Protein AF-A0A135VXT6-F1 (afdb_monomer_lite)

Secondary structure (DSSP, 8-state):
-HHIIIIIIIHHHHHHTT--HHHHHHHHHHHTT--HHHHHHHHHHTTGGGGGGHHHHHHHHHHHHHHHHHHS----HHHHHHHHHHHHHHHHHHHHHHHHHHHHHHHHHH-HHHHHHHHHHHHHHHHHHHHHTSTTT--GGGHHHHHHHHHHHHHHHHHHHTT--SS-GGG--HHHHHHHHHS-HHHHTHHHHHHHHHHHHHHH-HHHHHHHHTTT--EE--TT-SS-EE--TTTSHHHHHHHHHHHHHHHHT--HHHHHHHHHHHHHHTHHHHHHHHHHHHHHHHHHHTT-EE-TTS-EE--SSGGGSHHHHHHHHHHHHHGGGTHHHHHHHHHHHHHHHS-HHHHHHHHHHHHHHHHHHHT--HHHHHHHHHHHHHHTTTT-HHHHHHHHTTTT-TT-HHHHHHHHHHHHHHHHHHHHHHHHHHHTS--

Sequence (431 aa):
MQIMLISLGLGLFLVGIGATPVSMLPPVMLALGFSPLVAVALPAIGYDPLTTFALLGVPAQVFNTEYNAATGGAVALWESSLTFAWYMPVITTGIAISMLWIAGGRELLLQKEGLLLATVCGVTAGFVAILSNLSFVDQTILTNVFAGAAVVFVLLLYLKVRGKPLLDRGILDEEDLRTEEGMTLKRASLPWVILVILCFAVTLIIPLKQLLIGPLDLVIQIGNYPRPISTKWLWQAYTLMLIATLVSIPFFRRDRKTLSDTFSKFMKRAPRPVLAAAIFFAMAEVMNFSGYFPAVDGTWTFPVDGSNNMINLLATLTSSALGTAYPLTAAFLGLLAGFISGSETSAIAMFTRYHHETSVLIGANSMVVAASNGVGGGLASVLSPAKIQNAAAVIDKIGIEGEVIRYGVVVAVLMTLATAIMTMLWAFGGG

Foldseek 3Di:
DCLCLQQAQVLLQQQLLPHQQLQPQLVVCVVVVADSLLSNQSNLQNNLQVNCLGQLNLLLVLLQVVLCVLVVDDDDSLRLQLLSLVLQLVLLLLSLLLSLCSRPNPVSSPDPVSNVLSNVLSNQLSVLSNVCSPPVNVRSSCSSNRSSNRSNVVVLVVCVVVVHDPDDPVPDDPVNVVVCVLPPPVLVCQLVVQSVVLLCCCRVVVVNVCCLQPVVWDWDDDPQDPDIDTCSPCNTSVNSSVVSVVVSVVSNPDDPVVVVVVVVVCVVQVPVLVVLLVVLLVLLVCQALFQWDQDPVRHTDQHPDNCSHNLLVLLVVLCVVQQLLSLLCLLVLLLVQLQRNVDLSSQLSRCLSSLQSNLVSRVWDSSSSSSSSSSSSSLNSQQHLSSSQSSCVSVVNRPCSVVSNVSSVVSSVVSSSSSSVVSSVRGNPDD

Structure (mmCIF, N/CA/C/O backbone):
data_AF-A0A135VXT6-F1
#
_entry.id   AF-A0A135VXT6-F1
#
loop_
_atom_site.group_PDB
_atom_site.id
_atom_site.type_symbol
_atom_site.label_atom_id
_atom_site.label_alt_id
_atom_site.label_comp_id
_atom_site.label_asym_id
_atom_site.label_entity_id
_atom_site.label_seq_id
_atom_site.pdbx_PDB_ins_code
_atom_site.Cartn_x
_atom_site.Cartn_y
_atom_site.Cartn_z
_atom_site.occupancy
_atom_site.B_iso_or_equiv
_atom_site.auth_seq_id
_atom_site.auth_comp_id
_atom_site.auth_asym_id
_atom_site.auth_atom_id
_atom_site.pdbx_PDB_model_num
ATOM 1 N N . MET A 1 1 ? -16.144 -7.761 13.517 1.00 88.69 1 MET A N 1
ATOM 2 C CA . MET A 1 1 ? -16.729 -6.453 13.143 1.00 88.69 1 MET A CA 1
ATOM 3 C C . MET A 1 1 ? -15.775 -5.295 13.420 1.00 88.69 1 MET A C 1
ATOM 5 O O . MET A 1 1 ? -15.245 -4.761 12.460 1.00 88.69 1 MET A O 1
ATOM 9 N N . GLN A 1 2 ? -15.508 -4.935 14.685 1.00 90.25 2 GLN A N 1
ATOM 10 C CA . GLN A 1 2 ? -14.643 -3.792 15.044 1.00 90.25 2 GLN A CA 1
ATOM 11 C C . GLN A 1 2 ? -13.263 -3.847 14.372 1.00 90.25 2 GLN A C 1
ATOM 13 O O . GLN A 1 2 ? -12.835 -2.861 13.786 1.00 90.25 2 GLN A O 1
ATOM 18 N N . ILE A 1 3 ? -12.631 -5.028 14.360 1.00 93.12 3 ILE A N 1
ATOM 19 C CA . ILE A 1 3 ? -11.353 -5.274 13.670 1.00 93.12 3 ILE A CA 1
ATOM 20 C C . ILE A 1 3 ? -11.421 -4.859 12.190 1.00 93.12 3 ILE A C 1
ATOM 22 O O . ILE A 1 3 ? -10.579 -4.102 11.718 1.00 93.12 3 ILE A O 1
ATOM 26 N N . MET A 1 4 ? -12.449 -5.317 11.467 1.00 95.31 4 MET A N 1
ATOM 27 C CA . MET A 1 4 ? -12.634 -4.998 10.045 1.00 95.31 4 MET A CA 1
ATOM 28 C C . MET A 1 4 ? -12.959 -3.519 9.837 1.00 95.31 4 MET A C 1
ATOM 30 O O . MET A 1 4 ? -12.450 -2.902 8.911 1.00 95.31 4 MET A O 1
ATOM 34 N N . LEU A 1 5 ? -13.790 -2.935 10.700 1.00 94.38 5 LEU A N 1
ATOM 35 C CA . LEU A 1 5 ? -14.192 -1.538 10.580 1.00 94.38 5 LEU A CA 1
ATOM 36 C C . LEU A 1 5 ? -13.001 -0.590 10.760 1.00 94.38 5 LEU A C 1
ATOM 38 O O . LEU A 1 5 ? -12.846 0.351 9.988 1.00 94.38 5 LEU A O 1
ATOM 42 N N . ILE A 1 6 ? -12.171 -0.843 11.772 1.00 93.06 6 ILE A N 1
ATOM 43 C CA . ILE A 1 6 ? -11.101 0.065 12.191 1.00 93.06 6 ILE A CA 1
ATOM 44 C C . ILE A 1 6 ? -9.834 -0.188 11.386 1.00 93.06 6 ILE A C 1
ATOM 46 O O . ILE A 1 6 ? -9.298 0.725 10.768 1.00 93.06 6 ILE A O 1
ATOM 50 N N . SER A 1 7 ? -9.346 -1.423 11.376 1.00 93.06 7 SER A N 1
ATOM 51 C CA . SER A 1 7 ? -8.021 -1.706 10.834 1.00 93.06 7 SER A CA 1
ATOM 52 C C . SER A 1 7 ? -8.032 -1.908 9.316 1.00 93.06 7 SER A C 1
ATOM 54 O O . SER A 1 7 ? -7.057 -1.538 8.674 1.00 93.06 7 SER A O 1
ATOM 56 N N . LEU A 1 8 ? -9.126 -2.425 8.737 1.00 95.44 8 LEU A N 1
ATOM 57 C CA . LEU A 1 8 ? -9.273 -2.583 7.282 1.00 95.44 8 LEU A CA 1
ATOM 58 C C . LEU A 1 8 ? -10.024 -1.390 6.669 1.00 95.44 8 LEU A C 1
ATOM 60 O O . LEU A 1 8 ? -9.435 -0.622 5.927 1.00 95.44 8 LEU A O 1
ATOM 64 N N . GLY A 1 9 ? -11.297 -1.168 7.007 1.00 95.94 9 GLY A N 1
ATOM 65 C CA . GLY A 1 9 ? -12.112 -0.106 6.401 1.00 95.94 9 GLY A CA 1
ATOM 66 C C . GLY A 1 9 ? -11.547 1.299 6.629 1.00 95.94 9 GLY A C 1
ATOM 67 O O . GLY A 1 9 ? -11.154 1.983 5.683 1.00 95.94 9 GLY A O 1
ATOM 68 N N . LEU A 1 10 ? -11.463 1.724 7.891 1.00 93.88 10 LEU A N 1
ATOM 69 C CA . LEU A 1 10 ? -10.888 3.021 8.245 1.00 93.88 10 LEU A CA 1
ATOM 70 C C . LEU A 1 10 ? -9.381 3.075 7.947 1.00 93.88 10 LEU A C 1
ATOM 72 O O . LEU A 1 10 ? -8.901 4.113 7.503 1.00 93.88 10 LEU A O 1
ATOM 76 N N . GLY A 1 11 ? -8.644 1.974 8.124 1.00 94.50 11 GLY A N 1
ATOM 77 C CA . GLY A 1 11 ? -7.224 1.887 7.772 1.00 94.50 11 GLY A CA 1
ATOM 78 C C . GLY A 1 11 ? -6.951 2.210 6.298 1.00 94.50 11 GLY A C 1
ATOM 79 O O . GLY A 1 11 ? -6.157 3.102 6.002 1.00 94.50 11 GLY A O 1
ATOM 80 N N . LEU A 1 12 ? -7.664 1.556 5.378 1.00 95.94 12 LEU A N 1
ATOM 81 C CA . LEU A 1 12 ? -7.583 1.814 3.937 1.00 95.94 12 LEU A CA 1
ATOM 82 C C . LEU A 1 12 ? -7.988 3.251 3.586 1.00 95.94 12 LEU A C 1
ATOM 84 O O . LEU A 1 12 ? -7.310 3.927 2.813 1.00 95.94 12 LEU A O 1
ATOM 88 N N . PHE A 1 13 ? -9.057 3.752 4.206 1.00 95.25 13 PHE A N 1
ATOM 89 C CA . PHE A 1 13 ? -9.510 5.122 3.986 1.00 95.25 13 PHE A CA 1
ATOM 90 C C . PHE A 1 13 ? -8.447 6.153 4.405 1.00 95.25 13 PHE A C 1
ATOM 92 O O . PHE A 1 13 ? -8.107 7.052 3.635 1.00 95.25 13 PHE A O 1
ATOM 99 N N . LEU A 1 14 ? -7.905 6.011 5.618 1.00 92.44 14 LEU A N 1
ATOM 100 C CA . LEU A 1 14 ? -6.918 6.928 6.187 1.00 92.44 14 LEU A CA 1
ATOM 101 C C . LEU A 1 14 ? -5.606 6.902 5.401 1.00 92.44 14 LEU A C 1
ATOM 103 O O . LEU A 1 14 ? -5.083 7.964 5.053 1.00 92.44 14 LEU A O 1
ATOM 107 N N . VAL A 1 15 ? -5.100 5.715 5.051 1.00 92.56 15 VAL A N 1
ATOM 108 C CA . VAL A 1 15 ? -3.843 5.628 4.298 1.00 92.56 15 VAL A CA 1
ATOM 109 C C . VAL A 1 15 ? -3.979 6.251 2.904 1.00 92.56 15 VAL A C 1
ATOM 111 O O . VAL A 1 15 ? -3.036 6.871 2.407 1.00 92.56 15 VAL A O 1
ATOM 114 N N . GLY A 1 16 ? -5.170 6.165 2.298 1.00 92.69 16 GLY A N 1
ATOM 115 C CA . GLY A 1 16 ? -5.486 6.796 1.017 1.00 92.69 16 GLY A CA 1
ATOM 116 C C . GLY A 1 16 ? -5.300 8.313 1.019 1.00 92.69 16 GLY A C 1
ATOM 117 O O . GLY A 1 16 ? -4.795 8.858 0.044 1.00 92.69 16 GLY A O 1
ATOM 118 N N . ILE A 1 17 ? -5.628 8.991 2.121 1.00 90.88 17 ILE A N 1
ATOM 119 C CA . ILE A 1 17 ? -5.521 10.457 2.248 1.00 90.88 17 ILE A CA 1
ATOM 120 C C . ILE A 1 17 ? -4.201 10.940 2.865 1.00 90.88 17 ILE A C 1
ATOM 122 O O . ILE A 1 17 ? -4.052 12.128 3.137 1.00 90.88 17 ILE A O 1
ATOM 126 N N . GLY A 1 18 ? -3.234 10.050 3.101 1.00 85.56 18 GLY A N 1
ATOM 127 C CA . GLY A 1 18 ? -1.934 10.430 3.666 1.00 85.56 18 GLY A CA 1
ATOM 128 C C . GLY A 1 18 ? -1.703 10.028 5.123 1.00 85.56 18 GLY A C 1
ATOM 129 O O . GLY A 1 18 ? -0.605 10.216 5.641 1.00 85.56 18 GLY A O 1
ATOM 130 N N . ALA A 1 19 ? -2.723 9.493 5.791 1.00 85.88 19 ALA A N 1
ATOM 131 C CA . ALA A 1 19 ? -2.733 9.269 7.228 1.00 85.88 19 ALA A CA 1
ATOM 132 C C . ALA A 1 19 ? -2.384 7.812 7.561 1.00 85.88 19 ALA A C 1
ATOM 134 O O . ALA A 1 19 ? -3.192 6.910 7.359 1.00 85.88 19 ALA A O 1
ATOM 135 N N . THR A 1 20 ? -1.174 7.561 8.063 1.00 85.31 20 THR A N 1
ATOM 136 C CA . THR A 1 20 ? -0.670 6.191 8.243 1.00 85.31 20 THR A CA 1
ATOM 137 C C . THR A 1 20 ? -1.354 5.462 9.417 1.00 85.31 20 THR A C 1
ATOM 139 O O . THR A 1 20 ? -1.099 5.809 10.578 1.00 85.31 20 THR A O 1
ATOM 142 N N . PRO A 1 21 ? -2.146 4.395 9.172 1.00 88.25 21 PRO A N 1
ATOM 143 C CA . PRO A 1 21 ? -2.937 3.724 10.212 1.00 88.25 21 PRO A CA 1
ATOM 144 C C . PRO A 1 21 ? -2.093 3.140 11.345 1.00 88.25 21 PRO A C 1
ATOM 146 O O . PRO A 1 21 ? -2.486 3.217 12.509 1.00 88.25 21 PRO A O 1
ATOM 149 N N . VAL A 1 22 ? -0.898 2.638 11.014 1.00 87.44 22 VAL A N 1
ATOM 150 C CA . VAL A 1 22 ? 0.053 2.025 11.955 1.00 87.44 22 VAL A CA 1
ATOM 151 C C . VAL A 1 22 ? 0.436 2.948 13.113 1.00 87.44 22 VAL A C 1
ATOM 153 O O . VAL A 1 22 ? 0.717 2.475 14.202 1.00 87.44 22 VAL A O 1
ATOM 156 N N . SER A 1 23 ? 0.424 4.268 12.918 1.00 83.00 23 SER A N 1
ATOM 157 C CA . SER A 1 23 ? 0.760 5.232 13.976 1.00 83.00 23 SER A CA 1
ATOM 158 C C . SER A 1 23 ? -0.465 5.828 14.661 1.00 83.00 23 SER A C 1
ATOM 160 O O . SER A 1 23 ? -0.330 6.449 15.708 1.00 83.00 23 SER A O 1
ATOM 162 N N . MET A 1 24 ? -1.653 5.670 14.081 1.00 87.00 24 MET A N 1
ATOM 163 C CA . MET A 1 24 ? -2.853 6.376 14.530 1.00 87.00 24 MET A CA 1
ATOM 164 C C . MET A 1 24 ? -3.862 5.500 15.251 1.00 87.00 24 MET A C 1
ATOM 166 O O . MET A 1 24 ? -4.493 5.939 16.208 1.00 87.00 24 MET A O 1
ATOM 170 N N . LEU A 1 25 ? -4.053 4.280 14.761 1.00 92.12 25 LEU A N 1
ATOM 171 C CA . LEU A 1 25 ? -5.060 3.377 15.290 1.00 92.12 25 LEU A CA 1
ATOM 172 C C . LEU A 1 25 ? -4.625 2.611 16.551 1.00 92.12 25 LEU A C 1
ATOM 174 O O . LEU A 1 25 ? -5.535 2.235 17.286 1.00 92.12 25 LEU A O 1
ATOM 178 N N . PRO A 1 26 ? -3.329 2.402 16.885 1.00 93.69 26 PRO A N 1
ATOM 179 C CA . PRO A 1 26 ? -2.989 1.660 18.100 1.00 93.69 26 PRO A CA 1
ATOM 180 C C . PRO A 1 26 ? -3.596 2.220 19.400 1.00 93.69 26 PRO A C 1
ATOM 182 O O . PRO A 1 26 ? -4.158 1.425 20.153 1.00 93.69 26 PRO A O 1
ATOM 185 N N . PRO A 1 27 ? -3.609 3.545 19.668 1.00 91.12 27 PRO A N 1
ATOM 186 C CA . PRO A 1 27 ? -4.317 4.089 20.833 1.00 91.12 27 PRO A CA 1
ATOM 187 C C . PRO A 1 27 ? -5.819 3.812 20.816 1.00 91.12 27 PRO A C 1
ATOM 189 O O . PRO A 1 27 ? -6.391 3.470 21.845 1.00 91.12 27 PRO A O 1
ATOM 192 N N . VAL A 1 28 ? -6.452 3.924 19.643 1.00 91.06 28 VAL A N 1
ATOM 193 C CA . VAL A 1 28 ? -7.888 3.654 19.472 1.00 91.06 28 VAL A CA 1
ATOM 194 C C . VAL A 1 28 ? -8.184 2.188 19.776 1.00 91.06 28 VAL A C 1
ATOM 196 O O . VAL A 1 28 ? -9.155 1.872 20.450 1.00 91.06 28 VAL A O 1
ATOM 199 N N . MET A 1 29 ? -7.325 1.283 19.315 1.00 92.94 29 MET A N 1
ATOM 200 C CA . MET A 1 29 ? -7.473 -0.142 19.573 1.00 92.94 29 MET A CA 1
ATOM 201 C C . MET A 1 29 ? -7.252 -0.501 21.041 1.00 92.94 29 MET A C 1
ATOM 203 O O . MET A 1 29 ? -8.012 -1.300 21.579 1.00 92.94 29 MET A O 1
ATOM 207 N N . LEU A 1 30 ? -6.272 0.108 21.710 1.00 91.94 30 LEU A N 1
ATOM 208 C CA . LEU A 1 30 ? -6.110 -0.070 23.153 1.00 91.94 30 LEU A CA 1
ATOM 209 C C . LEU A 1 30 ? -7.329 0.422 23.935 1.00 91.94 30 LEU A C 1
ATOM 211 O O . LEU A 1 30 ? -7.786 -0.281 24.830 1.00 91.94 30 LEU A O 1
ATOM 215 N N . ALA A 1 31 ? -7.873 1.588 23.576 1.00 87.81 31 ALA A N 1
ATOM 216 C CA . ALA A 1 31 ? -9.066 2.136 24.220 1.00 87.81 31 ALA A CA 1
ATOM 217 C C . ALA A 1 31 ? -10.292 1.219 24.055 1.00 87.81 31 ALA A C 1
ATOM 219 O O . ALA A 1 31 ? -11.141 1.150 24.931 1.00 87.81 31 ALA A O 1
ATOM 220 N N . LEU A 1 32 ? -10.356 0.451 22.963 1.00 88.50 32 LEU A N 1
ATOM 221 C CA . LEU A 1 32 ? -11.395 -0.557 22.725 1.00 88.50 32 LEU A CA 1
ATOM 222 C C . LEU A 1 32 ? -11.143 -1.898 23.438 1.00 88.50 32 LEU A C 1
ATOM 224 O O . LEU A 1 32 ? -11.876 -2.858 23.205 1.00 88.50 32 LEU A O 1
ATOM 228 N N . GLY A 1 33 ? -10.102 -1.989 24.270 1.00 90.00 33 GLY A N 1
ATOM 229 C CA . GLY A 1 33 ? -9.788 -3.173 25.071 1.00 90.00 33 GLY A CA 1
ATOM 230 C C . GLY A 1 33 ? -8.944 -4.235 24.361 1.00 90.00 33 GLY A C 1
ATOM 231 O O . GLY A 1 33 ? -8.783 -5.336 24.890 1.00 90.00 33 GLY A O 1
ATOM 232 N N . PHE A 1 34 ? -8.384 -3.950 23.179 1.00 93.31 34 PHE A N 1
ATOM 233 C CA . PHE A 1 34 ? -7.460 -4.884 22.529 1.00 93.31 34 PHE A CA 1
ATOM 234 C C . PHE A 1 34 ? -6.114 -4.936 23.261 1.00 93.31 34 PHE A C 1
ATOM 236 O O . PHE A 1 34 ? -5.654 -3.951 23.837 1.00 93.31 34 PHE A O 1
ATOM 243 N N . SER A 1 35 ? -5.438 -6.088 23.202 1.00 94.56 35 SER A N 1
ATOM 244 C CA . SER A 1 35 ? -4.090 -6.217 23.760 1.00 94.56 35 SER A CA 1
ATOM 245 C C . SER A 1 35 ? -3.088 -5.328 23.002 1.00 94.56 35 SER A C 1
ATOM 247 O O . SER A 1 35 ? -3.284 -5.068 21.811 1.00 94.56 35 SER A O 1
ATOM 249 N N . PRO A 1 36 ? -1.973 -4.905 23.631 1.00 94.00 36 PRO A N 1
ATOM 250 C CA . PRO A 1 36 ? -0.928 -4.127 22.961 1.00 94.00 36 PRO A CA 1
ATOM 251 C C . PRO A 1 36 ? -0.426 -4.730 21.650 1.00 94.00 36 PRO A C 1
ATOM 253 O O . PRO A 1 36 ? -0.232 -4.007 20.675 1.00 94.00 36 PRO A O 1
ATOM 256 N N . LEU A 1 37 ? -0.262 -6.056 21.609 1.00 93.62 37 LEU A N 1
ATOM 257 C CA . LEU A 1 37 ? 0.147 -6.758 20.399 1.00 93.62 37 LEU A CA 1
ATOM 258 C C . LEU A 1 37 ? -0.873 -6.565 19.280 1.00 93.62 37 LEU A C 1
ATOM 260 O O . LEU A 1 37 ? -0.510 -6.184 18.172 1.00 93.62 37 LEU A O 1
ATOM 264 N N . VAL A 1 38 ? -2.151 -6.798 19.574 1.00 93.56 38 VAL A N 1
ATOM 265 C CA . VAL A 1 38 ? -3.233 -6.716 18.588 1.00 93.56 38 VAL A CA 1
ATOM 266 C C . VAL A 1 38 ? -3.448 -5.268 18.139 1.00 93.56 38 VAL A C 1
ATOM 268 O O . VAL A 1 38 ? -3.641 -5.014 16.950 1.00 93.56 38 VAL A O 1
ATOM 271 N N . ALA A 1 39 ? -3.329 -4.319 19.069 1.00 94.62 39 ALA A N 1
ATOM 272 C CA . ALA A 1 39 ? -3.421 -2.889 18.807 1.00 94.62 39 ALA A CA 1
ATOM 273 C C . ALA A 1 39 ? -2.316 -2.373 17.873 1.00 94.62 39 ALA A C 1
ATOM 275 O O . ALA A 1 39 ? -2.550 -1.425 17.132 1.00 94.62 39 ALA A O 1
ATOM 276 N N . VAL A 1 40 ? -1.132 -2.992 17.866 1.00 93.50 40 VAL A N 1
ATOM 277 C CA . VAL A 1 40 ? -0.059 -2.648 16.920 1.00 93.50 40 VAL A CA 1
ATOM 278 C C . VAL A 1 40 ? -0.155 -3.461 15.629 1.00 93.50 40 VAL A C 1
ATOM 280 O O . VAL A 1 40 ? -0.024 -2.902 14.542 1.00 93.50 40 VAL A O 1
ATOM 283 N N . ALA A 1 41 ? -0.414 -4.765 15.725 1.00 93.38 41 ALA A N 1
ATOM 284 C CA . ALA A 1 41 ? -0.383 -5.676 14.586 1.00 93.38 41 ALA A CA 1
ATOM 285 C C . ALA A 1 41 ? -1.525 -5.431 13.589 1.00 93.38 41 ALA A C 1
ATOM 287 O O . ALA A 1 41 ? -1.290 -5.406 12.382 1.00 93.38 41 ALA A O 1
ATOM 288 N N . LEU A 1 42 ? -2.761 -5.217 14.060 1.00 93.94 42 LEU A N 1
ATOM 289 C CA . LEU A 1 42 ? -3.897 -5.053 13.148 1.00 93.94 42 LEU A CA 1
ATOM 290 C C . LEU A 1 42 ? -3.825 -3.766 12.316 1.00 93.94 42 LEU A C 1
ATOM 292 O O . LEU A 1 42 ? -4.049 -3.849 11.109 1.00 93.94 42 LEU A O 1
ATOM 296 N N . PRO A 1 43 ? -3.488 -2.587 12.873 1.00 92.62 43 PRO A N 1
ATOM 297 C CA . PRO A 1 43 ? -3.282 -1.391 12.067 1.00 92.62 43 PRO A CA 1
ATOM 298 C C . PRO A 1 43 ? -2.053 -1.467 11.181 1.00 92.62 43 PRO A C 1
ATOM 300 O O . PRO A 1 43 ? -2.005 -0.756 10.187 1.00 92.62 43 PRO A O 1
ATOM 303 N N . ALA A 1 44 ? -1.055 -2.271 11.555 1.00 91.31 44 ALA A N 1
ATOM 304 C CA . ALA A 1 44 ? 0.128 -2.471 10.737 1.00 91.31 44 ALA A CA 1
ATOM 305 C C . ALA A 1 44 ? -0.165 -3.294 9.485 1.00 91.31 44 ALA A C 1
ATOM 307 O O . ALA A 1 44 ? 0.497 -3.039 8.498 1.00 91.31 44 ALA A O 1
ATOM 308 N N . ILE A 1 45 ? -1.124 -4.228 9.533 1.00 93.12 45 ILE A N 1
ATOM 309 C CA . ILE A 1 45 ? -1.424 -5.144 8.424 1.00 93.12 45 ILE A CA 1
ATOM 310 C C . ILE A 1 45 ? -2.687 -4.781 7.637 1.00 93.12 45 ILE A C 1
ATOM 312 O O . ILE A 1 45 ? -2.811 -5.102 6.461 1.00 93.12 45 ILE A O 1
ATOM 316 N N . GLY A 1 46 ? -3.663 -4.134 8.277 1.00 91.88 46 GLY A N 1
ATOM 317 C CA . GLY A 1 46 ? -4.997 -3.962 7.702 1.00 91.88 46 GLY A CA 1
ATOM 318 C C . GLY A 1 46 ? -5.040 -3.065 6.464 1.00 91.88 46 GLY A C 1
ATOM 319 O O . GLY A 1 46 ? -5.947 -3.214 5.652 1.00 91.88 46 GLY A O 1
ATOM 320 N N . TYR A 1 47 ? -4.057 -2.177 6.282 1.00 90.88 47 TYR A N 1
ATOM 321 C CA . TYR A 1 47 ? -3.957 -1.326 5.091 1.00 90.88 47 TYR A CA 1
ATOM 322 C C . TYR A 1 47 ? -2.952 -1.833 4.048 1.00 90.88 47 TYR A C 1
ATOM 324 O O . TYR A 1 47 ? -2.999 -1.375 2.905 1.00 90.88 47 TYR A O 1
ATOM 332 N N . ASP A 1 48 ? -2.109 -2.807 4.411 1.00 91.19 48 ASP A N 1
ATOM 333 C CA . ASP A 1 48 ? -1.085 -3.400 3.547 1.00 91.19 48 ASP A CA 1
ATOM 334 C C . ASP A 1 48 ? -1.578 -3.774 2.148 1.00 91.19 48 ASP A C 1
ATOM 336 O O . ASP A 1 48 ? -0.878 -3.423 1.193 1.00 91.19 48 ASP A O 1
ATOM 340 N N . PRO A 1 49 ? -2.755 -4.418 1.968 1.00 90.69 49 PRO A N 1
ATOM 341 C CA . PRO A 1 49 ? -3.120 -4.948 0.664 1.00 90.69 49 PRO A CA 1
ATOM 342 C C . PRO A 1 49 ? -3.273 -3.862 -0.404 1.00 90.69 49 PRO A C 1
ATOM 344 O O . PRO A 1 49 ? -2.966 -4.129 -1.552 1.00 90.69 49 PRO A O 1
ATOM 347 N N . LEU A 1 50 ? -3.688 -2.640 -0.059 1.00 95.00 50 LEU A N 1
ATOM 348 C CA . LEU A 1 50 ? -3.846 -1.545 -1.026 1.00 95.00 50 LEU A CA 1
ATOM 349 C C . LEU A 1 50 ? -2.815 -0.429 -0.819 1.00 95.00 50 LEU A C 1
ATOM 351 O O . LEU A 1 50 ? -3.066 0.730 -1.162 1.00 95.00 50 LEU A O 1
ATOM 355 N N . THR A 1 51 ? -1.642 -0.755 -0.275 1.00 94.56 51 THR A N 1
ATOM 356 C CA . THR A 1 51 ? -0.572 0.234 -0.076 1.00 94.56 51 THR A CA 1
ATOM 357 C C . THR A 1 51 ? -0.170 0.906 -1.391 1.00 94.56 51 THR A C 1
ATOM 359 O O . THR A 1 51 ? 0.090 2.107 -1.385 1.00 94.56 51 THR A O 1
ATOM 362 N N . THR A 1 52 ? -0.303 0.221 -2.532 1.00 96.06 52 THR A N 1
ATOM 363 C CA . THR A 1 52 ? -0.069 0.770 -3.877 1.00 96.06 52 THR A CA 1
ATOM 364 C C . THR A 1 52 ? -0.856 2.060 -4.146 1.00 96.06 52 THR A C 1
ATOM 366 O O . THR A 1 52 ? -0.388 2.970 -4.835 1.00 96.06 52 THR A O 1
ATOM 369 N N . PHE A 1 53 ? -2.049 2.170 -3.557 1.00 96.50 53 PHE A N 1
ATOM 370 C CA . PHE A 1 53 ? -2.960 3.302 -3.717 1.00 96.50 53 PHE A CA 1
ATOM 371 C C . PHE A 1 53 ? -2.917 4.287 -2.539 1.00 96.50 53 PHE A C 1
ATOM 373 O O . PHE A 1 53 ? -3.797 5.138 -2.392 1.00 96.50 53 PHE A O 1
ATOM 380 N N . ALA A 1 54 ? -1.946 4.155 -1.636 1.00 94.12 54 ALA A N 1
ATOM 381 C CA . ALA A 1 54 ? -1.780 5.045 -0.493 1.00 94.12 54 ALA A CA 1
ATOM 382 C C . ALA A 1 54 ? -1.320 6.443 -0.920 1.00 94.12 54 ALA A C 1
ATOM 384 O O . ALA A 1 54 ? -0.764 6.632 -2.004 1.00 94.12 54 ALA A O 1
ATOM 385 N N . LEU A 1 55 ? -1.509 7.420 -0.027 1.00 92.88 55 LEU A N 1
ATOM 386 C CA . LEU A 1 55 ? -1.024 8.791 -0.198 1.00 92.88 55 LEU A CA 1
ATOM 387 C C . LEU A 1 55 ? -1.506 9.431 -1.515 1.00 92.88 55 LEU A C 1
ATOM 389 O O . LEU A 1 55 ? -0.713 10.054 -2.209 1.00 92.88 55 LEU A O 1
ATOM 393 N N . LEU A 1 56 ? -2.780 9.263 -1.880 1.00 93.44 56 LEU A N 1
ATOM 394 C CA . LEU A 1 56 ? -3.327 9.678 -3.179 1.00 93.44 56 LEU A CA 1
ATOM 395 C C . LEU A 1 56 ? -2.669 8.948 -4.372 1.00 93.44 56 LEU A C 1
ATOM 397 O O . LEU A 1 56 ? -2.407 9.528 -5.424 1.00 93.44 56 LEU A O 1
ATOM 401 N N . GLY A 1 57 ? -2.375 7.655 -4.208 1.00 94.06 57 GLY A N 1
ATOM 402 C CA . GLY A 1 57 ? -1.803 6.804 -5.254 1.00 94.06 57 GLY A CA 1
ATOM 403 C C . GLY A 1 57 ? -0.353 7.125 -5.614 1.00 94.06 57 GLY A C 1
ATOM 404 O O . GLY A 1 57 ? 0.029 6.974 -6.772 1.00 94.06 57 GLY A O 1
ATOM 405 N N . VAL A 1 58 ? 0.463 7.605 -4.670 1.00 93.75 58 VAL A N 1
ATOM 406 C CA . VAL A 1 58 ? 1.888 7.898 -4.926 1.00 93.75 58 VAL A CA 1
ATOM 407 C C . VAL A 1 58 ? 2.664 6.659 -5.398 1.00 93.75 58 VAL A C 1
ATOM 409 O O . VAL A 1 58 ? 3.364 6.781 -6.403 1.00 93.75 58 VAL A O 1
ATOM 412 N N . PRO A 1 59 ? 2.550 5.470 -4.770 1.00 95.38 59 PRO A N 1
ATOM 413 C CA . PRO A 1 59 ? 3.283 4.294 -5.244 1.00 95.38 59 PRO A CA 1
ATOM 414 C C . PRO A 1 59 ? 2.878 3.881 -6.666 1.00 95.38 59 PRO A C 1
ATOM 416 O O . PRO A 1 59 ? 3.753 3.641 -7.494 1.00 95.38 59 PRO A O 1
ATOM 419 N N . ALA A 1 60 ? 1.578 3.902 -6.986 1.00 97.38 60 ALA A N 1
ATOM 420 C CA . ALA A 1 60 ? 1.070 3.684 -8.344 1.00 97.38 60 ALA A CA 1
ATOM 421 C C . ALA A 1 60 ? 1.648 4.684 -9.368 1.00 97.38 60 ALA A C 1
ATOM 423 O O . ALA A 1 60 ? 2.051 4.296 -10.463 1.00 97.38 60 ALA A O 1
ATOM 424 N N . GLN A 1 61 ? 1.737 5.971 -9.014 1.00 95.00 61 GLN A N 1
ATOM 425 C CA . GLN A 1 61 ? 2.325 7.001 -9.881 1.00 95.00 61 GLN A CA 1
ATOM 426 C C . GLN A 1 61 ? 3.828 6.800 -10.102 1.00 95.00 61 GLN A C 1
ATOM 428 O O . GLN A 1 61 ? 4.311 6.978 -11.222 1.00 95.00 61 GLN A O 1
ATOM 433 N N . VAL A 1 62 ? 4.568 6.421 -9.055 1.00 94.25 62 VAL A N 1
ATOM 434 C CA . VAL A 1 62 ? 5.997 6.097 -9.173 1.00 94.25 62 VAL A CA 1
ATOM 435 C C . VAL A 1 62 ? 6.185 4.863 -10.047 1.00 94.25 62 VAL A C 1
ATOM 437 O O . VAL A 1 62 ? 7.000 4.906 -10.961 1.00 94.25 62 VAL A O 1
ATOM 440 N N . PHE A 1 63 ? 5.380 3.814 -9.861 1.00 97.25 63 PHE A N 1
ATOM 441 C CA . PHE A 1 63 ? 5.411 2.643 -10.738 1.00 97.25 63 PHE A CA 1
ATOM 442 C C . PHE A 1 63 ? 5.170 3.025 -12.196 1.00 97.25 63 PHE A C 1
ATOM 444 O O . PHE A 1 63 ? 5.960 2.658 -13.057 1.00 97.25 63 PHE A O 1
ATOM 451 N N . ASN A 1 64 ? 4.113 3.792 -12.475 1.00 96.56 64 ASN A N 1
ATOM 452 C CA . ASN A 1 64 ? 3.791 4.227 -13.832 1.00 96.56 64 ASN A CA 1
ATOM 453 C C . ASN A 1 64 ? 4.943 5.029 -14.461 1.00 96.56 64 ASN A C 1
ATOM 455 O O . ASN A 1 64 ? 5.294 4.803 -15.616 1.00 96.56 64 ASN A O 1
ATOM 459 N N . THR A 1 65 ? 5.567 5.916 -13.683 1.00 93.12 65 THR A N 1
ATOM 460 C CA . THR A 1 65 ? 6.709 6.726 -14.126 1.00 93.12 65 THR A CA 1
ATOM 461 C C . THR A 1 65 ? 7.922 5.859 -14.464 1.00 93.12 65 THR A C 1
ATOM 463 O O . THR A 1 65 ? 8.507 6.017 -15.533 1.00 93.12 65 THR A O 1
ATOM 466 N N . GLU A 1 66 ? 8.290 4.930 -13.581 1.00 93.31 66 GLU A N 1
ATOM 467 C CA . GLU A 1 66 ? 9.458 4.063 -13.768 1.00 93.31 66 GLU A CA 1
ATOM 468 C C . GLU A 1 66 ? 9.229 3.001 -14.851 1.00 93.31 66 GLU A C 1
ATOM 470 O O . GLU A 1 66 ? 10.131 2.697 -15.628 1.00 93.31 66 GLU A O 1
ATOM 475 N N . TYR A 1 67 ? 8.007 2.480 -14.971 1.00 96.06 67 TYR A N 1
ATOM 476 C CA . TYR A 1 67 ? 7.641 1.521 -16.009 1.00 96.06 67 TYR A CA 1
ATOM 477 C C . TYR A 1 67 ? 7.621 2.160 -17.406 1.00 96.06 67 TYR A C 1
ATOM 479 O O . TYR A 1 67 ? 8.158 1.590 -18.358 1.00 96.06 67 TYR A O 1
ATOM 487 N N . ASN A 1 68 ? 7.060 3.366 -17.543 1.00 95.06 68 ASN A N 1
ATOM 488 C CA . ASN A 1 68 ? 7.108 4.116 -18.803 1.00 95.06 68 ASN A CA 1
ATOM 489 C C . ASN A 1 68 ? 8.544 4.519 -19.165 1.00 95.06 68 ASN A C 1
ATOM 491 O O . ASN A 1 68 ? 8.929 4.436 -20.329 1.00 95.06 68 ASN A O 1
ATOM 495 N N . ALA A 1 69 ? 9.371 4.876 -18.175 1.00 90.44 69 ALA A N 1
ATOM 496 C CA . ALA A 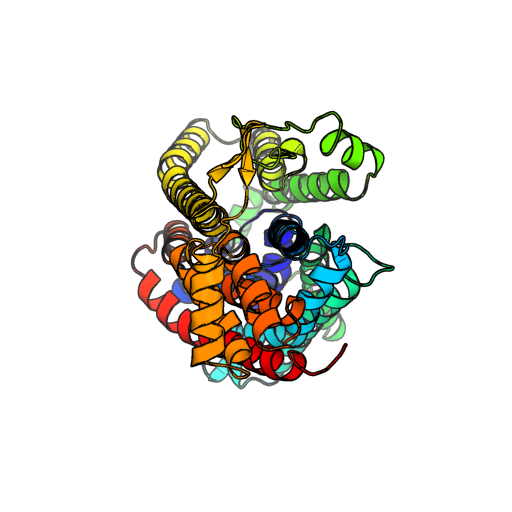1 69 ? 10.788 5.146 -18.403 1.00 90.44 69 ALA A CA 1
ATOM 497 C C . ALA A 1 69 ? 11.559 3.901 -18.880 1.00 90.44 69 ALA A C 1
ATOM 499 O O . ALA A 1 69 ? 12.421 4.022 -19.745 1.00 90.44 69 ALA A O 1
ATOM 500 N N . ALA A 1 70 ? 11.243 2.715 -18.348 1.00 91.06 70 ALA A N 1
ATOM 501 C CA . ALA A 1 70 ? 11.875 1.459 -18.752 1.00 91.06 70 ALA A CA 1
ATOM 502 C C . ALA A 1 70 ? 11.450 1.002 -20.159 1.00 91.06 70 ALA A C 1
ATOM 504 O O . ALA A 1 70 ? 12.280 0.543 -20.933 1.00 91.06 70 ALA A O 1
ATOM 505 N N . THR A 1 71 ? 10.166 1.148 -20.496 1.00 91.81 71 THR A N 1
ATOM 506 C CA . THR A 1 71 ? 9.595 0.675 -21.771 1.00 91.81 71 THR A CA 1
ATOM 507 C C . THR A 1 71 ? 9.742 1.668 -22.926 1.00 91.81 71 THR A C 1
ATOM 509 O O . THR A 1 71 ? 9.572 1.287 -24.082 1.00 91.81 71 THR A O 1
ATOM 512 N N . GLY A 1 72 ? 9.963 2.954 -22.632 1.00 87.25 72 GLY A N 1
ATOM 513 C CA . GLY A 1 72 ? 9.795 4.040 -23.604 1.00 87.25 72 GLY A CA 1
ATOM 514 C C . GLY A 1 72 ? 8.336 4.255 -24.041 1.00 87.25 72 GLY A C 1
ATOM 515 O O . GLY A 1 72 ? 8.086 4.978 -25.004 1.00 87.25 72 GLY A O 1
ATOM 516 N N . GLY A 1 73 ? 7.378 3.608 -23.366 1.00 87.88 73 GLY A N 1
ATOM 517 C CA . GLY A 1 73 ? 5.952 3.659 -23.670 1.00 87.88 73 GLY A CA 1
ATOM 518 C C . GLY A 1 73 ? 5.202 4.776 -22.940 1.00 87.88 73 GLY A C 1
ATOM 519 O O . GLY A 1 73 ? 5.752 5.511 -22.121 1.00 87.88 73 GLY A O 1
ATOM 520 N N . ALA A 1 74 ? 3.906 4.883 -23.241 1.00 89.44 74 ALA A N 1
ATOM 521 C CA . ALA A 1 74 ? 2.985 5.841 -22.631 1.00 89.44 74 ALA A CA 1
ATOM 522 C C . ALA A 1 74 ? 1.744 5.126 -22.071 1.00 89.44 74 ALA A C 1
ATOM 524 O O . ALA A 1 74 ? 0.614 5.399 -22.472 1.00 89.44 74 ALA A O 1
ATOM 525 N N . VAL A 1 75 ? 1.967 4.182 -21.156 1.00 94.69 75 VAL A N 1
ATOM 526 C CA . VAL A 1 75 ? 0.899 3.478 -20.436 1.00 94.69 75 VAL A CA 1
ATOM 527 C C . VAL A 1 75 ? 0.208 4.455 -19.492 1.00 94.69 75 VAL A C 1
ATOM 529 O O . VAL A 1 75 ? 0.866 5.147 -18.704 1.00 94.69 75 VAL A O 1
ATOM 532 N N . ALA A 1 76 ? -1.122 4.493 -19.534 1.00 95.94 76 ALA A N 1
ATOM 533 C CA . ALA A 1 76 ? -1.904 5.358 -18.661 1.00 95.94 76 ALA A CA 1
ATOM 534 C C . ALA A 1 76 ? -1.837 4.898 -17.193 1.00 95.94 76 ALA A C 1
ATOM 536 O O . ALA A 1 76 ? -1.654 3.715 -16.890 1.00 95.94 76 ALA A O 1
ATOM 537 N N . LEU A 1 77 ? -2.024 5.831 -16.251 1.00 96.19 77 LEU A N 1
ATOM 538 C CA . LEU A 1 77 ? -1.965 5.509 -14.823 1.00 96.19 77 LEU A CA 1
ATOM 539 C C . LEU A 1 77 ? -2.985 4.424 -14.449 1.00 96.19 77 LEU A C 1
ATOM 541 O O . LEU A 1 77 ? -2.596 3.449 -13.806 1.00 96.19 77 LEU A O 1
ATOM 545 N N . TRP A 1 78 ? -4.238 4.546 -14.901 1.00 96.38 78 TRP A N 1
ATOM 546 C CA . TRP A 1 78 ? -5.289 3.558 -14.633 1.00 96.38 78 TRP A CA 1
ATOM 547 C C . TRP A 1 78 ? -4.929 2.163 -15.153 1.00 96.38 78 TRP A C 1
ATOM 549 O O . TRP A 1 78 ? -5.203 1.186 -14.472 1.00 96.38 78 TRP A O 1
ATOM 559 N N . GLU A 1 79 ? -4.260 2.058 -16.302 1.00 96.06 79 GLU A N 1
ATOM 560 C CA . GLU A 1 79 ? -3.920 0.784 -16.945 1.00 96.06 79 GLU A CA 1
ATOM 561 C C . GLU A 1 79 ? -2.849 0.034 -16.149 1.00 96.06 79 GLU A C 1
ATOM 563 O O . GLU A 1 79 ? -3.049 -1.105 -15.722 1.00 96.06 79 GLU A O 1
ATOM 568 N N . SER A 1 80 ? -1.742 0.716 -15.845 1.00 96.44 80 SER A N 1
ATOM 569 C CA . SER A 1 80 ? -0.700 0.155 -14.977 1.00 96.44 80 SER A CA 1
ATOM 570 C C . SER A 1 80 ? -1.242 -0.203 -13.587 1.00 96.44 80 SER A C 1
ATOM 572 O O . SER A 1 80 ? -0.889 -1.233 -13.017 1.00 96.44 80 SER A O 1
ATOM 574 N N . SER A 1 81 ? -2.170 0.602 -13.070 1.00 97.56 81 SER A N 1
ATOM 575 C CA . SER A 1 81 ? -2.793 0.421 -11.759 1.00 97.56 81 SER A CA 1
ATOM 576 C C . SER A 1 81 ? -3.847 -0.684 -11.723 1.00 97.56 81 SER A C 1
ATOM 578 O O . SER A 1 81 ? -4.024 -1.339 -10.696 1.00 97.56 81 SER A O 1
ATOM 580 N N . LEU A 1 82 ? -4.524 -0.938 -12.841 1.00 97.81 82 LEU A N 1
ATOM 581 C CA . LEU A 1 82 ? -5.460 -2.046 -12.987 1.00 97.81 82 LEU A CA 1
ATOM 582 C C . LEU A 1 82 ? -4.730 -3.385 -12.840 1.00 97.81 82 LEU A C 1
ATOM 584 O O . LEU A 1 82 ? -5.258 -4.299 -12.210 1.00 97.81 82 LEU A O 1
ATOM 588 N N . THR A 1 83 ? -3.484 -3.474 -13.318 1.00 97.38 83 THR A N 1
ATOM 589 C CA . THR A 1 83 ? -2.629 -4.656 -13.112 1.00 97.38 83 THR A CA 1
ATOM 590 C C . THR A 1 83 ? -2.402 -4.944 -11.627 1.00 97.38 83 THR A C 1
ATOM 592 O O . THR A 1 83 ? -2.535 -6.089 -11.204 1.00 97.38 83 THR A O 1
ATOM 595 N N . PHE A 1 84 ? -2.149 -3.920 -10.804 1.00 98.00 84 PHE A N 1
ATOM 596 C CA . PHE A 1 84 ? -2.118 -4.084 -9.344 1.00 98.00 84 PHE A CA 1
ATOM 597 C C . PHE A 1 84 ? -3.479 -4.507 -8.796 1.00 98.00 84 PHE A C 1
ATOM 599 O O . PHE A 1 84 ? -3.563 -5.431 -7.988 1.00 98.00 84 PHE A O 1
ATOM 606 N N . ALA A 1 85 ? -4.549 -3.849 -9.244 1.00 97.88 85 ALA A N 1
ATOM 607 C CA . ALA A 1 85 ? -5.897 -4.086 -8.749 1.00 97.88 85 ALA A CA 1
ATOM 608 C C . ALA A 1 85 ? -6.370 -5.537 -8.949 1.00 97.88 85 ALA A C 1
ATOM 610 O O . ALA A 1 85 ? -7.100 -6.050 -8.103 1.00 97.88 85 ALA A O 1
ATOM 611 N N . TRP A 1 86 ? -5.909 -6.233 -9.992 1.00 97.81 86 TRP A N 1
ATOM 612 C CA . TRP A 1 86 ? -6.232 -7.647 -10.216 1.00 97.81 86 TRP A CA 1
ATOM 613 C C . TRP A 1 86 ? -5.735 -8.589 -9.114 1.00 97.81 86 TRP A C 1
ATOM 615 O O . TRP A 1 86 ? -6.385 -9.600 -8.844 1.00 97.81 86 TRP A O 1
ATOM 625 N N . TYR A 1 87 ? -4.647 -8.254 -8.416 1.00 98.19 87 TYR A N 1
ATOM 626 C CA . TYR A 1 87 ? -4.200 -9.029 -7.252 1.00 98.19 87 TYR A CA 1
ATOM 627 C C . TYR A 1 87 ? -5.126 -8.839 -6.038 1.00 98.19 87 TYR A C 1
ATOM 629 O O . TYR A 1 87 ? -5.236 -9.707 -5.169 1.00 98.19 87 TYR A O 1
ATOM 637 N N . MET A 1 88 ? -5.826 -7.707 -5.971 1.00 97.81 88 MET A N 1
ATOM 638 C CA . MET A 1 88 ? -6.413 -7.213 -4.730 1.00 97.81 88 MET A CA 1
ATOM 639 C C . MET A 1 88 ? -7.550 -8.052 -4.165 1.00 97.81 88 MET A C 1
ATOM 641 O O . MET A 1 88 ? -7.544 -8.223 -2.948 1.00 97.81 88 MET A O 1
ATOM 645 N N . PRO A 1 89 ? -8.485 -8.635 -4.940 1.00 98.00 89 PRO A N 1
ATOM 646 C CA . PRO A 1 89 ? -9.525 -9.496 -4.374 1.00 98.00 89 PRO A CA 1
ATOM 647 C C . PRO A 1 89 ? -8.975 -10.655 -3.538 1.00 98.00 89 PRO A C 1
ATOM 649 O O . PRO A 1 89 ? -9.548 -10.978 -2.499 1.00 98.00 89 PRO A O 1
ATOM 652 N N . VAL A 1 90 ? -7.846 -11.245 -3.944 1.00 98.31 90 VAL A N 1
ATOM 653 C CA . VAL A 1 90 ? -7.196 -12.331 -3.197 1.00 98.31 90 VAL A CA 1
ATOM 654 C C . VAL A 1 90 ? -6.447 -11.773 -1.989 1.00 98.31 90 VAL A C 1
ATOM 656 O O . VAL A 1 90 ? -6.663 -12.236 -0.870 1.00 98.31 90 VAL A O 1
ATOM 659 N N . ILE A 1 91 ? -5.612 -10.751 -2.193 1.00 98.19 91 ILE A N 1
ATOM 660 C CA . ILE A 1 91 ? -4.718 -10.236 -1.148 1.00 98.19 91 ILE A CA 1
ATOM 661 C C . ILE A 1 91 ? -5.491 -9.523 -0.031 1.00 98.19 91 ILE A C 1
ATOM 663 O O . ILE A 1 91 ? -5.271 -9.804 1.144 1.00 98.19 91 ILE A O 1
ATOM 667 N N . THR A 1 92 ? -6.461 -8.666 -0.362 1.00 98.00 92 THR A N 1
ATOM 668 C CA . THR A 1 92 ? -7.321 -8.002 0.641 1.00 98.00 92 THR A CA 1
ATOM 669 C C . THR A 1 92 ? -8.149 -9.006 1.447 1.00 98.00 92 THR A C 1
ATOM 671 O O . THR A 1 92 ? -8.279 -8.856 2.660 1.00 98.00 92 THR A O 1
ATOM 674 N N . THR A 1 93 ? -8.672 -10.057 0.806 1.00 98.25 93 THR A N 1
ATOM 675 C CA . THR A 1 93 ? -9.420 -11.133 1.476 1.00 98.25 93 THR A CA 1
ATOM 676 C C . THR A 1 93 ? -8.530 -11.960 2.387 1.00 98.25 93 THR A C 1
ATOM 678 O O . THR A 1 93 ? -8.892 -12.199 3.539 1.00 98.25 93 THR A O 1
ATOM 681 N N . GLY A 1 94 ? -7.348 -12.352 1.912 1.00 97.62 94 GLY A N 1
ATOM 682 C CA . GLY A 1 94 ? -6.372 -13.071 2.721 1.00 97.62 94 GLY A CA 1
ATOM 683 C C . GLY A 1 94 ? -5.957 -12.269 3.953 1.00 97.62 94 GLY A C 1
ATOM 684 O O . GLY A 1 94 ? -6.021 -12.792 5.063 1.00 97.62 94 GLY A O 1
ATOM 685 N N . ILE A 1 95 ? -5.662 -10.975 3.789 1.00 97.06 95 ILE A N 1
ATOM 686 C CA . ILE A 1 95 ? -5.337 -10.071 4.901 1.00 97.06 95 ILE A CA 1
ATOM 687 C C . ILE A 1 95 ? -6.509 -9.947 5.880 1.00 97.06 95 ILE A C 1
ATOM 689 O O . ILE A 1 95 ? -6.314 -10.117 7.084 1.00 97.06 95 ILE A O 1
ATOM 693 N N . ALA A 1 96 ? -7.732 -9.723 5.392 1.00 97.25 96 ALA A N 1
ATOM 694 C CA . ALA A 1 96 ? -8.918 -9.633 6.242 1.00 97.25 96 ALA A CA 1
ATOM 695 C C . ALA A 1 96 ? -9.122 -10.909 7.081 1.00 97.25 96 ALA A C 1
ATOM 697 O O . ALA A 1 96 ? -9.434 -10.838 8.271 1.00 97.25 96 ALA A O 1
ATOM 698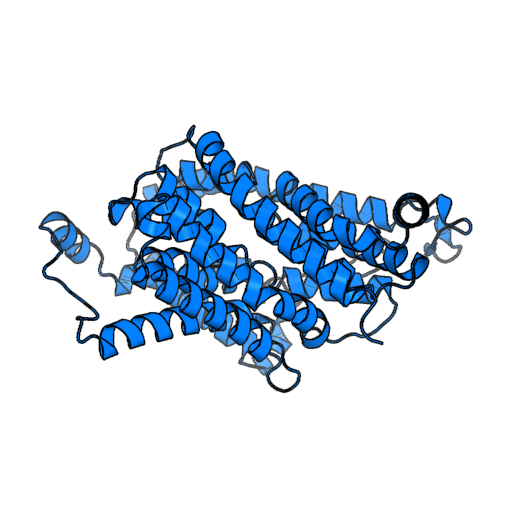 N N . ILE A 1 97 ? -8.902 -12.088 6.495 1.00 97.12 97 ILE A N 1
ATOM 699 C CA . ILE A 1 97 ? -8.977 -13.370 7.207 1.00 97.12 97 ILE A CA 1
ATOM 700 C C . ILE A 1 97 ? -7.832 -13.490 8.224 1.00 97.12 97 ILE A C 1
ATOM 702 O O . ILE A 1 97 ? -8.062 -13.856 9.378 1.00 97.12 97 ILE A O 1
ATOM 706 N N . SER A 1 98 ? -6.605 -13.130 7.846 1.00 95.75 98 SER A N 1
ATOM 707 C CA . SER A 1 98 ? -5.440 -13.165 8.734 1.00 95.75 98 SER A CA 1
ATOM 708 C C . SER A 1 98 ? -5.574 -12.240 9.946 1.00 95.75 98 SER A C 1
ATOM 710 O O . SER A 1 98 ? -5.095 -12.576 11.027 1.00 95.75 98 SER A O 1
ATOM 712 N N . MET A 1 99 ? -6.278 -11.116 9.820 1.00 95.31 99 MET A N 1
ATOM 713 C CA . MET A 1 99 ? -6.571 -10.228 10.948 1.00 95.31 99 MET A CA 1
ATOM 714 C C . MET A 1 99 ? -7.434 -10.902 12.026 1.00 95.31 99 MET A C 1
ATOM 716 O O . MET A 1 99 ? -7.270 -10.600 13.208 1.00 95.31 99 MET A O 1
ATOM 720 N N . LEU A 1 100 ? -8.319 -11.839 11.660 1.00 95.56 100 LEU A N 1
ATOM 721 C CA . LEU A 1 100 ? -9.063 -12.638 12.643 1.00 95.56 100 LEU A CA 1
ATOM 722 C C . LEU A 1 100 ? -8.118 -13.537 13.444 1.00 95.56 100 LEU A C 1
ATOM 724 O O . LEU A 1 100 ? -8.234 -13.631 14.665 1.00 95.56 100 LEU A O 1
ATOM 728 N N . TRP A 1 101 ? -7.154 -14.153 12.758 1.00 95.06 101 TRP A N 1
ATOM 729 C CA . TRP A 1 101 ? -6.144 -14.992 13.393 1.00 95.06 101 TRP A CA 1
ATOM 730 C C . TRP A 1 101 ? -5.232 -14.197 14.334 1.00 95.06 101 TRP A C 1
ATOM 732 O O . TRP A 1 101 ? -4.975 -14.647 15.446 1.00 95.06 101 TRP A O 1
ATOM 742 N N . ILE A 1 102 ? -4.796 -12.997 13.940 1.00 92.88 102 ILE A N 1
ATOM 743 C CA . ILE A 1 102 ? -3.966 -12.136 14.797 1.00 92.88 102 ILE A CA 1
ATOM 744 C C . ILE A 1 102 ? -4.733 -11.696 16.050 1.00 92.88 102 ILE A C 1
ATOM 746 O O . ILE A 1 102 ? -4.169 -11.668 17.139 1.00 92.88 102 ILE A O 1
ATOM 750 N N . ALA A 1 103 ? -6.015 -11.352 15.914 1.00 92.75 103 ALA A N 1
ATOM 751 C CA . ALA A 1 103 ? -6.782 -10.790 17.021 1.00 92.75 103 ALA A CA 1
ATOM 752 C C . ALA A 1 103 ? -7.272 -11.827 18.040 1.00 92.75 103 ALA A C 1
ATOM 754 O O . ALA A 1 103 ? -7.330 -11.524 19.228 1.00 92.75 103 ALA A O 1
ATOM 755 N N . GLY A 1 104 ? -7.664 -13.020 17.585 1.00 90.25 104 GLY A N 1
ATOM 756 C CA . GLY A 1 104 ? -8.307 -14.031 18.434 1.00 90.25 104 GLY A CA 1
ATOM 757 C C . GLY A 1 104 ? -7.865 -15.465 18.151 1.00 90.25 104 GLY A C 1
ATOM 758 O O . GLY A 1 104 ? -8.559 -16.412 18.520 1.00 90.25 104 GLY A O 1
ATOM 759 N N . GLY A 1 105 ? -6.736 -15.649 17.466 1.00 91.94 105 GLY A N 1
ATOM 760 C CA . GLY A 1 105 ? -6.156 -16.960 17.198 1.00 91.94 105 GLY A CA 1
ATOM 761 C C . GLY A 1 105 ? -7.048 -17.863 16.345 1.00 91.94 105 GLY A C 1
ATOM 762 O O . GLY A 1 105 ? -7.790 -17.422 15.465 1.00 91.94 105 GLY A O 1
ATOM 763 N N . ARG A 1 106 ? -6.954 -19.175 16.595 1.00 90.25 106 ARG A N 1
ATOM 764 C CA . ARG A 1 106 ? -7.725 -20.193 15.862 1.00 90.25 106 ARG A CA 1
ATOM 765 C C . ARG A 1 106 ? -9.223 -20.110 16.144 1.00 90.25 106 ARG A C 1
ATOM 767 O O . ARG A 1 106 ? -10.008 -20.408 15.252 1.00 90.25 106 ARG A O 1
ATOM 774 N N . GLU A 1 107 ? -9.613 -19.703 17.348 1.00 91.75 107 GLU A N 1
ATOM 775 C CA . GLU A 1 107 ? -11.023 -19.615 17.731 1.00 91.75 107 GLU A CA 1
ATOM 776 C C . GLU A 1 107 ? -11.757 -18.588 16.874 1.00 91.75 107 GLU A C 1
ATOM 778 O O . GLU A 1 107 ? -12.749 -18.927 16.234 1.00 91.75 107 GLU A O 1
ATOM 783 N N . LEU A 1 108 ? -11.229 -17.362 16.779 1.00 91.44 108 LEU A N 1
ATOM 784 C CA . LEU A 1 108 ? -11.844 -16.312 15.966 1.00 91.44 108 LEU A CA 1
ATOM 785 C C . LEU A 1 108 ? -11.740 -16.602 14.461 1.00 91.44 108 LEU A C 1
ATOM 787 O O . LEU A 1 108 ? -12.665 -16.290 13.714 1.00 91.44 108 LEU A O 1
ATOM 791 N N . LEU A 1 109 ? -10.651 -17.241 14.017 1.00 92.06 109 LEU A N 1
ATOM 792 C CA . LEU A 1 109 ? -10.478 -17.657 12.623 1.00 92.06 109 LEU A CA 1
ATOM 793 C C . LEU A 1 109 ? -11.519 -18.698 12.183 1.00 92.06 109 LEU A C 1
ATOM 795 O O . LEU A 1 109 ? -11.952 -18.671 11.038 1.00 92.06 109 LEU A O 1
ATOM 799 N N . LEU A 1 110 ? -11.928 -19.614 13.064 1.00 92.12 110 LEU A N 1
ATOM 800 C CA . LEU A 1 110 ? -12.895 -20.672 12.740 1.00 92.12 110 LEU A CA 1
ATOM 801 C C . LEU A 1 110 ? -14.358 -20.225 12.890 1.00 92.12 110 LEU A C 1
ATOM 803 O O . LEU A 1 110 ? -15.276 -20.964 12.520 1.00 92.12 110 LEU A O 1
ATOM 807 N N . GLN A 1 111 ? -14.610 -19.017 13.402 1.00 94.56 111 GLN A N 1
ATOM 808 C CA . GLN A 1 111 ? -15.964 -18.485 13.506 1.00 94.56 111 GLN A CA 1
ATOM 809 C C . GLN A 1 111 ? -16.532 -18.154 12.123 1.00 94.56 111 GLN A C 1
ATOM 811 O O . GLN A 1 111 ? -16.061 -17.251 11.433 1.00 94.56 111 GLN A O 1
ATOM 816 N N . LYS A 1 112 ? -17.625 -18.834 11.755 1.00 93.44 112 LYS A N 1
ATOM 817 C CA . LYS A 1 112 ? -18.310 -18.658 10.461 1.00 93.44 112 LYS A CA 1
ATOM 818 C C . LYS A 1 112 ? -18.714 -17.209 10.187 1.00 93.44 112 LYS A C 1
ATOM 820 O O . LYS A 1 112 ? -18.526 -16.725 9.077 1.00 93.44 112 LYS A O 1
ATOM 825 N N . GLU A 1 113 ? -19.253 -16.514 11.189 1.00 90.88 113 GLU A N 1
ATOM 826 C CA . GLU A 1 113 ? -19.662 -15.109 11.048 1.00 90.88 113 GLU A CA 1
ATOM 827 C C . GLU A 1 113 ? -18.447 -14.185 10.866 1.00 90.88 113 GLU A C 1
ATOM 829 O O . GLU A 1 113 ? -18.490 -13.263 10.054 1.00 90.88 113 GLU A O 1
ATOM 834 N N . GLY A 1 114 ? -17.337 -14.471 11.557 1.00 92.62 114 GLY A N 1
ATOM 835 C CA . GLY A 1 114 ? -16.068 -13.764 11.382 1.00 92.62 114 GLY A CA 1
ATOM 836 C C . GLY A 1 114 ? -15.512 -13.932 9.970 1.00 92.62 114 GLY A C 1
ATOM 837 O O . GLY A 1 114 ? -15.243 -12.934 9.303 1.00 92.62 114 GLY A O 1
ATOM 838 N N . LEU A 1 115 ? -15.412 -15.176 9.493 1.00 95.62 115 LEU A N 1
ATOM 839 C CA . LEU A 1 115 ? -14.944 -15.497 8.141 1.00 95.62 115 LEU A CA 1
ATOM 840 C C . LEU A 1 115 ? -15.820 -14.876 7.057 1.00 95.62 115 LEU A C 1
ATOM 842 O O . LEU A 1 115 ? -15.288 -14.325 6.095 1.00 95.62 115 LEU A O 1
ATOM 846 N N . LEU A 1 116 ? -17.146 -14.927 7.216 1.00 95.25 116 LEU A N 1
ATOM 847 C CA . LEU A 1 116 ? -18.076 -14.289 6.289 1.00 95.25 116 LEU A CA 1
ATOM 848 C C . LEU A 1 116 ? -17.803 -12.785 6.203 1.00 95.25 116 LEU A C 1
ATOM 850 O O . LEU A 1 116 ? -17.651 -12.257 5.106 1.00 95.25 116 LEU A O 1
ATOM 854 N N . LEU A 1 117 ? -17.695 -12.105 7.348 1.00 94.75 117 LEU A N 1
ATOM 855 C CA . LEU A 1 117 ? -17.425 -10.668 7.384 1.00 94.75 117 LEU A CA 1
ATOM 856 C C . LEU A 1 117 ? -16.060 -10.323 6.787 1.00 94.75 117 LEU A C 1
ATOM 858 O O . LEU A 1 117 ? -15.980 -9.415 5.969 1.00 94.75 117 LEU A O 1
ATOM 862 N N . ALA A 1 118 ? -15.005 -11.051 7.154 1.00 96.94 118 ALA A N 1
ATOM 863 C CA . ALA A 1 118 ? -13.670 -10.837 6.603 1.00 96.94 118 ALA A CA 1
ATOM 864 C C . ALA A 1 118 ? -13.648 -11.031 5.081 1.00 96.94 118 ALA A C 1
ATOM 866 O O . ALA A 1 118 ? -13.106 -10.193 4.365 1.00 96.94 118 ALA A O 1
ATOM 867 N N . THR A 1 119 ? -14.303 -12.084 4.587 1.00 97.56 119 THR A N 1
ATOM 868 C CA . THR A 1 119 ? -14.403 -12.363 3.149 1.00 97.56 119 THR A CA 1
ATOM 869 C C . THR A 1 119 ? -15.161 -11.257 2.431 1.00 97.56 119 THR A C 1
ATOM 871 O O . THR A 1 119 ? -14.665 -10.709 1.456 1.00 97.56 119 THR A O 1
ATOM 874 N N . VAL A 1 120 ? -16.335 -10.872 2.936 1.00 97.38 120 VAL A N 1
ATOM 875 C CA . VAL A 1 120 ? -17.143 -9.802 2.344 1.00 97.38 120 VAL A CA 1
ATOM 876 C C . VAL A 1 120 ? -16.372 -8.480 2.321 1.00 97.38 120 VAL A C 1
ATOM 878 O O . VAL A 1 120 ? -16.367 -7.804 1.295 1.00 97.38 120 VAL A O 1
ATOM 881 N N . CYS A 1 121 ? -15.685 -8.112 3.406 1.00 97.94 121 CYS A N 1
ATOM 882 C CA . CYS A 1 121 ? -14.883 -6.891 3.455 1.00 97.94 121 CYS A CA 1
ATOM 883 C C . CYS A 1 121 ? -13.687 -6.931 2.499 1.00 97.94 121 CYS A C 1
ATOM 885 O O . CYS A 1 121 ? -13.481 -5.970 1.762 1.00 97.94 121 CYS A O 1
ATOM 887 N N . GLY A 1 122 ? -12.922 -8.024 2.489 1.00 97.75 122 GLY A N 1
ATOM 888 C CA . GLY A 1 122 ? -11.780 -8.180 1.593 1.00 97.75 122 GLY A CA 1
ATOM 889 C C . GLY A 1 122 ? -12.204 -8.124 0.131 1.00 97.75 122 GLY A C 1
ATOM 890 O O . GLY A 1 122 ? -11.777 -7.240 -0.604 1.00 97.75 122 GLY A O 1
ATOM 891 N N . VAL A 1 123 ? -13.163 -8.964 -0.261 1.00 98.12 123 VAL A N 1
ATOM 892 C CA . VAL A 1 123 ? -13.728 -8.976 -1.616 1.00 98.12 123 VAL A CA 1
ATOM 893 C C . VAL A 1 123 ? -14.233 -7.585 -2.010 1.00 98.12 123 VAL A C 1
ATOM 895 O O . VAL A 1 123 ? -13.921 -7.119 -3.102 1.00 98.12 123 VAL A O 1
ATOM 898 N N . THR A 1 124 ? -14.933 -6.878 -1.116 1.00 98.44 124 THR A N 1
ATOM 899 C CA . THR A 1 124 ? -15.381 -5.495 -1.366 1.00 98.44 124 THR A CA 1
ATOM 900 C C . THR A 1 124 ? -14.203 -4.565 -1.659 1.00 98.44 124 THR A C 1
ATOM 902 O O . THR A 1 124 ? -14.222 -3.869 -2.671 1.00 98.44 124 THR A O 1
ATOM 905 N N . ALA A 1 125 ? -13.167 -4.559 -0.815 1.00 98.25 125 ALA A N 1
ATOM 906 C CA . ALA A 1 125 ? -11.995 -3.708 -1.012 1.00 98.25 125 ALA A CA 1
ATOM 907 C C . ALA A 1 125 ? -11.277 -4.020 -2.336 1.00 98.25 125 ALA A C 1
ATOM 909 O O . ALA A 1 125 ? -10.963 -3.107 -3.098 1.00 98.25 125 ALA A O 1
ATOM 910 N N . GLY A 1 126 ? -11.069 -5.305 -2.639 1.00 97.88 126 GLY A N 1
ATOM 911 C CA . GLY A 1 126 ? -10.411 -5.740 -3.867 1.00 97.88 126 GLY A CA 1
ATOM 912 C C . GLY A 1 126 ? -11.205 -5.428 -5.136 1.00 97.88 126 GLY A C 1
ATOM 913 O O . GLY A 1 126 ? -10.635 -4.933 -6.105 1.00 97.88 126 GLY A O 1
ATOM 914 N N . PHE A 1 127 ? -12.524 -5.638 -5.140 1.00 98.31 127 PHE A N 1
ATOM 915 C CA . PHE A 1 127 ? -13.356 -5.274 -6.291 1.00 98.31 127 PHE A CA 1
ATOM 916 C C . PHE A 1 127 ? -13.440 -3.766 -6.491 1.00 98.31 127 PHE A C 1
ATOM 918 O O . PHE A 1 127 ? -13.371 -3.305 -7.626 1.00 98.31 127 PHE A O 1
ATOM 925 N N . VAL A 1 128 ? -13.544 -2.979 -5.418 1.00 98.38 128 VAL A N 1
ATOM 926 C CA . VAL A 1 128 ? -13.522 -1.516 -5.537 1.00 98.38 128 VAL A CA 1
ATOM 927 C C . VAL A 1 128 ? -12.173 -1.031 -6.064 1.00 98.38 128 VAL A C 1
ATOM 929 O O . VAL A 1 128 ? -12.146 -0.072 -6.837 1.00 98.38 128 VAL A O 1
ATOM 932 N N . ALA A 1 129 ? -11.074 -1.720 -5.740 1.00 98.12 129 ALA A N 1
ATOM 933 C CA . ALA A 1 129 ? -9.783 -1.444 -6.356 1.00 98.12 129 ALA A CA 1
ATOM 934 C C . ALA A 1 129 ? -9.805 -1.649 -7.875 1.00 98.12 129 ALA A C 1
ATOM 936 O O . ALA A 1 129 ? -9.332 -0.781 -8.606 1.00 98.12 129 ALA A O 1
ATOM 937 N N . ILE A 1 130 ? -10.418 -2.732 -8.360 1.00 98.25 130 ILE A N 1
ATOM 938 C CA . ILE A 1 130 ? -10.582 -2.974 -9.801 1.00 98.25 130 ILE A CA 1
ATOM 939 C C . ILE A 1 130 ? -11.462 -1.889 -10.422 1.00 98.25 130 ILE A C 1
ATOM 941 O O . ILE A 1 130 ? -11.036 -1.232 -11.367 1.00 98.25 130 ILE A O 1
ATOM 945 N N . LEU A 1 131 ? -12.652 -1.649 -9.860 1.00 98.00 131 LEU A N 1
ATOM 946 C CA . LEU A 1 131 ? -13.612 -0.670 -10.380 1.00 98.00 131 LEU A CA 1
ATOM 947 C C . LEU A 1 131 ? -13.007 0.734 -10.484 1.00 98.00 131 LEU A C 1
ATOM 949 O O . LEU A 1 131 ? -13.205 1.405 -11.490 1.00 98.00 131 LEU A O 1
ATOM 953 N N . SER A 1 132 ? -12.234 1.156 -9.480 1.00 97.31 132 SER A N 1
ATOM 954 C CA . SER A 1 132 ? -11.597 2.481 -9.454 1.00 97.31 132 SER A CA 1
ATOM 955 C C . SER A 1 132 ? -10.545 2.667 -10.553 1.00 97.31 132 SER A C 1
ATOM 957 O O . SER A 1 132 ? -10.254 3.801 -10.924 1.00 97.31 132 SER A O 1
ATOM 959 N N . ASN A 1 133 ? -9.988 1.570 -11.076 1.00 97.50 133 ASN A N 1
ATOM 960 C CA . ASN A 1 133 ? -8.935 1.559 -12.092 1.00 97.50 133 ASN A CA 1
ATOM 961 C C . ASN A 1 133 ? -9.430 1.091 -13.471 1.00 97.50 133 ASN A C 1
ATOM 963 O O . ASN A 1 133 ? -8.625 0.869 -14.371 1.00 97.50 133 ASN A O 1
ATOM 967 N N . LEU A 1 134 ? -10.746 0.957 -13.669 1.00 96.69 134 LEU A N 1
ATOM 968 C CA . LEU A 1 134 ? -11.305 0.789 -15.009 1.00 96.69 134 LEU A CA 1
ATOM 969 C C . LEU A 1 134 ? -11.165 2.094 -15.799 1.00 96.69 134 LEU A C 1
ATOM 971 O O . LEU A 1 134 ? -11.323 3.182 -15.243 1.00 96.69 134 LEU A O 1
ATOM 975 N N . SER A 1 135 ? -10.937 1.981 -17.108 1.00 93.75 135 SER A N 1
ATOM 976 C CA . SER A 1 135 ? -10.675 3.119 -18.002 1.00 93.75 135 SER A CA 1
ATOM 977 C C . SER A 1 135 ? -11.751 4.209 -17.978 1.00 93.75 135 SER A C 1
ATOM 979 O O . SER A 1 135 ? -11.442 5.381 -18.158 1.00 93.75 135 SER A O 1
ATOM 981 N N . PHE A 1 136 ? -13.014 3.843 -17.742 1.00 92.31 136 PHE A N 1
ATOM 982 C CA . PHE A 1 136 ? -14.133 4.787 -17.676 1.00 92.31 136 PHE A CA 1
ATOM 983 C C . PHE A 1 136 ? -14.339 5.416 -16.288 1.00 92.31 136 PHE A C 1
ATOM 985 O O . PHE A 1 136 ? -15.095 6.379 -16.175 1.00 92.31 136 PHE A O 1
ATOM 992 N N . VAL A 1 137 ? -13.715 4.872 -15.236 1.00 93.88 137 VAL A N 1
ATOM 993 C CA . VAL A 1 137 ? -13.758 5.443 -13.879 1.00 93.88 137 VAL A CA 1
ATOM 994 C C . VAL A 1 137 ? -12.542 6.336 -13.649 1.00 93.88 137 VAL A C 1
ATOM 996 O O . VAL A 1 137 ? -12.712 7.475 -13.219 1.00 93.88 137 VAL A O 1
ATOM 999 N N . ASP A 1 138 ? -11.341 5.835 -13.960 1.00 91.56 138 ASP A N 1
ATOM 1000 C CA . ASP A 1 138 ? -10.063 6.563 -13.881 1.00 91.56 138 ASP A CA 1
ATOM 1001 C C . ASP A 1 138 ? -9.878 7.334 -12.555 1.00 91.56 138 ASP A C 1
ATOM 1003 O O . ASP A 1 138 ? -9.598 8.532 -12.508 1.00 91.56 138 ASP A O 1
ATOM 1007 N N . GLN A 1 139 ? -10.095 6.639 -11.433 1.00 92.75 139 GLN A N 1
ATOM 1008 C CA . GLN A 1 139 ? -9.943 7.182 -10.079 1.00 92.75 139 GLN A CA 1
ATOM 1009 C C . GLN A 1 139 ? -8.855 6.454 -9.286 1.00 92.75 139 GLN A C 1
ATOM 1011 O O . GLN A 1 139 ? -8.985 6.264 -8.074 1.00 92.75 139 GLN A O 1
ATOM 1016 N N . THR A 1 140 ? -7.741 6.100 -9.937 1.00 94.25 140 THR A N 1
ATOM 1017 C CA . THR A 1 140 ? -6.586 5.446 -9.293 1.00 94.25 140 THR A CA 1
ATOM 1018 C C . THR A 1 140 ? -6.188 6.129 -7.983 1.00 94.25 140 THR A C 1
ATOM 1020 O O . THR A 1 140 ? -5.996 5.470 -6.961 1.00 94.25 140 THR A O 1
ATOM 1023 N N . ILE A 1 141 ? -6.137 7.461 -8.004 1.00 93.62 141 ILE A N 1
ATOM 1024 C CA . ILE A 1 141 ? -5.713 8.335 -6.902 1.00 93.62 141 ILE A CA 1
ATOM 1025 C C . ILE A 1 141 ? -6.615 8.181 -5.662 1.00 93.62 141 ILE A C 1
ATOM 1027 O O . ILE A 1 141 ? -6.139 8.301 -4.535 1.00 93.62 141 ILE A O 1
ATOM 1031 N N . LEU A 1 142 ? -7.906 7.884 -5.848 1.00 94.31 142 LEU A N 1
ATOM 1032 C CA . LEU A 1 142 ? -8.894 7.751 -4.769 1.00 94.31 142 LEU A CA 1
ATOM 1033 C C . LEU A 1 142 ? -9.247 6.295 -4.443 1.00 94.31 142 LEU A C 1
ATOM 1035 O O . LEU A 1 142 ? -10.106 6.055 -3.595 1.00 94.31 142 LEU A O 1
ATOM 1039 N N . THR A 1 143 ? -8.565 5.324 -5.055 1.00 96.88 143 THR A N 1
ATOM 1040 C CA . THR A 1 143 ? -8.870 3.893 -4.907 1.00 96.88 143 THR A CA 1
ATOM 1041 C C . THR A 1 143 ? -8.976 3.460 -3.443 1.00 96.88 143 THR A C 1
ATOM 1043 O O . THR A 1 143 ? -9.954 2.827 -3.054 1.00 96.88 143 THR A O 1
ATOM 1046 N N . ASN A 1 144 ? -8.014 3.850 -2.600 1.00 95.75 144 ASN A N 1
ATOM 1047 C CA . ASN A 1 144 ? -8.021 3.508 -1.174 1.00 95.75 144 ASN A CA 1
ATOM 1048 C C . ASN A 1 144 ? -9.177 4.146 -0.400 1.00 95.75 144 ASN A C 1
ATOM 1050 O O . ASN A 1 144 ? -9.796 3.508 0.452 1.00 95.75 144 ASN A O 1
ATOM 1054 N N . VAL A 1 145 ? -9.487 5.403 -0.724 1.00 95.12 145 VAL A N 1
ATOM 1055 C CA . VAL A 1 145 ? -10.590 6.151 -0.114 1.00 95.12 145 VAL A CA 1
ATOM 1056 C C . VAL A 1 145 ? -11.914 5.457 -0.426 1.00 95.12 145 VAL A C 1
ATOM 1058 O O . VAL A 1 145 ? -12.707 5.208 0.482 1.00 95.12 145 VAL A O 1
ATOM 1061 N N . PHE A 1 146 ? -12.132 5.080 -1.687 1.00 96.56 146 PHE A N 1
ATOM 1062 C CA . PHE A 1 146 ? -13.337 4.365 -2.098 1.00 96.56 146 PHE A CA 1
ATOM 1063 C C . PHE A 1 146 ? -13.401 2.951 -1.529 1.00 96.56 146 PHE A C 1
ATOM 1065 O O . PHE A 1 146 ? -14.453 2.564 -1.023 1.00 96.56 146 PHE A O 1
ATOM 1072 N N . ALA A 1 147 ? -12.298 2.200 -1.540 1.00 97.88 147 ALA A N 1
ATOM 1073 C CA . ALA A 1 147 ? -12.254 0.851 -0.983 1.00 97.88 147 ALA A CA 1
ATOM 1074 C C . ALA A 1 147 ? -12.555 0.854 0.523 1.00 97.88 147 ALA A C 1
ATOM 1076 O O . ALA A 1 147 ? -13.430 0.118 0.982 1.00 97.88 147 ALA A O 1
ATOM 1077 N N . GLY A 1 148 ? -11.904 1.734 1.289 1.00 96.88 148 GLY A N 1
ATOM 1078 C CA . GLY A 1 148 ? -12.150 1.884 2.722 1.00 96.88 148 GLY A CA 1
ATOM 1079 C C . GLY A 1 148 ? -13.585 2.318 3.033 1.00 96.88 148 GLY A C 1
ATOM 1080 O O . GLY A 1 148 ? -14.249 1.707 3.873 1.00 96.88 148 GLY A O 1
ATOM 1081 N N . ALA A 1 149 ? -14.107 3.316 2.309 1.00 96.69 149 ALA A N 1
ATOM 1082 C CA . ALA A 1 149 ? -15.488 3.775 2.465 1.00 96.69 149 ALA A CA 1
ATOM 1083 C C . ALA A 1 149 ? -16.514 2.682 2.123 1.00 96.69 149 ALA A C 1
ATOM 1085 O O . ALA A 1 149 ? -17.499 2.522 2.843 1.00 96.69 149 ALA A O 1
ATOM 1086 N N . ALA A 1 150 ? -16.273 1.896 1.071 1.00 98.06 150 ALA A N 1
ATOM 1087 C CA . ALA A 1 150 ? -17.134 0.784 0.685 1.00 98.06 150 ALA A CA 1
ATOM 1088 C C . ALA A 1 150 ? -17.138 -0.330 1.740 1.00 98.06 150 ALA A C 1
ATOM 1090 O O . ALA A 1 150 ? -18.206 -0.823 2.099 1.00 98.06 150 ALA A O 1
ATOM 1091 N N . VAL A 1 151 ? -15.975 -0.680 2.302 1.00 98.00 151 VAL A N 1
ATOM 1092 C CA . VAL A 1 151 ? -15.887 -1.639 3.416 1.00 98.00 151 VAL A CA 1
ATOM 1093 C C . VAL A 1 151 ? -16.687 -1.145 4.618 1.00 98.00 151 VAL A C 1
ATOM 1095 O O . VAL A 1 151 ? -17.510 -1.890 5.148 1.00 98.00 151 VAL A O 1
ATOM 1098 N N . VAL A 1 152 ? -16.503 0.116 5.025 1.00 96.75 152 VAL A N 1
ATOM 1099 C CA . VAL A 1 152 ? -17.276 0.722 6.121 1.00 96.75 152 VAL A CA 1
ATOM 1100 C C . VAL A 1 152 ? -18.776 0.679 5.814 1.00 96.75 152 VAL A C 1
ATOM 1102 O O . VAL A 1 152 ? -19.561 0.269 6.666 1.00 96.75 152 VAL A O 1
ATOM 1105 N N . PHE A 1 153 ? -19.187 1.035 4.597 1.00 96.94 153 PHE A N 1
ATOM 1106 C CA . PHE A 1 153 ? -20.588 1.012 4.184 1.00 96.94 153 PHE A CA 1
ATOM 1107 C C . PHE A 1 153 ? -21.200 -0.393 4.258 1.00 96.94 153 PHE A C 1
ATOM 1109 O O . PHE A 1 153 ? -22.264 -0.562 4.850 1.00 96.94 153 PHE A O 1
ATOM 1116 N N . VAL A 1 154 ? -20.521 -1.409 3.719 1.00 96.69 154 VAL A N 1
ATOM 1117 C CA . VAL A 1 154 ? -20.980 -2.808 3.751 1.00 96.69 154 VAL A CA 1
ATOM 1118 C C . VAL A 1 154 ? -21.119 -3.311 5.186 1.00 96.69 154 VAL A C 1
ATOM 1120 O O . VAL A 1 154 ? -22.094 -3.977 5.530 1.00 96.69 154 VAL A O 1
ATOM 1123 N N . LEU A 1 155 ? -20.182 -2.936 6.050 1.00 95.19 155 LEU A N 1
ATOM 1124 C CA . LEU A 1 155 ? -20.218 -3.249 7.470 1.00 95.19 155 LEU A CA 1
ATOM 1125 C C . LEU A 1 155 ? -21.415 -2.588 8.186 1.00 95.19 155 LEU A C 1
ATOM 1127 O O . LEU A 1 155 ? -22.129 -3.249 8.945 1.00 95.19 155 LEU A O 1
ATOM 1131 N N . LEU A 1 156 ? -21.690 -1.308 7.929 1.00 94.12 156 LEU A N 1
ATOM 1132 C CA . LEU A 1 156 ? -22.860 -0.620 8.491 1.00 94.12 156 LEU A CA 1
ATOM 1133 C C . LEU A 1 156 ? -24.177 -1.194 7.947 1.00 94.12 156 LEU A C 1
ATOM 1135 O O . LEU A 1 156 ? -25.139 -1.364 8.700 1.00 94.12 156 LEU A O 1
ATOM 1139 N N . LEU A 1 157 ? -24.218 -1.545 6.660 1.00 94.25 157 LEU A N 1
ATOM 1140 C CA . LEU A 1 157 ? -25.359 -2.218 6.044 1.00 94.25 157 LEU A CA 1
ATOM 1141 C C . LEU A 1 157 ? -25.608 -3.582 6.697 1.00 94.25 157 LEU A C 1
ATOM 1143 O O . LEU A 1 157 ? -26.751 -3.897 7.021 1.00 94.25 157 LEU A O 1
ATOM 1147 N N . TYR A 1 158 ? -24.550 -4.352 6.964 1.00 93.38 158 TYR A N 1
ATOM 1148 C CA . TYR A 1 158 ? -24.639 -5.622 7.682 1.00 93.38 158 TYR A CA 1
ATOM 1149 C C . TYR A 1 158 ? -25.291 -5.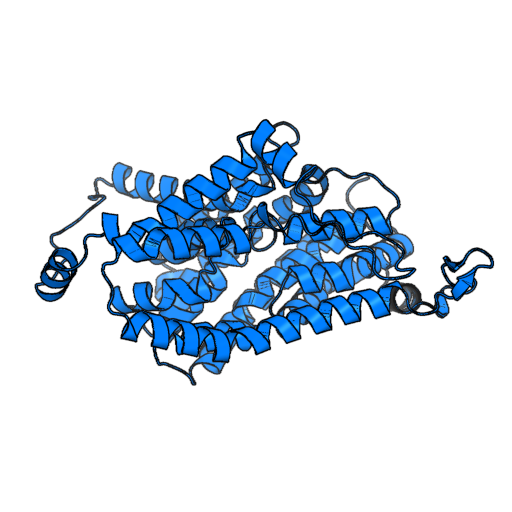456 9.062 1.00 93.38 158 TYR A C 1
ATOM 1151 O O . TYR A 1 158 ? -26.212 -6.202 9.399 1.00 93.38 158 TYR A O 1
ATOM 1159 N N . LEU A 1 159 ? -24.879 -4.449 9.845 1.00 91.44 159 LEU A N 1
ATOM 1160 C CA . LEU A 1 159 ? -25.505 -4.155 11.142 1.00 91.44 159 LEU A CA 1
ATOM 1161 C C . LEU A 1 159 ? -26.987 -3.798 10.996 1.00 91.44 159 LEU A C 1
ATOM 1163 O O . LEU A 1 159 ? -27.819 -4.338 11.728 1.00 91.44 159 LEU A O 1
ATOM 1167 N N . LYS A 1 160 ? -27.317 -2.941 10.022 1.00 91.88 160 LYS A N 1
ATOM 1168 C CA . LYS A 1 160 ? -28.693 -2.504 9.760 1.00 91.88 160 LYS A CA 1
ATOM 1169 C C . LYS A 1 160 ? -29.601 -3.673 9.372 1.00 91.88 160 LYS A C 1
ATOM 1171 O O . LYS A 1 160 ? -30.696 -3.789 9.909 1.00 91.88 160 LYS A O 1
ATOM 1176 N N . VAL A 1 161 ? -29.138 -4.563 8.492 1.00 92.94 161 VAL A N 1
ATOM 1177 C CA . VAL A 1 161 ? -29.879 -5.769 8.076 1.00 92.94 161 VAL A CA 1
ATOM 1178 C C . VAL A 1 161 ? -30.076 -6.738 9.246 1.00 92.94 161 VAL A C 1
ATOM 1180 O O . VAL A 1 161 ? -31.101 -7.407 9.329 1.00 92.94 161 VAL A O 1
ATOM 1183 N N . ARG A 1 162 ? -29.127 -6.793 10.187 1.00 90.94 162 ARG A N 1
ATOM 1184 C CA . ARG A 1 162 ? -29.210 -7.627 11.398 1.00 90.94 162 ARG A CA 1
ATOM 1185 C C . ARG A 1 162 ? -29.981 -6.965 12.546 1.00 90.94 162 ARG A C 1
ATOM 1187 O O . ARG A 1 162 ? -30.028 -7.540 13.630 1.00 90.94 162 ARG A O 1
ATOM 1194 N N . GLY A 1 163 ? -30.552 -5.777 12.334 1.00 89.12 163 GLY A N 1
ATOM 1195 C CA . GLY A 1 163 ? -31.306 -5.040 13.351 1.00 89.12 163 GLY A CA 1
ATOM 1196 C C . GLY A 1 163 ? -30.468 -4.592 14.553 1.00 89.12 163 GLY A C 1
ATOM 1197 O O . GLY A 1 163 ? -31.026 -4.314 15.610 1.00 89.12 163 GLY A O 1
ATOM 1198 N N . LYS A 1 164 ? -29.135 -4.542 14.423 1.00 87.50 164 LYS A N 1
ATOM 1199 C CA . LYS A 1 164 ? -28.242 -4.077 15.492 1.00 87.50 164 LYS A CA 1
ATOM 1200 C C . LYS A 1 164 ? -28.117 -2.549 15.444 1.00 87.50 164 LYS A C 1
ATOM 1202 O O . LYS A 1 164 ? -28.052 -1.990 14.345 1.00 87.50 164 LYS A O 1
ATOM 1207 N N . PRO A 1 165 ? -28.057 -1.861 16.599 1.00 85.06 165 PRO A N 1
ATOM 1208 C CA . PRO A 1 165 ? -27.859 -0.417 16.622 1.00 85.06 165 PRO A CA 1
ATOM 1209 C C . PRO A 1 165 ? -26.506 -0.051 15.995 1.00 85.06 165 PRO A C 1
ATOM 1211 O O . PRO A 1 165 ? -25.499 -0.716 16.231 1.00 85.06 165 PRO A O 1
ATOM 1214 N N . LEU A 1 166 ? -26.485 1.013 15.183 1.00 82.25 166 LEU A N 1
ATOM 1215 C CA . LEU A 1 166 ? -25.242 1.549 14.606 1.00 82.25 166 LEU A CA 1
ATOM 1216 C C . LEU A 1 166 ? -24.408 2.302 15.646 1.00 82.25 166 LEU A C 1
ATOM 1218 O O . LEU A 1 166 ? -23.184 2.322 15.562 1.00 82.25 166 LEU A O 1
ATOM 1222 N N . LEU A 1 167 ? -25.086 2.931 16.603 1.00 82.62 167 LEU A N 1
ATOM 1223 C CA . LEU A 1 167 ? -24.487 3.652 17.710 1.00 82.62 167 LEU A CA 1
ATOM 1224 C C . LEU A 1 167 ? -25.176 3.182 18.987 1.00 82.62 167 LEU A C 1
ATOM 1226 O O . LEU A 1 167 ? -26.370 3.423 19.164 1.00 82.62 167 LEU A O 1
ATOM 1230 N N . ASP A 1 168 ? -24.422 2.502 19.841 1.00 82.94 168 ASP A N 1
ATOM 1231 C CA . ASP A 1 168 ? -24.886 2.064 21.149 1.00 82.94 168 ASP A CA 1
ATOM 1232 C C . ASP A 1 168 ? -24.125 2.831 22.230 1.00 82.94 168 ASP A C 1
ATOM 1234 O O . ASP A 1 168 ? -22.926 2.636 22.418 1.00 82.94 168 ASP A O 1
ATOM 1238 N N . ARG A 1 169 ? -24.824 3.748 22.906 1.00 81.69 169 ARG A N 1
ATOM 1239 C CA . ARG A 1 169 ? -24.254 4.530 24.013 1.00 81.69 169 ARG A CA 1
ATOM 1240 C C . ARG A 1 169 ? -24.337 3.796 25.349 1.00 81.69 169 ARG A C 1
ATOM 1242 O O . ARG A 1 169 ? -23.743 4.267 26.307 1.00 81.69 169 ARG A O 1
ATOM 1249 N N . GLY A 1 170 ? -25.044 2.665 25.423 1.00 81.19 170 GLY A N 1
ATOM 1250 C CA . GLY A 1 170 ? -25.194 1.891 26.658 1.00 81.19 170 GLY A CA 1
ATOM 1251 C C . GLY A 1 170 ? -23.919 1.172 27.104 1.00 81.19 170 GLY A C 1
ATOM 1252 O O . GLY A 1 170 ? -23.884 0.639 28.206 1.00 81.19 170 GLY A O 1
ATOM 1253 N N . ILE A 1 171 ? -22.888 1.155 26.256 1.00 81.88 171 ILE A N 1
ATOM 1254 C CA . ILE A 1 171 ? -21.590 0.515 26.516 1.00 81.88 171 ILE A CA 1
ATOM 1255 C C . ILE A 1 171 ? -20.596 1.497 27.164 1.00 81.88 171 ILE A C 1
ATOM 1257 O O . ILE A 1 171 ? -19.596 1.055 27.717 1.00 81.88 171 ILE A O 1
ATOM 1261 N N . LEU A 1 172 ? -20.862 2.807 27.096 1.00 84.25 172 LEU A N 1
ATOM 1262 C CA . LEU A 1 172 ? -19.958 3.840 27.608 1.00 84.25 172 LEU A CA 1
ATOM 1263 C C . LEU A 1 172 ? -19.952 3.841 29.139 1.00 84.25 172 LEU A C 1
ATOM 1265 O O . LEU A 1 172 ? -21.019 3.830 29.760 1.00 84.25 172 LEU A O 1
ATOM 1269 N N . ASP A 1 173 ? -18.764 3.897 29.734 1.00 86.44 173 ASP A N 1
ATOM 1270 C CA . ASP A 1 173 ? -18.606 4.059 31.179 1.00 86.44 173 ASP A CA 1
ATOM 1271 C C . ASP A 1 173 ? -18.575 5.546 31.606 1.00 86.44 173 ASP A C 1
ATOM 1273 O O . ASP A 1 173 ? -18.719 6.469 30.797 1.00 86.44 173 ASP A O 1
ATOM 1277 N N . GLU A 1 174 ? -18.447 5.812 32.912 1.00 86.31 174 GLU A N 1
ATOM 1278 C CA . GLU A 1 174 ? -18.367 7.194 33.411 1.00 86.31 174 GLU A CA 1
ATOM 1279 C C . GLU A 1 174 ? -17.126 7.945 32.902 1.00 86.31 174 GLU A C 1
ATOM 1281 O O . GLU A 1 174 ? -17.160 9.172 32.774 1.00 86.31 174 GLU A O 1
ATOM 1286 N N . GLU A 1 175 ? -16.025 7.242 32.638 1.00 84.75 175 GLU A N 1
ATOM 1287 C CA . GLU A 1 175 ? -14.776 7.838 32.167 1.00 84.75 175 GLU A CA 1
ATOM 1288 C C . GLU A 1 175 ? -14.889 8.245 30.690 1.00 84.75 175 GLU A C 1
ATOM 1290 O O . GLU A 1 175 ? -14.490 9.356 30.318 1.00 84.75 175 GLU A O 1
ATOM 1295 N N . ASP A 1 176 ? -15.529 7.408 29.874 1.00 84.88 176 ASP A N 1
ATOM 1296 C CA . ASP A 1 176 ? -15.876 7.682 28.483 1.00 84.88 176 ASP A CA 1
ATOM 1297 C C . ASP A 1 176 ? -16.759 8.929 28.366 1.00 84.88 176 ASP A C 1
ATOM 1299 O O . ASP A 1 176 ? -16.486 9.826 27.561 1.00 84.88 176 ASP A O 1
ATOM 1303 N N . LEU A 1 177 ? -17.798 9.026 29.204 1.00 85.69 177 LEU A N 1
ATOM 1304 C CA . LEU A 1 177 ? -18.719 10.166 29.211 1.00 85.69 177 LEU A CA 1
ATOM 1305 C C . LEU A 1 177 ? -18.009 11.468 29.607 1.00 85.69 177 LEU A C 1
ATOM 1307 O O . LEU A 1 177 ? -18.171 12.487 28.932 1.00 85.69 177 LEU A O 1
ATOM 1311 N N . ARG A 1 178 ? -17.156 11.438 30.641 1.00 87.06 178 ARG A N 1
ATOM 1312 C CA . ARG A 1 178 ? -16.334 12.599 31.038 1.00 87.06 178 ARG A CA 1
ATOM 1313 C C . ARG A 1 178 ? -15.363 13.018 29.935 1.00 87.06 178 ARG A C 1
ATOM 1315 O O . ARG A 1 178 ? -15.133 14.210 29.718 1.00 87.06 178 ARG A O 1
ATOM 1322 N N . THR A 1 179 ? -14.791 12.053 29.220 1.00 84.81 179 THR A N 1
ATOM 1323 C CA . THR A 1 179 ? -13.890 12.324 28.094 1.00 84.81 179 THR A CA 1
ATOM 1324 C C . THR A 1 179 ? -14.636 12.989 26.935 1.00 84.81 179 THR A C 1
ATOM 1326 O O . THR A 1 179 ? -14.145 13.973 26.368 1.00 84.81 179 THR A O 1
ATOM 1329 N N . GLU A 1 180 ? -15.845 12.513 26.616 1.00 84.00 180 GLU A N 1
ATOM 1330 C CA . GLU A 1 180 ? -16.713 13.094 25.584 1.00 84.00 180 GLU A CA 1
ATOM 1331 C C . GLU A 1 180 ? -17.110 14.545 25.913 1.00 84.00 180 GLU A C 1
ATOM 1333 O O . GLU A 1 180 ? -17.100 15.403 25.021 1.00 84.00 180 GLU A O 1
ATOM 1338 N N . GLU A 1 181 ? -17.393 14.845 27.186 1.00 84.50 181 GLU A N 1
ATOM 1339 C CA . GLU A 1 181 ? -17.670 16.206 27.669 1.00 84.50 181 GLU A CA 1
ATOM 1340 C C . GLU A 1 181 ? -16.479 17.154 27.457 1.00 84.50 181 GLU A C 1
ATOM 1342 O O . GLU A 1 181 ? -16.658 18.311 27.060 1.00 84.50 181 GLU A O 1
ATOM 1347 N N . GLY A 1 182 ? -15.251 16.666 27.666 1.00 85.38 182 GLY A N 1
ATOM 1348 C CA . GLY A 1 182 ? -14.029 17.444 27.454 1.00 85.38 182 GLY A CA 1
ATOM 1349 C C . GLY A 1 182 ? -13.735 17.726 25.976 1.00 85.38 182 GLY A C 1
ATOM 1350 O O . GLY A 1 182 ? -13.376 18.851 25.599 1.00 85.38 182 GLY A O 1
ATOM 1351 N N . MET A 1 183 ? -13.886 16.720 25.109 1.00 85.19 183 MET A N 1
ATOM 1352 C CA . MET A 1 183 ? -13.664 16.859 23.670 1.00 85.19 183 MET A CA 1
ATOM 1353 C C . MET A 1 183 ? -14.630 15.994 22.863 1.00 85.19 183 MET A C 1
ATOM 1355 O O . MET A 1 183 ? -14.428 14.797 22.683 1.00 85.19 183 MET A O 1
ATOM 1359 N N . THR A 1 184 ? -15.629 16.644 22.267 1.00 86.56 184 THR A N 1
ATOM 1360 C CA . THR A 1 184 ? -16.592 15.952 21.404 1.00 86.56 184 THR A CA 1
ATOM 1361 C C . THR A 1 184 ? -15.916 15.299 20.198 1.00 86.56 184 THR A C 1
ATOM 1363 O O . THR A 1 184 ? -14.987 15.859 19.603 1.00 86.56 184 THR A O 1
ATOM 1366 N N . LEU A 1 185 ? -16.455 14.159 19.757 1.00 84.94 185 LEU A N 1
ATOM 1367 C CA . LEU A 1 185 ? -15.958 13.430 18.586 1.00 84.94 185 LEU A CA 1
ATOM 1368 C C . LEU A 1 185 ? -15.896 14.312 17.327 1.00 84.94 185 LEU A C 1
ATOM 1370 O O . LEU A 1 185 ? -14.927 14.258 16.574 1.00 84.94 185 LEU A O 1
ATOM 1374 N N . LYS A 1 186 ? -16.890 15.193 17.133 1.00 86.94 186 LYS A N 1
ATOM 1375 C CA . LYS A 1 186 ? -16.916 16.157 16.018 1.00 86.94 186 LYS A CA 1
ATOM 1376 C C . LYS A 1 186 ? -15.667 17.033 16.015 1.00 86.94 186 LYS A C 1
ATOM 1378 O O . LYS A 1 186 ? -15.006 17.170 14.989 1.00 86.94 186 LYS A O 1
ATOM 1383 N N . ARG A 1 187 ? -15.318 17.586 17.178 1.00 87.44 187 ARG A N 1
ATOM 1384 C CA . ARG A 1 187 ? -14.144 18.442 17.342 1.00 87.44 187 ARG A CA 1
ATOM 1385 C C . ARG A 1 187 ? -12.847 17.646 17.206 1.00 87.44 187 ARG A C 1
ATOM 1387 O O . ARG A 1 187 ? -11.945 18.111 16.521 1.00 87.44 187 ARG A O 1
ATOM 1394 N N . ALA A 1 188 ? -12.778 16.446 17.784 1.00 86.81 188 ALA A N 1
ATOM 1395 C CA . ALA A 1 188 ? -11.633 15.542 17.655 1.00 86.81 188 ALA A CA 1
ATOM 1396 C C . ALA A 1 188 ? -11.366 15.127 16.193 1.00 86.81 188 ALA A C 1
ATOM 1398 O O . ALA A 1 188 ? -10.215 14.972 15.789 1.00 86.81 188 ALA A O 1
ATOM 1399 N N . SER A 1 189 ? -12.424 15.001 15.385 1.00 88.56 189 SER A N 1
ATOM 1400 C CA . SER A 1 189 ? -12.346 14.578 13.982 1.00 88.56 189 SER A CA 1
ATOM 1401 C C . SER A 1 189 ? -11.956 15.679 12.987 1.00 88.56 189 SER A C 1
ATOM 1403 O O . SER A 1 189 ? -11.717 15.380 11.817 1.00 88.56 189 SER A O 1
ATOM 1405 N N . LEU A 1 190 ? -11.867 16.941 13.426 1.00 90.94 190 LEU A N 1
ATOM 1406 C CA . LEU A 1 190 ? -11.693 18.098 12.542 1.00 90.94 190 LEU A CA 1
ATOM 1407 C C . LEU A 1 190 ? -10.483 17.998 11.585 1.00 90.94 190 LEU A C 1
ATOM 1409 O O . LEU A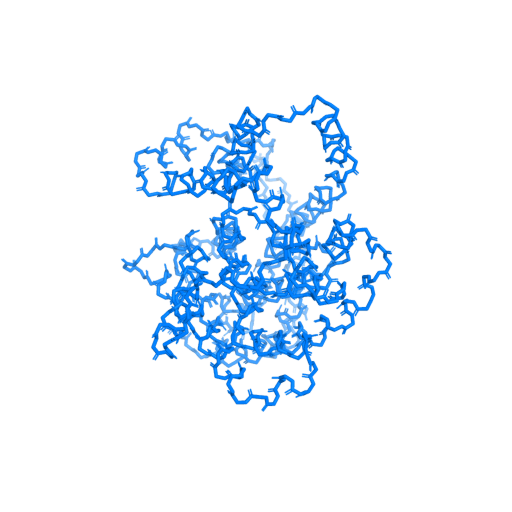 1 190 ? -10.685 18.256 10.398 1.00 90.94 190 LEU A O 1
ATOM 1413 N N . PRO A 1 191 ? -9.271 17.578 12.012 1.00 89.94 191 PRO A N 1
ATOM 1414 C CA . PRO A 1 191 ? -8.135 17.458 11.095 1.00 89.94 191 PRO A CA 1
ATOM 1415 C C . PRO A 1 191 ? -8.393 16.464 9.969 1.00 89.94 191 PRO A C 1
ATOM 1417 O O . PRO A 1 191 ? -7.981 16.702 8.839 1.00 89.94 191 PRO A O 1
ATOM 1420 N N . TRP A 1 192 ? -9.113 15.379 10.258 1.00 89.12 192 TRP A N 1
ATOM 1421 C CA . TRP A 1 192 ? -9.454 14.353 9.276 1.00 89.12 192 TRP A CA 1
ATOM 1422 C C . TRP A 1 192 ? -10.494 14.859 8.293 1.00 89.12 192 TRP A C 1
ATOM 1424 O O . TRP A 1 192 ? -10.332 14.679 7.093 1.00 89.12 192 TRP A O 1
ATOM 1434 N N . VAL A 1 193 ? -11.527 15.543 8.788 1.00 91.94 193 VAL A N 1
ATOM 1435 C CA . VAL A 1 193 ? -12.546 16.156 7.930 1.00 91.94 193 VAL A CA 1
ATOM 1436 C C . VAL A 1 193 ? -11.907 17.195 7.007 1.00 91.94 193 VAL A C 1
ATOM 1438 O O . VAL A 1 193 ? -12.166 17.179 5.807 1.00 91.94 193 VAL A O 1
ATOM 1441 N N . ILE A 1 194 ? -11.025 18.051 7.535 1.00 93.81 194 ILE A N 1
ATOM 1442 C CA . ILE A 1 194 ? -10.288 19.035 6.733 1.00 93.81 194 ILE A CA 1
ATOM 1443 C C . ILE A 1 194 ? -9.402 18.333 5.703 1.00 93.81 194 ILE A C 1
ATOM 1445 O O . ILE A 1 194 ? -9.444 18.696 4.532 1.00 93.81 194 ILE A O 1
ATOM 1449 N N . LEU A 1 195 ? -8.634 17.317 6.107 1.00 93.75 195 LEU A N 1
ATOM 1450 C CA . LEU A 1 195 ? -7.760 16.571 5.203 1.00 93.75 195 LEU A CA 1
ATOM 1451 C C . LEU A 1 195 ? -8.549 15.916 4.067 1.00 93.75 195 LEU A C 1
ATOM 1453 O O . LEU A 1 195 ? -8.175 16.064 2.909 1.00 93.75 195 LEU A O 1
ATOM 1457 N N . VAL A 1 196 ? -9.669 15.260 4.377 1.00 92.75 196 VAL A N 1
ATOM 1458 C CA . VAL A 1 196 ? -10.568 14.678 3.373 1.00 92.75 196 VAL A CA 1
ATOM 1459 C C . VAL A 1 196 ? -11.052 15.762 2.414 1.00 92.75 196 VAL A C 1
ATOM 1461 O O . VAL A 1 196 ? -10.885 15.615 1.209 1.00 92.75 196 VAL A O 1
ATOM 1464 N N . ILE A 1 197 ? -11.581 16.881 2.916 1.00 94.44 197 ILE A N 1
ATOM 1465 C CA . ILE A 1 197 ? -12.051 17.980 2.058 1.00 94.44 197 ILE A CA 1
ATOM 1466 C C . ILE A 1 197 ? -10.927 18.487 1.147 1.00 94.44 197 ILE A C 1
ATOM 1468 O O . ILE A 1 197 ? -11.156 18.658 -0.048 1.00 94.44 197 ILE A O 1
ATOM 1472 N N . LEU A 1 198 ? -9.716 18.682 1.676 1.00 94.69 198 LEU A N 1
ATOM 1473 C CA . LEU A 1 198 ? -8.559 19.113 0.892 1.00 94.69 198 LEU A CA 1
ATOM 1474 C C . LEU A 1 198 ? -8.191 18.086 -0.186 1.00 94.69 198 LEU A C 1
ATOM 1476 O O . LEU A 1 198 ? -8.065 18.461 -1.347 1.00 94.69 198 LEU A O 1
ATOM 1480 N N . CYS A 1 199 ? -8.082 16.801 0.159 1.00 92.94 199 CYS A N 1
ATOM 1481 C CA . CYS A 1 199 ? -7.787 15.723 -0.788 1.00 92.94 199 CYS A CA 1
ATOM 1482 C C . CYS A 1 199 ? -8.823 15.648 -1.919 1.00 92.94 199 CYS A C 1
ATOM 1484 O O . CYS A 1 199 ? -8.454 15.551 -3.090 1.00 92.94 199 CYS A O 1
ATOM 1486 N N . PHE A 1 200 ? -10.114 15.738 -1.589 1.00 92.50 200 PHE A N 1
ATOM 1487 C CA . PHE A 1 200 ? -11.190 15.756 -2.580 1.00 92.50 200 PHE A CA 1
ATOM 1488 C C . PHE A 1 200 ? -11.141 17.024 -3.438 1.00 92.50 200 PHE A C 1
ATOM 1490 O O . PHE A 1 200 ? -11.269 16.934 -4.657 1.00 92.50 200 PHE A O 1
ATOM 1497 N N . ALA A 1 201 ? -10.893 18.190 -2.837 1.00 94.00 201 ALA A N 1
ATOM 1498 C CA . ALA A 1 201 ? -10.786 19.450 -3.562 1.00 94.00 201 ALA A CA 1
ATOM 1499 C C . ALA A 1 201 ? -9.643 19.416 -4.586 1.00 94.00 201 ALA A C 1
ATOM 1501 O O . ALA A 1 201 ? -9.877 19.691 -5.760 1.00 94.00 201 ALA A O 1
ATOM 1502 N N . VAL A 1 202 ? -8.431 19.015 -4.187 1.00 92.38 202 VAL A N 1
ATOM 1503 C CA . VAL A 1 202 ? -7.271 18.995 -5.099 1.00 92.38 202 VAL A CA 1
ATOM 1504 C C . VAL A 1 202 ? -7.325 17.884 -6.151 1.00 92.38 202 VAL A C 1
ATOM 1506 O O . VAL A 1 202 ? -6.536 17.898 -7.095 1.00 92.38 202 VAL A O 1
ATOM 1509 N N . THR A 1 203 ? -8.226 16.909 -5.993 1.00 89.56 203 THR A N 1
ATOM 1510 C CA . THR A 1 203 ? -8.345 15.762 -6.906 1.00 89.56 203 THR A CA 1
ATOM 1511 C C . THR A 1 203 ? -9.525 15.900 -7.863 1.00 89.56 203 THR A C 1
ATOM 1513 O O . THR A 1 203 ? -9.356 15.660 -9.057 1.00 89.56 203 THR A O 1
ATOM 1516 N N . LEU A 1 204 ? -10.701 16.307 -7.369 1.00 90.88 204 LEU A N 1
ATOM 1517 C CA . LEU A 1 204 ? -11.944 16.356 -8.148 1.00 90.88 204 LEU A CA 1
ATOM 1518 C C . LEU A 1 204 ? -12.218 17.722 -8.789 1.00 90.88 204 LEU A C 1
ATOM 1520 O O . LEU A 1 204 ? -12.882 17.789 -9.822 1.00 90.88 204 LEU A O 1
ATOM 1524 N N . ILE A 1 205 ? -11.716 18.821 -8.215 1.00 94.69 205 ILE A N 1
ATOM 1525 C CA . ILE A 1 205 ? -11.877 20.154 -8.810 1.00 94.69 205 ILE A CA 1
ATOM 1526 C C . ILE A 1 205 ? -10.795 20.323 -9.880 1.00 94.69 205 ILE A C 1
ATOM 1528 O O . ILE A 1 205 ? -9.681 20.757 -9.593 1.00 94.69 205 ILE A O 1
ATOM 1532 N N . ILE A 1 206 ? -11.124 19.967 -11.127 1.00 92.19 206 ILE A N 1
ATOM 1533 C CA . ILE A 1 206 ? -10.171 19.916 -12.253 1.00 92.19 206 ILE A CA 1
ATOM 1534 C C . ILE A 1 206 ? -9.347 21.211 -12.406 1.00 92.19 206 ILE A C 1
ATOM 1536 O O . ILE A 1 206 ? -8.123 21.099 -12.498 1.00 92.19 206 ILE A O 1
ATOM 1540 N N . PRO A 1 207 ? -9.934 22.428 -12.364 1.00 95.56 207 PRO A N 1
ATOM 1541 C CA . PRO A 1 207 ? -9.147 23.659 -12.478 1.00 95.56 207 PRO A CA 1
ATOM 1542 C C . PRO A 1 207 ? -8.126 23.831 -11.345 1.00 95.56 207 PRO A C 1
ATOM 1544 O O . PRO A 1 207 ? -7.001 24.262 -11.583 1.00 95.56 207 PRO A O 1
ATOM 1547 N N . LEU A 1 208 ? -8.494 23.452 -10.114 1.00 94.75 208 LEU A N 1
ATOM 1548 C CA . LEU A 1 208 ? -7.594 23.508 -8.961 1.00 94.75 208 LEU A CA 1
ATOM 1549 C C . LEU A 1 208 ? -6.464 22.487 -9.108 1.00 94.75 208 LEU A C 1
ATOM 1551 O O . LEU A 1 208 ? -5.303 22.828 -8.906 1.00 94.75 208 LEU A O 1
ATOM 1555 N N . LYS A 1 209 ? -6.788 21.256 -9.519 1.00 92.50 209 LYS A N 1
ATOM 1556 C CA . LYS A 1 209 ? -5.790 20.221 -9.805 1.00 92.50 209 LYS A CA 1
ATOM 1557 C C . LYS A 1 209 ? -4.772 20.715 -10.835 1.00 92.50 209 LYS A C 1
ATOM 1559 O O . LYS A 1 209 ? -3.578 20.652 -10.570 1.00 92.50 209 LYS A O 1
ATOM 1564 N N . GLN A 1 210 ? -5.237 21.244 -11.970 1.00 93.50 210 GLN A N 1
ATOM 1565 C CA . GLN A 1 210 ? -4.380 21.755 -13.048 1.00 93.50 210 GLN A CA 1
ATOM 1566 C C . GLN A 1 210 ? -3.489 22.916 -12.594 1.00 93.50 210 GLN A C 1
ATOM 1568 O O . GLN A 1 210 ? -2.317 22.962 -12.960 1.00 93.50 210 GLN A O 1
ATOM 1573 N N . LEU A 1 211 ? -4.013 23.815 -11.755 1.00 95.25 211 LEU A N 1
ATOM 1574 C CA . LEU A 1 211 ? -3.235 24.904 -11.166 1.00 95.25 211 LEU A CA 1
ATOM 1575 C C . LEU A 1 211 ? -2.086 24.379 -10.285 1.00 95.25 211 LEU A C 1
ATOM 1577 O O . LEU A 1 211 ? -0.964 24.873 -10.377 1.00 95.25 211 LEU A O 1
ATOM 1581 N N . LEU A 1 212 ? -2.364 23.378 -9.444 1.00 93.62 212 LEU A N 1
ATOM 1582 C CA . LEU A 1 212 ? -1.406 22.836 -8.476 1.00 93.62 212 LEU A CA 1
ATOM 1583 C C . LEU A 1 212 ? -0.314 21.968 -9.113 1.00 93.62 212 LEU A C 1
ATOM 1585 O O . LEU A 1 212 ? 0.822 22.003 -8.648 1.00 93.62 212 LEU A O 1
ATOM 1589 N N . ILE A 1 213 ? -0.648 21.186 -10.146 1.00 91.62 213 ILE A N 1
ATOM 1590 C CA . ILE A 1 213 ? 0.306 20.277 -10.811 1.00 91.62 213 ILE A CA 1
ATOM 1591 C C . ILE A 1 213 ? 1.027 20.907 -12.009 1.00 91.62 213 ILE A C 1
ATOM 1593 O O . ILE A 1 213 ? 1.900 20.263 -12.580 1.00 91.62 213 ILE A O 1
ATOM 1597 N N . GLY A 1 214 ? 0.619 22.106 -12.431 1.00 91.25 214 GLY A N 1
ATOM 1598 C CA . GLY A 1 214 ? 1.212 22.833 -13.551 1.00 91.25 214 GLY A CA 1
ATOM 1599 C C . GLY A 1 214 ? 1.874 24.130 -13.080 1.00 91.25 214 GLY A C 1
ATOM 1600 O O . GLY A 1 214 ? 3.024 24.085 -12.657 1.00 91.25 214 GLY A O 1
ATOM 1601 N N . PRO A 1 215 ? 1.181 25.287 -13.115 1.00 93.00 215 PRO A N 1
ATOM 1602 C CA . PRO A 1 215 ? 1.779 26.587 -12.785 1.00 93.00 215 PRO A CA 1
ATOM 1603 C C . PRO A 1 215 ? 2.420 26.696 -11.395 1.00 93.00 215 PRO A C 1
ATOM 1605 O O . PRO A 1 215 ? 3.368 27.458 -11.228 1.00 93.00 215 PRO A O 1
ATOM 1608 N N . LEU A 1 216 ? 1.889 25.984 -10.395 1.00 93.81 216 LEU A N 1
ATOM 1609 C CA . LEU A 1 216 ? 2.414 25.993 -9.024 1.00 93.81 216 LEU A CA 1
ATOM 1610 C C . LEU A 1 216 ? 3.330 24.801 -8.715 1.00 93.81 216 LEU A C 1
ATOM 1612 O O . LEU A 1 216 ? 3.753 24.638 -7.565 1.00 93.81 216 LEU A O 1
ATOM 1616 N N . ASP A 1 217 ? 3.632 23.970 -9.714 1.00 94.12 217 ASP A N 1
ATOM 1617 C CA . ASP A 1 217 ? 4.613 22.911 -9.551 1.00 94.12 217 ASP A CA 1
ATOM 1618 C C . ASP A 1 217 ? 6.018 23.508 -9.436 1.00 94.12 217 ASP A C 1
ATOM 1620 O O . ASP A 1 217 ? 6.428 24.381 -10.202 1.00 94.12 217 ASP A O 1
ATOM 1624 N N . LEU A 1 218 ? 6.771 23.006 -8.462 1.00 92.88 218 LEU A N 1
ATOM 1625 C CA . LEU A 1 218 ? 8.183 23.303 -8.332 1.00 92.88 218 LEU A CA 1
ATOM 1626 C C . LEU A 1 218 ? 8.951 22.191 -9.043 1.00 92.88 218 LEU A C 1
ATOM 1628 O O . LEU A 1 218 ? 9.152 21.111 -8.482 1.00 92.88 218 LEU A O 1
ATOM 1632 N N . VAL A 1 219 ? 9.363 22.470 -10.277 1.00 92.12 219 VAL A N 1
ATOM 1633 C CA . VAL A 1 219 ? 10.190 21.571 -11.085 1.00 92.12 219 VAL A CA 1
ATOM 1634 C C . VAL A 1 219 ? 11.661 21.871 -10.818 1.00 92.12 219 VAL A C 1
ATOM 1636 O O . VAL A 1 219 ? 12.126 22.990 -11.032 1.00 92.12 219 VAL A O 1
ATOM 1639 N N . ILE A 1 220 ? 12.396 20.872 -10.335 1.00 90.69 220 ILE A N 1
ATOM 1640 C CA . ILE A 1 220 ? 13.804 21.000 -9.957 1.00 90.69 220 ILE A CA 1
ATOM 1641 C C . ILE A 1 220 ? 14.661 20.247 -10.974 1.00 90.69 220 ILE A C 1
ATOM 1643 O O . ILE A 1 220 ? 14.514 19.038 -11.146 1.00 90.69 220 ILE A O 1
ATOM 1647 N N . GLN A 1 221 ? 15.590 20.953 -11.615 1.00 87.25 221 GLN A N 1
ATOM 1648 C CA . GLN A 1 221 ? 16.621 20.359 -12.465 1.00 87.25 221 GLN A CA 1
ATOM 1649 C C . GLN A 1 221 ? 17.944 20.328 -11.694 1.00 87.25 221 GLN A C 1
ATOM 1651 O O . GLN A 1 221 ? 18.479 21.375 -11.329 1.00 87.25 221 GLN A O 1
ATOM 1656 N N . ILE A 1 222 ? 18.473 19.131 -11.431 1.00 83.31 222 ILE A N 1
ATOM 1657 C CA . ILE A 1 222 ? 19.728 18.951 -10.689 1.00 83.31 222 ILE A CA 1
ATOM 1658 C C . ILE A 1 222 ? 20.852 18.665 -11.685 1.00 83.31 222 ILE A C 1
ATOM 1660 O O . ILE A 1 222 ? 21.009 17.537 -12.143 1.00 83.31 222 ILE A O 1
ATOM 1664 N N . GLY A 1 223 ? 21.646 19.683 -12.029 1.00 80.75 223 GLY A N 1
ATOM 1665 C CA . GLY A 1 223 ? 22.752 19.542 -12.985 1.00 80.75 223 GLY A CA 1
ATOM 1666 C C . GLY A 1 223 ? 22.313 18.874 -14.297 1.00 80.75 223 GLY A C 1
ATOM 1667 O O . GLY A 1 223 ? 21.251 19.189 -14.837 1.00 80.75 223 GLY A O 1
ATOM 1668 N N . ASN A 1 224 ? 23.104 17.904 -14.764 1.00 75.62 224 ASN A N 1
ATOM 1669 C CA . ASN A 1 224 ? 22.826 17.126 -15.979 1.00 75.62 224 ASN A CA 1
ATOM 1670 C C . ASN A 1 224 ? 21.949 15.890 -15.714 1.00 75.62 224 ASN A C 1
ATOM 1672 O O . ASN A 1 224 ? 21.995 14.931 -16.482 1.00 75.62 224 ASN A O 1
ATOM 1676 N N . TYR A 1 225 ? 21.198 15.856 -14.610 1.00 75.88 225 TYR A N 1
ATOM 1677 C CA . TYR A 1 225 ? 20.310 14.734 -14.330 1.00 75.88 225 TYR A CA 1
ATOM 1678 C C . TYR A 1 225 ? 19.302 14.550 -15.488 1.00 75.88 225 TYR A C 1
ATOM 1680 O O . TYR A 1 225 ? 18.717 15.546 -15.927 1.00 75.88 225 TYR A O 1
ATOM 1688 N N . PRO A 1 226 ? 19.085 13.325 -16.013 1.00 72.00 226 PRO A N 1
ATOM 1689 C CA . PRO A 1 226 ? 18.423 13.139 -17.312 1.00 72.00 226 PRO A CA 1
ATOM 1690 C C . PRO A 1 226 ? 16.953 13.560 -17.376 1.00 72.00 226 PRO A C 1
ATOM 1692 O O . PRO A 1 226 ? 16.408 13.693 -18.470 1.00 72.00 226 PRO A O 1
ATOM 1695 N N . ARG A 1 227 ? 16.287 13.740 -16.229 1.00 77.44 227 ARG A N 1
ATOM 1696 C CA . ARG A 1 227 ? 14.871 14.118 -16.165 1.00 77.44 227 ARG A CA 1
ATOM 1697 C C . ARG A 1 227 ? 14.634 15.206 -15.117 1.00 77.44 227 ARG A C 1
ATOM 1699 O O . ARG A 1 227 ? 15.055 15.024 -13.980 1.00 77.44 227 ARG A O 1
ATOM 1706 N N . PRO A 1 228 ? 13.907 16.290 -15.423 1.00 84.62 228 PRO A N 1
ATOM 1707 C CA . PRO A 1 228 ? 13.514 17.249 -14.399 1.00 84.62 228 PRO A CA 1
ATOM 1708 C C . PRO A 1 228 ? 12.611 16.591 -13.346 1.00 84.62 228 PRO A C 1
ATOM 1710 O O . PRO A 1 228 ? 11.710 15.816 -13.674 1.00 84.62 228 PRO A O 1
ATOM 1713 N N . ILE A 1 229 ? 12.834 16.912 -12.070 1.00 85.25 229 ILE A N 1
ATOM 1714 C CA . ILE A 1 229 ? 12.071 16.362 -10.946 1.00 85.25 229 ILE A CA 1
ATOM 1715 C C . ILE A 1 229 ? 10.868 17.269 -10.682 1.00 85.25 229 ILE A C 1
ATOM 1717 O O . ILE A 1 229 ? 10.999 18.357 -10.121 1.00 85.25 229 ILE A O 1
ATOM 1721 N N . SER A 1 230 ? 9.683 16.810 -11.080 1.00 88.94 230 SER A N 1
ATOM 1722 C CA . SER A 1 230 ? 8.399 17.443 -10.754 1.00 88.94 230 SER A CA 1
ATOM 1723 C C . SER A 1 230 ? 7.987 17.063 -9.329 1.00 88.94 230 SER A C 1
ATOM 1725 O O . SER A 1 230 ? 7.736 15.893 -9.036 1.00 88.94 230 SER A O 1
ATOM 1727 N N . THR A 1 231 ? 7.953 18.035 -8.413 1.00 88.56 231 THR A N 1
ATOM 1728 C CA . THR A 1 231 ? 7.675 17.765 -6.988 1.00 88.56 231 THR A CA 1
ATOM 1729 C C . THR A 1 231 ? 6.180 17.705 -6.685 1.00 88.56 231 THR A C 1
ATOM 1731 O O . THR A 1 231 ? 5.746 16.978 -5.785 1.00 88.56 231 THR A O 1
ATOM 1734 N N . LYS A 1 232 ? 5.384 18.494 -7.416 1.00 91.81 232 LYS A N 1
ATOM 1735 C CA . LYS A 1 232 ? 3.944 18.716 -7.223 1.00 91.81 232 LYS A CA 1
ATOM 1736 C C . LYS A 1 232 ? 3.603 19.010 -5.766 1.00 91.81 232 LYS A C 1
ATOM 1738 O O . LYS A 1 232 ? 2.559 18.596 -5.274 1.00 91.81 232 LYS A O 1
ATOM 1743 N N . TRP A 1 233 ? 4.502 19.684 -5.049 1.00 91.31 233 TRP A N 1
ATOM 1744 C CA . TRP A 1 233 ? 4.549 19.665 -3.585 1.00 91.31 233 TRP A CA 1
ATOM 1745 C C . TRP A 1 233 ? 3.239 20.088 -2.900 1.00 91.31 233 TRP A C 1
ATOM 1747 O O . TRP A 1 233 ? 2.908 19.522 -1.863 1.00 91.31 233 TRP A O 1
ATOM 1757 N N . LEU A 1 234 ? 2.460 21.013 -3.476 1.00 92.31 234 LEU A N 1
ATOM 1758 C CA . LEU A 1 234 ? 1.155 21.443 -2.941 1.00 92.31 234 LEU A CA 1
ATOM 1759 C C . LEU A 1 234 ? 0.012 20.447 -3.175 1.00 92.31 234 LEU A C 1
ATOM 1761 O O . LEU A 1 234 ? -0.997 20.498 -2.476 1.00 92.31 234 LEU A O 1
ATOM 1765 N N . TRP A 1 235 ? 0.151 19.556 -4.153 1.00 91.56 235 TRP A N 1
ATOM 1766 C CA . TRP A 1 235 ? -0.834 18.521 -4.470 1.00 91.56 235 TRP A CA 1
ATOM 1767 C C . TRP A 1 235 ? -0.631 17.241 -3.639 1.00 91.56 235 TRP A C 1
ATOM 1769 O O . TRP A 1 235 ? -1.527 16.408 -3.524 1.00 91.56 235 TRP A O 1
ATOM 1779 N N . GLN A 1 236 ? 0.540 17.087 -3.025 1.00 90.38 236 GLN A N 1
ATOM 1780 C CA . GLN A 1 236 ? 0.940 15.867 -2.333 1.00 90.38 236 GLN A CA 1
ATOM 1781 C C . GLN A 1 236 ? 0.220 15.686 -0.991 1.00 90.38 236 GLN A C 1
ATOM 1783 O O . GLN A 1 236 ? 0.133 16.615 -0.183 1.00 90.38 236 GLN A O 1
ATOM 1788 N N . ALA A 1 237 ? -0.215 14.454 -0.703 1.00 90.19 237 ALA A N 1
ATOM 1789 C CA . ALA A 1 237 ? -0.985 14.114 0.498 1.00 90.19 237 ALA A CA 1
ATOM 1790 C C . ALA A 1 237 ? -0.304 14.553 1.810 1.00 90.19 237 ALA A C 1
ATOM 1792 O O . ALA A 1 237 ? -0.966 15.024 2.733 1.00 90.19 237 ALA A O 1
ATOM 1793 N N . TYR A 1 238 ? 1.028 14.464 1.888 1.00 87.88 238 TYR A N 1
ATOM 1794 C CA . TYR A 1 238 ? 1.790 14.876 3.070 1.00 87.88 238 TYR A CA 1
ATOM 1795 C C . TYR A 1 238 ? 1.742 16.392 3.325 1.00 87.88 238 TYR A C 1
ATOM 1797 O O . TYR A 1 238 ? 1.675 16.818 4.480 1.00 87.88 238 TYR A O 1
ATOM 1805 N N . THR A 1 239 ? 1.713 17.215 2.273 1.00 92.12 239 THR A N 1
ATOM 1806 C CA . THR A 1 239 ? 1.568 18.673 2.394 1.00 92.12 239 THR A CA 1
ATOM 1807 C C . THR A 1 239 ? 0.153 19.030 2.827 1.00 92.12 239 THR A C 1
ATOM 1809 O O . THR A 1 239 ? -0.032 19.851 3.724 1.00 92.12 239 THR A O 1
ATOM 1812 N N . LEU A 1 240 ? -0.854 18.357 2.263 1.00 93.94 240 LEU A N 1
ATOM 1813 C CA . LEU A 1 240 ? -2.252 18.536 2.663 1.00 93.94 240 LEU A CA 1
ATOM 1814 C C . LEU A 1 240 ? -2.474 18.140 4.125 1.00 93.94 240 LEU A C 1
ATOM 1816 O O . LEU A 1 240 ? -3.170 18.846 4.850 1.00 93.94 240 LEU A O 1
ATOM 1820 N N . MET A 1 241 ? -1.833 17.065 4.589 1.00 91.88 241 MET A N 1
ATOM 1821 C CA . MET A 1 241 ? -1.860 16.648 5.993 1.00 91.88 241 MET A CA 1
ATOM 1822 C C . MET A 1 241 ? -1.221 17.693 6.915 1.00 91.88 241 MET A C 1
ATOM 1824 O O . MET A 1 241 ? -1.765 17.976 7.987 1.00 91.88 241 MET A O 1
ATOM 1828 N N . LEU A 1 242 ? -0.107 18.310 6.505 1.00 91.50 242 LEU A N 1
ATOM 1829 C CA . LEU A 1 242 ? 0.502 19.412 7.251 1.00 91.50 242 LEU A CA 1
ATOM 1830 C C . LEU A 1 242 ? -0.452 20.611 7.340 1.00 91.50 242 LEU A C 1
ATOM 1832 O O . LEU A 1 242 ? -0.680 21.126 8.434 1.00 91.50 242 LEU A O 1
ATOM 1836 N N . ILE A 1 243 ? -1.060 21.013 6.221 1.00 93.94 243 ILE A N 1
ATOM 1837 C CA . ILE A 1 243 ? -2.040 22.108 6.178 1.00 93.94 243 ILE A CA 1
ATOM 1838 C C . ILE A 1 243 ? -3.237 21.790 7.081 1.00 93.94 243 ILE A C 1
ATOM 1840 O O . ILE A 1 243 ? -3.591 22.604 7.933 1.00 93.94 243 ILE A O 1
ATOM 1844 N N . ALA A 1 244 ? -3.822 20.596 6.962 1.00 94.06 244 ALA A N 1
ATOM 1845 C CA . ALA A 1 244 ? -4.947 20.163 7.788 1.00 94.06 244 ALA A CA 1
ATOM 1846 C C . ALA A 1 244 ? -4.603 20.182 9.284 1.00 94.06 244 ALA A C 1
ATOM 1848 O O . ALA A 1 244 ? -5.407 20.628 10.107 1.00 94.06 244 ALA A O 1
ATOM 1849 N N . THR A 1 245 ? -3.384 19.766 9.637 1.00 90.75 245 THR A N 1
ATOM 1850 C CA . THR A 1 245 ? -2.877 19.819 11.012 1.00 90.75 245 THR A CA 1
ATOM 1851 C C . THR A 1 245 ? -2.790 21.260 11.508 1.00 90.75 245 THR A C 1
ATOM 1853 O O . THR A 1 245 ? -3.341 21.566 12.563 1.00 90.75 245 THR A O 1
ATOM 1856 N N . LEU A 1 246 ? -2.160 22.159 10.744 1.00 91.44 246 LEU A N 1
ATOM 1857 C CA . LEU A 1 246 ? -1.981 23.566 11.121 1.00 91.44 246 LEU A CA 1
ATOM 1858 C C . LEU A 1 246 ? -3.316 24.304 11.261 1.00 91.44 246 LEU A C 1
ATOM 1860 O O . LEU A 1 246 ? -3.535 24.996 12.256 1.00 91.44 246 LEU A O 1
ATOM 1864 N N . VAL A 1 247 ? -4.233 24.102 10.312 1.00 93.00 247 VAL A N 1
ATOM 1865 C CA . VAL A 1 247 ? -5.576 24.703 10.335 1.00 93.00 247 VAL A CA 1
ATOM 1866 C C . VAL A 1 247 ? -6.393 24.201 11.529 1.00 93.00 247 VAL A C 1
ATOM 1868 O O . VAL A 1 247 ? -7.223 24.938 12.050 1.00 93.00 247 VAL A O 1
ATOM 1871 N N . SER A 1 248 ? -6.136 22.986 12.018 1.00 91.69 248 SER A N 1
ATOM 1872 C CA . SER A 1 248 ? -6.873 22.407 13.148 1.00 91.69 248 SER A CA 1
ATOM 1873 C C . SER A 1 248 ? -6.412 22.889 14.527 1.00 91.69 248 SER A C 1
ATOM 1875 O O . SER A 1 248 ? -7.175 22.795 15.491 1.00 91.69 248 SER A O 1
ATOM 1877 N N . ILE A 1 249 ? -5.191 23.425 14.653 1.00 89.75 249 ILE A N 1
ATOM 1878 C CA . ILE A 1 249 ? -4.608 23.836 15.945 1.00 89.75 249 ILE A CA 1
ATOM 1879 C C . ILE A 1 249 ? -5.514 24.805 16.734 1.00 89.75 249 ILE A C 1
ATOM 1881 O O . ILE A 1 249 ? -5.769 24.528 17.913 1.00 89.75 249 ILE A O 1
ATOM 1885 N N . PRO A 1 250 ? -6.055 25.896 16.143 1.00 88.00 250 PRO A N 1
ATOM 1886 C CA . PRO A 1 250 ? -6.906 26.843 16.870 1.00 88.00 250 PRO A CA 1
ATOM 1887 C C . PRO A 1 250 ? -8.164 26.185 17.445 1.00 88.00 250 PRO A C 1
ATOM 1889 O O . PRO A 1 250 ? -8.628 26.533 18.533 1.00 88.00 250 PRO A O 1
ATOM 1892 N N . PHE A 1 251 ? -8.692 25.181 16.746 1.00 87.19 251 PHE A N 1
ATOM 1893 C CA . PHE A 1 251 ? -9.912 24.495 17.139 1.00 87.19 251 PHE A CA 1
ATOM 1894 C C . PHE A 1 251 ? -9.700 23.548 18.307 1.00 87.19 251 PHE A C 1
ATOM 1896 O O . PHE A 1 251 ? -10.660 23.292 19.024 1.00 87.19 251 PHE A O 1
ATOM 1903 N N . PHE A 1 252 ? -8.485 23.073 18.581 1.00 83.62 252 PHE A N 1
ATOM 1904 C CA . PHE A 1 252 ? -8.236 22.205 19.732 1.00 83.62 252 PHE A CA 1
ATOM 1905 C C . PHE A 1 252 ? -8.060 22.946 21.058 1.00 83.62 252 PHE A C 1
ATOM 1907 O O . PHE A 1 252 ? -8.169 22.309 22.101 1.00 83.62 252 PHE A O 1
ATOM 1914 N N . ARG A 1 253 ? -7.882 24.279 21.052 1.00 74.50 253 ARG A N 1
ATOM 1915 C CA . ARG A 1 253 ? -7.624 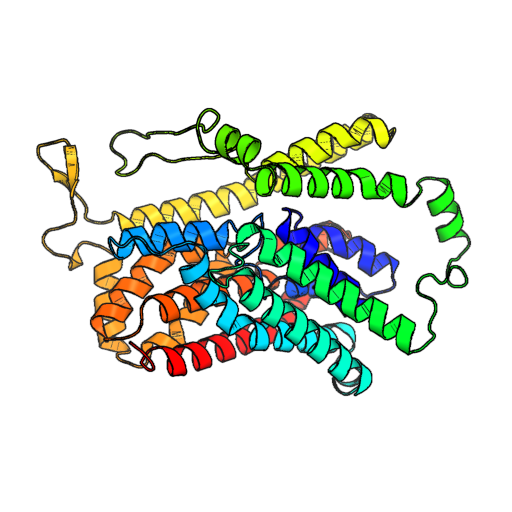25.089 22.265 1.00 74.50 253 ARG A CA 1
ATOM 1916 C C . ARG A 1 253 ? -6.537 24.466 23.166 1.00 74.50 253 ARG A C 1
ATOM 1918 O O . ARG A 1 253 ? -6.693 24.423 24.383 1.00 74.50 253 ARG A O 1
ATOM 1925 N N . ARG A 1 254 ? -5.466 23.931 22.565 1.00 73.69 254 ARG A N 1
ATOM 1926 C CA . ARG A 1 254 ? -4.355 23.321 23.313 1.00 73.69 254 ARG A CA 1
ATOM 1927 C C . ARG A 1 254 ? -3.410 24.371 23.885 1.00 73.69 254 ARG A C 1
ATOM 1929 O O . ARG A 1 254 ? -3.271 25.472 23.356 1.00 73.69 254 ARG A O 1
ATOM 1936 N N . ASP A 1 255 ? -2.736 23.988 24.955 1.00 81.31 255 ASP A N 1
ATOM 1937 C CA . ASP A 1 255 ? -1.676 24.743 25.601 1.00 81.31 255 ASP A CA 1
ATOM 1938 C C . ASP A 1 255 ? -0.384 24.752 24.759 1.00 81.31 255 ASP A C 1
ATOM 1940 O O . ASP A 1 255 ? -0.072 23.819 24.012 1.00 81.31 255 ASP A O 1
ATOM 1944 N N . ARG A 1 256 ? 0.413 25.823 24.896 1.00 86.75 256 ARG A N 1
ATOM 1945 C CA . ARG A 1 256 ? 1.695 25.970 24.178 1.00 86.75 256 ARG A CA 1
ATOM 1946 C C . ARG A 1 256 ? 2.683 24.842 24.488 1.00 86.75 256 ARG A C 1
ATOM 1948 O O . ARG A 1 256 ? 3.499 24.508 23.631 1.00 86.75 256 ARG A O 1
ATOM 1955 N N . LYS A 1 257 ? 2.610 24.255 25.686 1.00 89.81 257 LYS A N 1
ATOM 1956 C CA . LYS A 1 257 ? 3.492 23.160 26.101 1.00 89.81 257 LYS A CA 1
ATOM 1957 C C . LYS A 1 257 ? 3.206 21.896 25.289 1.00 89.81 257 LYS A C 1
ATOM 1959 O O . LYS A 1 257 ? 4.142 21.369 24.698 1.00 89.81 257 LYS A O 1
ATOM 1964 N N . THR A 1 258 ? 1.942 21.500 25.114 1.00 86.44 258 THR A N 1
ATOM 1965 C CA . THR A 1 258 ? 1.601 20.361 24.239 1.00 86.44 258 THR A CA 1
ATOM 1966 C C . THR A 1 258 ? 2.091 20.548 22.800 1.00 86.44 258 THR A C 1
ATOM 1968 O O . THR A 1 258 ? 2.586 19.594 22.195 1.00 86.44 258 THR A O 1
ATOM 1971 N N . LEU A 1 259 ? 1.992 21.756 22.232 1.00 87.88 259 LEU A N 1
ATOM 1972 C CA . LEU A 1 259 ? 2.510 22.030 20.883 1.00 87.88 259 LEU A CA 1
ATOM 1973 C C . LEU A 1 259 ? 4.040 21.896 20.818 1.00 87.88 259 LEU A C 1
ATOM 1975 O O . LEU A 1 259 ? 4.552 21.238 19.913 1.00 87.88 259 LEU A O 1
ATOM 1979 N N . SER A 1 260 ? 4.754 22.458 21.797 1.00 91.00 260 SER A N 1
ATOM 1980 C CA . SER A 1 260 ? 6.216 22.350 21.905 1.00 91.00 260 SER A CA 1
ATOM 1981 C C . SER A 1 260 ? 6.674 20.895 22.053 1.00 91.00 260 SER A C 1
ATOM 1983 O O . SER A 1 260 ? 7.560 20.437 21.330 1.00 91.00 260 SER A O 1
ATOM 1985 N N . ASP A 1 261 ? 6.016 20.132 22.926 1.00 89.69 261 ASP A N 1
ATOM 1986 C CA . ASP A 1 261 ? 6.326 18.722 23.161 1.00 89.69 261 ASP A CA 1
ATOM 1987 C C . ASP A 1 261 ? 6.066 17.879 21.906 1.00 89.69 261 ASP A C 1
ATOM 1989 O O . ASP A 1 261 ? 6.877 17.023 21.544 1.00 89.69 261 ASP A O 1
ATOM 1993 N N . THR A 1 262 ? 4.963 18.151 21.200 1.00 87.81 262 THR A N 1
ATOM 1994 C CA . THR A 1 262 ? 4.624 17.481 19.936 1.00 87.81 262 THR A CA 1
ATOM 1995 C C . THR A 1 262 ? 5.676 17.769 18.866 1.00 87.81 262 THR A C 1
ATOM 1997 O O . THR A 1 262 ? 6.176 16.841 18.229 1.00 87.81 262 THR A O 1
ATOM 2000 N N . PHE A 1 263 ? 6.073 19.034 18.705 1.00 89.62 263 PHE A N 1
ATOM 2001 C CA . PHE A 1 263 ? 7.088 19.432 17.732 1.00 89.62 263 PHE A CA 1
ATOM 2002 C C . PHE A 1 263 ? 8.475 18.852 18.062 1.00 89.62 263 PHE A C 1
ATOM 2004 O O . PHE A 1 263 ? 9.158 18.333 17.181 1.00 89.62 263 PHE A O 1
ATOM 2011 N N . SER A 1 264 ? 8.867 18.844 19.340 1.00 91.69 264 SER A N 1
ATOM 2012 C CA . SER A 1 264 ? 10.116 18.224 19.807 1.00 91.69 264 SER A CA 1
ATOM 2013 C C . SER A 1 264 ? 10.152 16.722 19.511 1.00 91.69 264 SER A C 1
ATOM 2015 O O . SER A 1 264 ? 11.154 16.201 19.014 1.00 91.69 264 SER A O 1
ATOM 2017 N N . LYS A 1 265 ? 9.041 16.013 19.753 1.00 85.69 265 LYS A N 1
ATOM 2018 C CA . LYS A 1 265 ? 8.907 14.592 19.400 1.00 85.69 265 LYS A CA 1
ATOM 2019 C C . LYS A 1 265 ? 8.990 14.377 17.887 1.00 85.69 265 LYS A C 1
ATOM 2021 O O . LYS A 1 265 ? 9.694 13.462 17.463 1.00 85.69 265 LYS A O 1
ATOM 2026 N N . PHE A 1 266 ? 8.331 15.217 17.086 1.00 86.62 266 PHE A N 1
ATOM 2027 C CA . PHE A 1 266 ? 8.404 15.159 15.623 1.00 86.62 266 PHE A CA 1
ATOM 2028 C C . PHE A 1 266 ? 9.848 15.309 15.124 1.00 86.62 266 PHE A C 1
ATOM 2030 O O . PHE A 1 266 ? 10.340 14.416 14.437 1.00 86.62 266 PHE A O 1
ATOM 2037 N N . MET A 1 267 ? 10.567 16.352 15.552 1.00 89.31 267 MET A N 1
ATOM 2038 C CA . MET A 1 267 ? 11.953 16.601 15.125 1.00 89.31 267 MET A CA 1
ATOM 2039 C C . MET A 1 267 ? 12.921 15.481 15.526 1.00 89.31 267 MET A C 1
ATOM 2041 O O . MET A 1 267 ? 13.877 15.206 14.808 1.00 89.31 267 MET A O 1
ATOM 2045 N N . LYS A 1 268 ? 12.669 14.792 16.646 1.00 85.50 268 LYS A N 1
ATOM 2046 C CA . LYS A 1 268 ? 13.469 13.631 17.071 1.00 85.50 268 LYS A CA 1
ATOM 2047 C C . LYS A 1 268 ? 13.176 12.366 16.259 1.00 85.50 268 LYS A C 1
ATOM 2049 O O . LYS A 1 268 ? 14.064 11.531 16.108 1.00 85.50 268 LYS A O 1
ATOM 2054 N N . ARG A 1 269 ? 11.940 12.191 15.775 1.00 80.88 269 ARG A N 1
ATOM 2055 C CA . ARG A 1 269 ? 11.486 10.957 15.106 1.00 80.88 269 ARG A CA 1
ATOM 2056 C C . ARG A 1 269 ? 11.573 11.027 13.577 1.00 80.88 269 ARG A C 1
ATOM 2058 O O . ARG A 1 269 ? 11.920 10.026 12.960 1.00 80.88 269 ARG A O 1
ATOM 2065 N N . ALA A 1 270 ? 11.305 12.183 12.970 1.00 82.19 270 ALA A N 1
ATOM 2066 C CA . ALA A 1 270 ? 11.207 12.354 11.517 1.00 82.19 270 ALA A CA 1
ATOM 2067 C C . ALA A 1 270 ? 12.504 12.096 10.714 1.00 82.19 270 ALA A C 1
ATOM 2069 O O . ALA A 1 270 ? 12.401 11.512 9.635 1.00 82.19 270 ALA A O 1
ATOM 2070 N N . PRO A 1 271 ? 13.721 12.452 11.183 1.00 84.62 271 PRO A N 1
ATOM 2071 C CA . PRO A 1 271 ? 14.922 12.327 10.352 1.00 84.62 271 PRO A CA 1
ATOM 2072 C C . PRO A 1 271 ? 15.267 10.891 9.943 1.00 84.62 271 PRO A C 1
ATOM 2074 O O . PRO A 1 271 ? 15.733 10.674 8.829 1.00 84.62 271 PRO A O 1
ATOM 2077 N N . ARG A 1 272 ? 15.033 9.899 10.819 1.00 76.69 272 ARG A N 1
ATOM 2078 C CA . ARG A 1 272 ? 15.426 8.504 10.547 1.00 76.69 272 ARG A CA 1
ATOM 2079 C C . ARG A 1 272 ? 14.641 7.898 9.368 1.00 76.69 272 ARG A C 1
ATOM 2081 O O . ARG A 1 272 ? 15.298 7.422 8.445 1.00 76.69 272 ARG A O 1
ATOM 2088 N N . PRO A 1 273 ? 13.290 7.945 9.325 1.00 73.88 273 PRO A N 1
ATOM 2089 C CA . PRO A 1 273 ? 12.539 7.474 8.157 1.00 73.88 273 PRO A CA 1
ATOM 2090 C C . PRO A 1 273 ? 12.828 8.264 6.877 1.00 73.88 273 PRO A C 1
ATOM 2092 O O . PRO A 1 273 ? 12.914 7.669 5.807 1.00 73.88 273 PRO A O 1
ATOM 2095 N N . VAL A 1 274 ? 13.009 9.588 6.979 1.00 82.25 274 VAL A N 1
ATOM 2096 C CA . VAL A 1 274 ? 13.317 10.441 5.817 1.00 82.25 274 VAL A CA 1
ATOM 2097 C C . VAL A 1 274 ? 14.653 10.043 5.192 1.00 82.25 274 VAL A C 1
ATOM 2099 O O . VAL A 1 274 ? 14.729 9.854 3.980 1.00 82.25 274 VAL A O 1
ATOM 2102 N N . LEU A 1 275 ? 15.693 9.862 6.012 1.00 83.75 275 LEU A N 1
ATOM 2103 C CA . LEU A 1 275 ? 17.012 9.458 5.533 1.00 83.75 275 LEU A CA 1
ATOM 2104 C C . LEU A 1 275 ? 16.992 8.048 4.928 1.00 83.75 275 LEU A C 1
ATOM 2106 O O . LEU A 1 275 ? 17.610 7.832 3.890 1.00 83.75 275 LEU A O 1
ATOM 2110 N N . ALA A 1 276 ? 16.260 7.109 5.537 1.00 78.44 276 ALA A N 1
ATOM 2111 C CA . ALA A 1 276 ? 16.102 5.766 4.985 1.00 78.44 276 ALA A CA 1
ATOM 2112 C C . ALA A 1 276 ? 15.486 5.817 3.578 1.00 78.44 276 ALA A C 1
ATOM 2114 O O . ALA A 1 276 ? 16.083 5.302 2.636 1.00 78.44 276 ALA A O 1
ATOM 2115 N N . ALA A 1 277 ? 14.354 6.510 3.405 1.00 77.62 277 ALA A N 1
ATOM 2116 C CA . ALA A 1 277 ? 13.727 6.667 2.093 1.00 77.62 277 ALA A CA 1
ATOM 2117 C C . ALA A 1 277 ? 14.678 7.327 1.077 1.00 77.62 277 ALA A C 1
ATOM 2119 O O . ALA A 1 277 ? 14.828 6.817 -0.032 1.00 77.62 277 ALA A O 1
ATOM 2120 N N . ALA A 1 278 ? 15.370 8.405 1.466 1.00 84.88 278 ALA A N 1
ATOM 2121 C CA . ALA A 1 278 ? 16.316 9.106 0.598 1.00 84.88 278 ALA A CA 1
ATOM 2122 C C . ALA A 1 278 ? 17.459 8.200 0.107 1.00 84.88 278 ALA A C 1
ATOM 2124 O O . ALA A 1 278 ? 17.783 8.220 -1.078 1.00 84.88 278 ALA A O 1
ATOM 2125 N N . ILE A 1 279 ? 18.034 7.370 0.986 1.00 86.62 279 ILE A N 1
ATOM 2126 C CA . ILE A 1 279 ? 19.097 6.419 0.622 1.00 86.62 279 ILE A CA 1
ATOM 2127 C C . ILE A 1 279 ? 18.583 5.370 -0.372 1.00 86.62 279 ILE A C 1
ATOM 2129 O O . ILE A 1 279 ? 19.290 5.040 -1.319 1.00 86.62 279 ILE A O 1
ATOM 2133 N N . PHE A 1 280 ? 17.361 4.862 -0.196 1.00 82.56 280 PHE A N 1
ATOM 2134 C CA . PHE A 1 280 ? 16.789 3.871 -1.113 1.00 82.56 280 PHE A CA 1
ATOM 2135 C C . PHE A 1 280 ? 16.507 4.438 -2.505 1.00 82.56 280 PHE A C 1
ATOM 2137 O O . PHE A 1 280 ? 16.819 3.788 -3.499 1.00 82.56 280 PHE A O 1
ATOM 2144 N N . PHE A 1 281 ? 15.971 5.657 -2.588 1.00 84.00 281 PHE A N 1
ATOM 2145 C CA . PHE A 1 281 ? 15.836 6.340 -3.875 1.00 84.00 281 PHE A CA 1
ATOM 2146 C C . PHE A 1 281 ? 17.207 6.604 -4.506 1.00 84.00 281 PHE A C 1
ATOM 2148 O O . PHE A 1 281 ? 17.397 6.300 -5.676 1.00 84.00 281 PHE A O 1
ATOM 2155 N N . ALA A 1 282 ? 18.199 7.063 -3.735 1.00 88.62 282 ALA A N 1
ATOM 2156 C CA . ALA A 1 282 ? 19.560 7.236 -4.245 1.00 88.62 282 ALA A CA 1
ATOM 2157 C C . ALA A 1 282 ? 20.170 5.918 -4.758 1.00 88.62 282 ALA A C 1
ATOM 2159 O O . ALA A 1 282 ? 20.848 5.911 -5.780 1.00 88.62 282 ALA A O 1
ATOM 2160 N N . MET A 1 283 ? 19.904 4.792 -4.091 1.00 88.31 283 MET A N 1
ATOM 2161 C CA . MET A 1 283 ? 20.337 3.469 -4.545 1.00 88.31 283 MET A CA 1
ATOM 2162 C C . MET A 1 283 ? 19.668 3.071 -5.864 1.00 88.31 283 MET A C 1
ATOM 2164 O O . MET A 1 283 ? 20.357 2.582 -6.756 1.00 88.31 283 MET A O 1
ATOM 2168 N N . ALA A 1 284 ? 18.365 3.328 -6.017 1.00 86.38 284 ALA A N 1
ATOM 2169 C CA . ALA A 1 284 ? 17.647 3.111 -7.272 1.00 86.38 284 ALA A CA 1
ATOM 2170 C C . ALA A 1 284 ? 18.266 3.921 -8.425 1.00 86.38 284 ALA A C 1
ATOM 2172 O O . ALA A 1 284 ? 18.537 3.369 -9.489 1.00 86.38 284 ALA A O 1
ATOM 2173 N N . GLU A 1 285 ? 18.574 5.199 -8.188 1.00 87.25 285 GLU A N 1
ATOM 2174 C CA . GLU A 1 285 ? 19.261 6.060 -9.158 1.00 87.25 285 GLU A CA 1
ATOM 2175 C C . GLU A 1 285 ? 20.644 5.508 -9.529 1.00 87.25 285 GLU A C 1
ATOM 2177 O O . GLU A 1 285 ? 20.970 5.391 -10.709 1.00 87.25 285 GLU A O 1
ATOM 2182 N N . VAL A 1 286 ? 21.444 5.089 -8.541 1.00 90.75 286 VAL A N 1
ATOM 2183 C CA . VAL A 1 286 ? 22.759 4.471 -8.784 1.00 90.75 286 VAL A CA 1
ATOM 2184 C C . VAL A 1 286 ? 22.625 3.197 -9.615 1.00 90.75 286 VAL A C 1
ATOM 2186 O O . VAL A 1 286 ? 23.382 3.013 -10.563 1.00 90.75 286 VAL A O 1
ATOM 2189 N N . MET A 1 287 ? 21.661 2.327 -9.309 1.00 91.00 287 MET A N 1
ATOM 2190 C CA . MET A 1 287 ? 21.434 1.101 -10.075 1.00 91.00 287 MET A CA 1
ATOM 2191 C C . MET A 1 287 ? 21.034 1.417 -11.520 1.00 91.00 287 MET A C 1
ATOM 2193 O O . MET A 1 287 ? 21.643 0.885 -12.451 1.00 91.00 287 MET A O 1
ATOM 2197 N N . ASN A 1 288 ? 20.069 2.318 -11.712 1.00 87.56 288 ASN A N 1
ATOM 2198 C CA . ASN A 1 288 ? 19.551 2.699 -13.025 1.00 87.56 288 ASN A CA 1
ATOM 2199 C C . ASN A 1 288 ? 20.613 3.362 -13.912 1.00 87.56 288 ASN A C 1
ATOM 2201 O O . ASN A 1 288 ? 20.694 3.033 -15.096 1.00 87.56 288 ASN A O 1
ATOM 2205 N N . PHE A 1 289 ? 21.441 4.244 -13.345 1.00 88.12 289 PHE A N 1
ATOM 2206 C CA . PHE A 1 289 ? 22.440 5.031 -14.079 1.00 88.12 289 PHE A CA 1
ATOM 2207 C C . PHE A 1 289 ? 23.871 4.484 -13.984 1.00 88.12 289 PHE A C 1
ATOM 2209 O O . PHE A 1 289 ? 24.805 5.078 -14.523 1.00 88.12 289 PHE A O 1
ATOM 2216 N N . SER A 1 290 ? 24.072 3.335 -13.338 1.00 92.19 290 SER A N 1
ATOM 2217 C CA . SER A 1 290 ? 25.376 2.666 -13.296 1.00 92.19 290 SER A CA 1
ATOM 2218 C C . SER A 1 290 ? 25.921 2.397 -14.704 1.00 92.19 290 SER A C 1
ATOM 2220 O O . SER A 1 290 ? 25.189 1.981 -15.607 1.00 92.19 290 SER A O 1
ATOM 2222 N N . GLY A 1 291 ? 27.211 2.679 -14.895 1.00 89.62 291 GLY A N 1
ATOM 2223 C CA . GLY A 1 291 ? 27.899 2.514 -16.177 1.00 89.62 291 GLY A CA 1
ATOM 2224 C C . GLY A 1 291 ? 27.554 3.557 -17.243 1.00 89.62 291 GLY A C 1
ATOM 2225 O O . GLY A 1 291 ? 28.165 3.531 -18.309 1.00 89.62 291 GLY A O 1
ATOM 2226 N N . TYR A 1 292 ? 26.618 4.481 -16.989 1.00 89.00 292 TYR A N 1
ATOM 2227 C CA . TYR A 1 292 ? 26.355 5.569 -17.928 1.00 89.00 292 TYR A CA 1
ATOM 2228 C C . TYR A 1 292 ? 27.578 6.483 -18.034 1.00 89.00 292 TYR A C 1
ATOM 2230 O O . TYR A 1 292 ? 28.298 6.711 -17.059 1.00 89.00 292 TYR A O 1
ATOM 2238 N N . PHE A 1 293 ? 27.780 7.047 -19.219 1.00 85.38 293 PHE A N 1
ATOM 2239 C CA . PHE A 1 293 ? 28.854 7.996 -19.486 1.00 85.38 293 PHE A CA 1
ATOM 2240 C C . PHE A 1 293 ? 28.296 9.255 -20.163 1.00 85.38 293 PHE A C 1
ATOM 2242 O O . PHE A 1 293 ? 27.318 9.169 -20.917 1.00 85.38 293 PHE A O 1
ATOM 2249 N N . PRO A 1 294 ? 28.875 10.437 -19.887 1.00 81.69 294 PRO A N 1
ATOM 2250 C CA . PRO A 1 294 ? 28.477 11.660 -20.564 1.00 81.69 294 PRO A CA 1
ATOM 2251 C C . PRO A 1 294 ? 28.890 11.581 -22.038 1.00 81.69 294 PRO A C 1
ATOM 2253 O O . PRO A 1 294 ? 30.061 11.368 -22.357 1.00 81.69 294 PRO A O 1
ATOM 2256 N N . ALA A 1 295 ? 27.928 11.750 -22.938 1.00 77.69 295 ALA A N 1
ATOM 2257 C CA . ALA A 1 295 ? 28.184 11.951 -24.354 1.00 77.69 295 ALA A CA 1
ATOM 2258 C C . ALA A 1 295 ? 28.783 13.344 -24.613 1.00 77.69 295 ALA A C 1
ATOM 2260 O O . ALA A 1 295 ? 28.902 14.182 -23.717 1.00 77.69 295 ALA A O 1
ATOM 2261 N N . VAL A 1 296 ? 29.189 13.585 -25.861 1.00 78.75 296 VAL A N 1
ATOM 2262 C CA . VAL A 1 296 ? 29.870 14.821 -26.294 1.00 78.75 296 VAL A CA 1
ATOM 2263 C C . VAL A 1 296 ? 29.011 16.075 -26.065 1.00 78.75 296 VAL A C 1
ATOM 2265 O O . VAL A 1 296 ? 29.544 17.158 -25.847 1.00 78.75 296 VAL A O 1
ATOM 2268 N N . ASP A 1 297 ? 27.688 15.928 -26.071 1.00 78.12 297 ASP A N 1
ATOM 2269 C CA . ASP A 1 297 ? 26.695 16.970 -25.785 1.00 78.12 297 ASP A CA 1
ATOM 2270 C C . ASP A 1 297 ? 26.390 17.141 -24.280 1.00 78.12 297 ASP A C 1
ATOM 2272 O O . ASP A 1 297 ? 25.583 17.989 -23.903 1.00 78.12 297 ASP A O 1
ATOM 2276 N N . GLY A 1 298 ? 27.035 16.356 -23.409 1.00 74.50 298 GLY A N 1
ATOM 2277 C CA . GLY A 1 298 ? 26.808 16.349 -21.964 1.00 74.50 298 GLY A CA 1
ATOM 2278 C C . GLY A 1 298 ? 25.624 15.490 -21.508 1.00 74.50 298 GLY A C 1
ATOM 2279 O O . GLY A 1 298 ? 25.365 15.428 -20.301 1.00 74.50 298 GLY A O 1
ATOM 2280 N N . THR A 1 299 ? 24.933 14.810 -22.432 1.00 77.62 299 THR A N 1
ATOM 2281 C CA . THR A 1 299 ? 23.819 13.903 -22.133 1.00 77.62 299 THR A CA 1
ATOM 2282 C C . THR A 1 299 ? 24.350 12.585 -21.576 1.00 77.62 299 THR A C 1
ATOM 2284 O O . THR A 1 299 ? 25.269 11.988 -22.130 1.00 77.62 299 THR A O 1
ATOM 2287 N N . TRP A 1 300 ? 23.775 12.085 -20.484 1.00 81.62 300 TRP A N 1
ATOM 2288 C CA . TRP A 1 300 ? 24.138 10.764 -19.970 1.00 81.62 300 TRP A CA 1
ATOM 2289 C C . TRP A 1 300 ? 23.593 9.672 -20.887 1.00 81.62 300 TRP A C 1
ATOM 2291 O O . TRP A 1 300 ? 22.383 9.547 -21.069 1.00 81.62 300 TRP A O 1
ATOM 2301 N N . THR A 1 301 ? 24.493 8.863 -21.433 1.00 82.69 301 THR A N 1
ATOM 2302 C CA . THR A 1 301 ? 24.156 7.784 -22.364 1.00 82.69 301 THR A CA 1
ATOM 2303 C C . THR A 1 301 ? 24.353 6.419 -21.727 1.00 82.69 301 THR A C 1
ATOM 2305 O O . THR A 1 301 ? 25.243 6.225 -20.897 1.00 82.69 301 THR A O 1
ATOM 2308 N N . PHE A 1 302 ? 23.478 5.485 -22.102 1.00 85.31 302 PHE A N 1
ATOM 2309 C CA . PHE A 1 302 ? 23.542 4.098 -21.657 1.00 85.31 302 PHE A CA 1
ATOM 2310 C C . PHE A 1 302 ? 24.853 3.446 -22.146 1.00 85.31 302 PHE A C 1
ATOM 2312 O O . PHE A 1 302 ? 25.267 3.723 -23.277 1.00 85.31 302 PHE A O 1
ATOM 2319 N N . PRO A 1 303 ? 25.525 2.605 -21.331 1.00 86.88 303 PRO A N 1
ATOM 2320 C CA . PRO A 1 303 ? 26.779 1.966 -21.723 1.00 86.88 303 PRO A CA 1
ATOM 2321 C C . PRO A 1 303 ? 26.631 1.133 -23.001 1.00 86.88 303 PRO A C 1
ATOM 2323 O O . PRO A 1 303 ? 25.644 0.427 -23.180 1.00 86.88 303 PRO A O 1
ATOM 2326 N N . VAL A 1 304 ? 27.648 1.170 -23.871 1.00 85.25 304 VAL A N 1
ATOM 2327 C CA . VAL A 1 304 ? 27.666 0.374 -25.117 1.00 85.25 304 VAL A CA 1
ATOM 2328 C C . VAL A 1 304 ? 27.594 -1.126 -24.812 1.00 85.25 304 VAL A C 1
ATOM 2330 O O . VAL A 1 304 ? 26.897 -1.868 -25.496 1.00 85.25 304 VAL A O 1
ATOM 2333 N N . ASP A 1 305 ? 28.296 -1.561 -23.764 1.00 86.44 305 ASP A N 1
ATOM 2334 C CA . ASP A 1 305 ? 28.175 -2.903 -23.204 1.00 86.44 305 ASP A CA 1
ATOM 2335 C C . ASP A 1 305 ? 27.231 -2.863 -21.998 1.00 86.44 305 ASP A C 1
ATOM 2337 O O . ASP A 1 305 ? 27.578 -2.334 -20.937 1.00 86.44 305 ASP A O 1
ATOM 2341 N N . GLY A 1 306 ? 26.038 -3.439 -22.170 1.00 83.38 306 GLY A N 1
ATOM 2342 C CA . GLY A 1 306 ? 24.994 -3.478 -21.149 1.00 83.38 306 GLY A CA 1
ATOM 2343 C C . GLY A 1 306 ? 25.411 -4.177 -19.853 1.00 83.38 306 GLY A C 1
ATOM 2344 O O . GLY A 1 306 ? 24.822 -3.900 -18.812 1.00 83.38 306 GLY A O 1
ATOM 2345 N N . SER A 1 307 ? 26.457 -5.011 -19.859 1.00 86.25 307 SER A N 1
ATOM 2346 C CA . SER A 1 307 ? 26.975 -5.633 -18.632 1.00 86.25 307 SER A CA 1
ATOM 2347 C C . SER A 1 307 ? 27.613 -4.632 -17.658 1.00 86.25 307 SER A C 1
ATOM 2349 O O . SER A 1 307 ? 27.699 -4.909 -16.462 1.00 86.25 307 SER A O 1
ATOM 2351 N N . ASN A 1 308 ? 27.978 -3.437 -18.136 1.00 90.50 308 ASN A N 1
ATOM 2352 C CA . ASN A 1 308 ? 28.453 -2.336 -17.294 1.00 90.50 308 ASN A CA 1
ATOM 2353 C C . ASN A 1 308 ? 27.321 -1.619 -16.540 1.00 90.50 308 ASN A C 1
ATOM 2355 O O . ASN A 1 308 ? 27.593 -0.774 -15.687 1.00 90.50 308 ASN A O 1
ATOM 2359 N N . ASN A 1 309 ? 26.059 -1.942 -16.833 1.00 94.25 309 ASN A N 1
ATOM 2360 C CA . ASN A 1 309 ? 24.899 -1.450 -16.104 1.00 94.25 309 ASN A CA 1
ATOM 2361 C C . ASN A 1 309 ? 24.379 -2.528 -15.142 1.00 94.25 309 ASN A C 1
ATOM 2363 O O . ASN A 1 309 ? 24.048 -3.641 -15.547 1.00 94.25 309 ASN A O 1
ATOM 2367 N N . MET A 1 310 ? 24.262 -2.183 -13.858 1.00 94.88 310 MET A N 1
ATOM 2368 C CA . MET A 1 310 ? 23.842 -3.097 -12.791 1.00 94.88 310 MET A CA 1
ATOM 2369 C C . MET A 1 310 ? 22.484 -3.738 -13.078 1.00 94.88 310 MET A C 1
ATOM 2371 O O . MET A 1 310 ? 22.330 -4.936 -12.856 1.00 94.88 310 MET A O 1
ATOM 2375 N N . ILE A 1 311 ? 21.508 -2.970 -13.576 1.00 93.56 311 ILE A N 1
ATOM 2376 C CA . ILE A 1 311 ? 20.171 -3.496 -13.876 1.00 93.56 311 ILE A CA 1
ATOM 2377 C C . ILE A 1 311 ? 20.252 -4.569 -14.966 1.00 93.56 311 ILE A C 1
ATOM 2379 O O . ILE A 1 311 ? 19.718 -5.661 -14.780 1.00 93.56 311 ILE A O 1
ATOM 2383 N N . ASN A 1 312 ? 20.954 -4.289 -16.065 1.00 92.94 312 ASN A N 1
ATOM 2384 C CA . ASN A 1 312 ? 21.099 -5.219 -17.188 1.00 92.94 312 ASN A CA 1
ATOM 2385 C C . ASN A 1 312 ? 21.909 -6.466 -16.818 1.00 92.94 312 ASN A C 1
ATOM 2387 O O . ASN A 1 312 ? 21.518 -7.584 -17.164 1.00 92.94 312 ASN A O 1
ATOM 2391 N N . LEU A 1 313 ? 23.002 -6.295 -16.069 1.00 95.06 313 LEU A N 1
ATOM 2392 C CA . LEU A 1 313 ? 23.808 -7.404 -15.567 1.00 95.06 313 LEU A CA 1
ATOM 2393 C C . LEU A 1 313 ? 22.970 -8.330 -14.678 1.00 95.06 313 LEU A C 1
ATOM 2395 O O . LEU A 1 313 ? 22.918 -9.538 -14.912 1.00 95.06 313 LEU A O 1
ATOM 2399 N N . LEU A 1 314 ? 22.277 -7.770 -13.682 1.00 94.75 314 LEU A N 1
ATOM 2400 C CA . LEU A 1 314 ? 21.423 -8.544 -12.783 1.00 94.75 314 LEU A CA 1
ATOM 2401 C C . LEU A 1 314 ? 20.270 -9.207 -13.542 1.00 94.75 314 LEU A C 1
ATOM 2403 O O . LEU A 1 314 ? 19.972 -10.371 -13.276 1.00 94.75 314 LEU A O 1
ATOM 2407 N N . ALA A 1 315 ? 19.632 -8.507 -14.484 1.00 95.25 315 ALA A N 1
ATOM 2408 C CA . ALA A 1 315 ? 18.545 -9.054 -15.294 1.00 95.25 315 ALA A CA 1
ATOM 2409 C C . ALA A 1 315 ? 19.009 -10.244 -16.144 1.00 95.25 315 ALA A C 1
ATOM 2411 O O . ALA A 1 315 ? 18.350 -11.284 -16.168 1.00 95.25 315 ALA A O 1
ATOM 2412 N N . THR A 1 316 ? 20.183 -10.146 -16.767 1.00 95.06 316 THR A N 1
ATOM 2413 C CA . THR A 1 316 ? 20.781 -11.226 -17.570 1.00 95.06 316 THR A CA 1
ATOM 2414 C C . THR A 1 316 ? 21.155 -12.434 -16.708 1.00 95.06 316 THR A C 1
ATOM 2416 O O . THR A 1 316 ? 20.834 -13.576 -17.040 1.00 95.06 316 THR A O 1
ATOM 2419 N N . LEU A 1 317 ? 21.781 -12.205 -15.551 1.00 95.38 317 LEU A N 1
ATOM 2420 C CA . LEU A 1 317 ? 22.117 -13.282 -14.615 1.00 95.38 317 LEU A CA 1
ATOM 2421 C C . LEU A 1 317 ? 20.865 -13.955 -14.042 1.00 95.38 317 LEU A C 1
ATOM 2423 O O . LEU A 1 317 ? 20.809 -15.175 -13.923 1.00 95.38 317 LEU A O 1
ATOM 2427 N N . THR A 1 318 ? 19.836 -13.178 -13.711 1.00 95.44 318 THR A N 1
ATOM 2428 C CA . THR A 1 318 ? 18.613 -13.731 -13.118 1.00 95.44 318 THR A CA 1
ATOM 2429 C C . THR A 1 318 ? 17.775 -14.481 -14.147 1.00 95.44 318 THR A C 1
ATOM 2431 O O . THR A 1 318 ? 17.297 -15.577 -13.858 1.00 95.44 318 THR A O 1
ATOM 2434 N N . SER A 1 319 ? 17.623 -13.928 -15.353 1.00 95.62 319 SER A N 1
ATOM 2435 C CA . SER A 1 319 ? 16.916 -14.595 -16.452 1.00 95.62 319 SER A CA 1
ATOM 2436 C C . SER A 1 319 ? 17.611 -15.888 -16.872 1.00 95.62 319 SER A C 1
ATOM 2438 O O . SER A 1 319 ? 16.935 -16.886 -17.082 1.00 95.62 319 SER A O 1
ATOM 2440 N N . SER A 1 320 ? 18.945 -15.927 -16.918 1.00 96.12 320 SER A N 1
ATOM 2441 C CA . SER A 1 320 ? 19.679 -17.165 -17.221 1.00 96.12 320 SER A CA 1
ATOM 2442 C C . SER A 1 320 ? 19.606 -18.206 -16.098 1.00 96.12 320 SER A C 1
ATOM 2444 O O . SER A 1 320 ? 19.494 -19.395 -16.386 1.00 96.12 320 SER A O 1
ATOM 2446 N N . ALA A 1 321 ? 19.630 -17.787 -14.829 1.00 97.12 321 ALA A N 1
ATOM 2447 C CA . ALA A 1 321 ? 19.583 -18.705 -13.690 1.00 97.12 321 ALA A CA 1
ATOM 2448 C C . ALA A 1 321 ? 18.180 -19.277 -13.422 1.00 97.12 321 ALA A C 1
ATOM 2450 O O . ALA A 1 321 ? 18.050 -20.456 -13.098 1.00 97.12 321 ALA A O 1
ATOM 2451 N N . LEU A 1 322 ? 17.135 -18.448 -13.516 1.00 96.81 322 LEU A N 1
ATOM 2452 C CA . LEU A 1 322 ? 15.759 -18.830 -13.172 1.00 96.81 322 LEU A CA 1
ATOM 2453 C C . LEU A 1 322 ? 14.875 -19.086 -14.397 1.00 96.81 322 LEU A C 1
ATOM 2455 O O . LEU A 1 322 ? 13.876 -19.800 -14.285 1.00 96.81 322 LEU A O 1
ATOM 2459 N N . GLY A 1 323 ? 15.202 -18.504 -15.552 1.00 96.00 323 GLY A N 1
ATOM 2460 C CA . GLY A 1 323 ? 14.400 -18.608 -16.768 1.00 96.00 323 GLY A CA 1
ATOM 2461 C C . GLY A 1 323 ? 12.940 -18.236 -16.527 1.00 96.00 323 GLY A C 1
ATOM 2462 O O . GLY A 1 323 ? 12.614 -17.256 -15.853 1.00 96.00 323 GLY A O 1
ATOM 2463 N N . THR A 1 324 ? 12.043 -19.081 -17.027 1.00 96.25 324 THR A N 1
ATOM 2464 C CA . THR A 1 324 ? 10.593 -18.900 -16.906 1.00 96.25 324 THR A CA 1
ATOM 2465 C C . THR A 1 324 ? 10.069 -18.992 -15.472 1.00 96.25 324 THR A C 1
ATOM 2467 O O . THR A 1 324 ? 8.917 -18.647 -15.244 1.00 96.25 324 THR A O 1
ATOM 2470 N N . ALA A 1 325 ? 10.872 -19.433 -14.494 1.00 97.31 325 ALA A N 1
ATOM 2471 C CA . ALA A 1 325 ? 10.472 -19.470 -13.086 1.00 97.31 325 ALA A CA 1
ATOM 2472 C C . ALA A 1 325 ? 10.659 -18.123 -12.361 1.00 97.31 325 ALA A C 1
ATOM 2474 O O . ALA A 1 325 ? 10.173 -17.966 -11.241 1.00 97.31 325 ALA A O 1
ATOM 2475 N N . TYR A 1 326 ? 11.327 -17.138 -12.976 1.00 98.19 326 TYR A N 1
ATOM 2476 C CA . TYR A 1 326 ? 11.555 -15.814 -12.382 1.00 98.19 326 TYR A CA 1
ATOM 2477 C C . TYR A 1 326 ? 10.293 -15.102 -11.851 1.00 98.19 326 TYR A C 1
ATOM 2479 O O . TYR A 1 326 ? 10.370 -14.523 -10.767 1.00 98.19 326 TYR A O 1
ATOM 2487 N N . PRO A 1 327 ? 9.114 -15.161 -12.507 1.00 98.06 327 PRO A N 1
ATOM 2488 C CA . PRO A 1 327 ? 7.902 -14.528 -11.983 1.00 98.06 327 PRO A CA 1
ATOM 2489 C C . PRO A 1 327 ? 7.518 -14.960 -10.555 1.00 98.06 327 PRO A C 1
ATOM 2491 O O . PRO A 1 327 ? 6.893 -14.184 -9.836 1.00 98.06 327 PRO A O 1
ATOM 2494 N N . LEU A 1 328 ? 7.934 -16.153 -10.100 1.00 97.88 328 LEU A N 1
ATOM 2495 C CA . LEU A 1 328 ? 7.705 -16.624 -8.727 1.00 97.88 328 LEU A CA 1
ATOM 2496 C C . LEU A 1 328 ? 8.543 -15.883 -7.670 1.00 97.88 328 LEU A C 1
ATOM 2498 O O . LEU A 1 328 ? 8.253 -15.991 -6.480 1.00 97.88 328 LEU A O 1
ATOM 2502 N N . THR A 1 329 ? 9.593 -15.157 -8.061 1.00 97.50 329 THR A N 1
ATOM 2503 C CA . THR A 1 329 ? 10.515 -14.499 -7.120 1.00 97.50 329 THR A CA 1
ATOM 2504 C C . THR A 1 329 ? 10.301 -12.990 -7.022 1.00 97.50 329 THR A C 1
ATOM 2506 O O . THR A 1 329 ? 10.657 -12.396 -6.004 1.00 97.50 329 THR A O 1
ATOM 2509 N N . ALA A 1 330 ? 9.670 -12.365 -8.021 1.00 97.62 330 ALA A N 1
ATOM 2510 C CA . ALA A 1 330 ? 9.517 -10.911 -8.103 1.00 97.62 330 ALA A CA 1
ATOM 2511 C C . ALA A 1 330 ? 8.781 -10.305 -6.893 1.00 97.62 330 ALA A C 1
ATOM 2513 O O . ALA A 1 330 ? 9.269 -9.352 -6.286 1.00 97.62 330 ALA A O 1
ATOM 2514 N N . ALA A 1 331 ? 7.672 -10.912 -6.460 1.00 98.06 331 ALA A N 1
ATOM 2515 C CA . ALA A 1 331 ? 6.953 -10.464 -5.266 1.00 98.06 331 ALA A CA 1
ATOM 2516 C C . ALA A 1 331 ? 7.803 -10.572 -3.982 1.00 98.06 331 ALA A C 1
ATOM 2518 O O . ALA A 1 331 ? 7.727 -9.707 -3.112 1.00 98.06 331 ALA A O 1
ATOM 2519 N N . PHE A 1 332 ? 8.660 -11.591 -3.862 1.00 98.12 332 PHE A N 1
ATOM 2520 C CA . PHE A 1 332 ? 9.551 -11.747 -2.706 1.00 98.12 332 PHE A CA 1
ATOM 2521 C C . PHE A 1 332 ? 10.690 -10.726 -2.687 1.00 98.12 332 PHE A C 1
ATOM 2523 O O . PHE A 1 332 ? 11.078 -10.276 -1.609 1.00 98.12 332 PHE A O 1
ATOM 2530 N N . LEU A 1 333 ? 11.199 -10.322 -3.853 1.00 96.31 333 LEU A N 1
ATOM 2531 C CA . LEU A 1 333 ? 12.148 -9.209 -3.945 1.00 96.31 333 LEU A CA 1
ATOM 2532 C C . LEU A 1 333 ? 11.501 -7.893 -3.509 1.00 96.31 333 LEU A C 1
ATOM 2534 O O . LEU A 1 333 ? 12.103 -7.141 -2.739 1.00 96.31 333 LEU A O 1
ATOM 2538 N N . GLY A 1 334 ? 10.244 -7.684 -3.899 1.00 96.56 334 GLY A N 1
ATOM 2539 C CA . GLY A 1 334 ? 9.410 -6.603 -3.390 1.00 96.56 334 GLY A CA 1
ATOM 2540 C C . GLY A 1 334 ? 9.287 -6.621 -1.874 1.00 96.56 334 GLY A C 1
ATOM 2541 O O . GLY A 1 334 ? 9.597 -5.627 -1.217 1.00 96.56 334 GLY A O 1
ATOM 2542 N N . LEU A 1 335 ? 8.912 -7.771 -1.307 1.00 96.94 335 LEU A N 1
ATOM 2543 C CA . LEU A 1 335 ? 8.803 -7.965 0.140 1.00 96.94 335 LEU A CA 1
ATOM 2544 C C . LEU A 1 335 ? 10.119 -7.637 0.859 1.00 96.94 335 LEU A C 1
ATOM 2546 O O . LEU A 1 335 ? 10.116 -6.941 1.874 1.00 96.94 335 LEU A O 1
ATOM 2550 N N . LEU A 1 336 ? 11.252 -8.093 0.319 1.00 94.69 336 LEU A N 1
ATOM 2551 C CA . LEU A 1 336 ? 12.576 -7.820 0.872 1.00 94.69 336 LEU A CA 1
ATOM 2552 C C . LEU A 1 336 ? 12.905 -6.320 0.843 1.00 94.69 336 LEU A C 1
ATOM 2554 O O . LEU A 1 336 ? 13.291 -5.757 1.868 1.00 94.69 336 LEU A O 1
ATOM 2558 N N . ALA A 1 337 ? 12.723 -5.651 -0.298 1.00 91.25 337 ALA A N 1
ATOM 2559 C CA . ALA A 1 337 ? 12.977 -4.215 -0.408 1.00 91.25 337 ALA A CA 1
ATOM 2560 C C . ALA A 1 337 ? 12.049 -3.393 0.491 1.00 91.25 337 ALA A C 1
ATOM 2562 O O . ALA A 1 337 ? 12.504 -2.463 1.164 1.00 91.25 337 ALA A O 1
ATOM 2563 N N . GLY A 1 338 ? 10.765 -3.746 0.551 1.00 91.81 338 GLY A N 1
ATOM 2564 C CA . GLY A 1 338 ? 9.794 -3.106 1.432 1.00 91.81 338 GLY A CA 1
ATOM 2565 C C . GLY A 1 338 ? 10.125 -3.311 2.913 1.00 91.81 338 GLY A C 1
ATOM 2566 O O . GLY A 1 338 ? 9.967 -2.386 3.705 1.00 91.81 338 GLY A O 1
ATOM 2567 N N . PHE A 1 339 ? 10.651 -4.479 3.296 1.00 91.12 339 PHE A N 1
ATOM 2568 C CA . PHE A 1 339 ? 11.037 -4.777 4.677 1.00 91.12 339 PHE A CA 1
ATOM 2569 C C . PHE A 1 339 ? 12.199 -3.890 5.132 1.00 91.12 339 PHE A C 1
ATOM 2571 O O . PHE A 1 339 ? 12.127 -3.283 6.204 1.00 91.12 339 PHE A O 1
ATOM 2578 N N . ILE A 1 340 ? 13.241 -3.777 4.300 1.00 86.75 340 ILE A N 1
ATOM 2579 C CA . ILE A 1 340 ? 14.448 -3.010 4.633 1.00 86.75 340 ILE A CA 1
ATOM 2580 C C . ILE A 1 340 ? 14.166 -1.500 4.573 1.00 86.75 340 ILE A C 1
ATOM 2582 O O . ILE A 1 340 ? 14.565 -0.764 5.475 1.00 86.75 340 ILE A O 1
ATOM 2586 N N . SER A 1 341 ? 13.460 -1.029 3.540 1.00 84.62 341 SER A N 1
ATOM 2587 C CA . SER A 1 341 ? 13.170 0.403 3.354 1.00 84.62 341 SER A CA 1
ATOM 2588 C C . SER A 1 341 ? 11.999 0.914 4.196 1.00 84.62 341 SER A C 1
ATOM 2590 O O . SER A 1 341 ? 11.919 2.103 4.500 1.00 84.62 341 SER A O 1
ATOM 2592 N N . GLY A 1 342 ? 11.061 0.034 4.553 1.00 85.44 342 GLY A N 1
ATOM 2593 C CA . GLY A 1 342 ? 9.765 0.402 5.114 1.00 85.44 342 GLY A CA 1
ATOM 2594 C C . GLY A 1 342 ? 8.795 1.033 4.107 1.00 85.44 342 GLY A C 1
ATOM 2595 O O . GLY A 1 342 ? 7.791 1.604 4.536 1.00 85.44 342 GLY A O 1
ATOM 2596 N N . SER A 1 343 ? 9.058 0.959 2.798 1.00 88.25 343 SER A N 1
ATOM 2597 C CA . SER A 1 343 ? 8.326 1.700 1.763 1.00 88.25 343 SER A CA 1
ATOM 2598 C C . SER A 1 343 ? 8.106 0.871 0.495 1.00 88.25 343 SER A C 1
ATOM 2600 O O . SER A 1 343 ? 9.059 0.475 -0.176 1.00 88.25 343 SER A O 1
ATOM 2602 N N . GLU A 1 344 ? 6.841 0.680 0.112 1.00 93.69 344 GLU A N 1
ATOM 2603 C CA . GLU A 1 344 ? 6.490 0.100 -1.191 1.00 93.69 344 GLU A CA 1
ATOM 2604 C C . GLU A 1 344 ? 7.012 0.967 -2.341 1.00 93.69 344 GLU A C 1
ATOM 2606 O O . GLU A 1 344 ? 7.608 0.453 -3.282 1.00 93.69 344 GLU A O 1
ATOM 2611 N N . THR A 1 345 ? 6.861 2.291 -2.240 1.00 92.50 345 THR A N 1
ATOM 2612 C CA . THR A 1 345 ? 7.325 3.236 -3.263 1.00 92.50 345 THR A CA 1
ATOM 2613 C C . THR A 1 345 ? 8.817 3.080 -3.545 1.00 92.50 345 THR A C 1
ATOM 2615 O O . THR A 1 345 ? 9.242 3.164 -4.692 1.00 92.50 345 THR A O 1
ATOM 2618 N N . SER A 1 346 ? 9.616 2.825 -2.507 1.00 90.12 346 SER A N 1
ATOM 2619 C CA . SER A 1 346 ? 11.057 2.615 -2.645 1.00 90.12 346 SER A CA 1
ATOM 2620 C C . SER A 1 346 ? 11.377 1.276 -3.315 1.00 90.12 346 SER A C 1
ATOM 2622 O O . SER A 1 346 ? 12.254 1.230 -4.171 1.00 90.12 346 SER A O 1
ATOM 2624 N N . ALA A 1 347 ? 10.642 0.207 -2.990 1.00 92.56 347 ALA A N 1
ATOM 2625 C CA . ALA A 1 347 ? 10.773 -1.087 -3.667 1.00 92.56 347 ALA A CA 1
ATOM 2626 C C . ALA A 1 347 ? 10.390 -1.005 -5.156 1.00 92.56 347 ALA A C 1
ATOM 2628 O O . ALA A 1 347 ? 11.073 -1.562 -6.016 1.00 92.56 347 ALA A O 1
ATOM 2629 N N . ILE A 1 348 ? 9.325 -0.263 -5.468 1.00 95.62 348 ILE A N 1
ATOM 2630 C CA . ILE A 1 348 ? 8.900 0.034 -6.838 1.00 95.62 348 ILE A CA 1
ATOM 2631 C C . ILE A 1 348 ? 9.995 0.805 -7.578 1.00 95.62 348 ILE A C 1
ATOM 2633 O O . ILE A 1 348 ? 10.428 0.360 -8.640 1.00 95.62 348 ILE A O 1
ATOM 2637 N N . ALA A 1 349 ? 10.473 1.918 -7.018 1.00 92.06 349 ALA A N 1
ATOM 2638 C CA . ALA A 1 349 ? 11.494 2.748 -7.655 1.00 92.06 349 ALA A CA 1
ATOM 2639 C C . ALA A 1 349 ? 12.781 1.961 -7.952 1.00 92.06 349 ALA A C 1
ATOM 2641 O O . ALA A 1 349 ? 13.380 2.115 -9.011 1.00 92.06 349 ALA A O 1
ATOM 2642 N N . MET A 1 350 ? 13.180 1.079 -7.033 1.00 90.00 350 MET A N 1
ATOM 2643 C CA . MET A 1 350 ? 14.432 0.334 -7.136 1.00 90.00 350 MET A CA 1
ATOM 2644 C C . MET A 1 350 ? 14.384 -0.818 -8.143 1.00 90.00 350 MET A C 1
ATOM 2646 O O . MET A 1 350 ? 15.381 -1.078 -8.813 1.00 90.00 350 MET A O 1
ATOM 2650 N N . PHE A 1 351 ? 13.250 -1.517 -8.257 1.00 95.12 351 PHE A N 1
ATOM 2651 C CA . PHE A 1 351 ? 13.196 -2.776 -9.004 1.00 95.12 351 PHE A CA 1
ATOM 2652 C C . PHE A 1 351 ? 12.275 -2.791 -10.224 1.00 95.12 351 PHE A C 1
ATOM 2654 O O . PHE A 1 351 ? 12.345 -3.748 -10.991 1.00 95.12 351 PHE A O 1
ATOM 2661 N N . THR A 1 352 ? 11.459 -1.762 -10.477 1.00 96.19 352 THR A N 1
ATOM 2662 C CA . THR A 1 352 ? 10.541 -1.767 -11.639 1.00 96.19 352 THR A CA 1
ATOM 2663 C C . THR A 1 352 ? 11.285 -1.985 -12.957 1.00 96.19 352 THR A C 1
ATOM 2665 O O . THR A 1 352 ? 10.920 -2.882 -13.719 1.00 96.19 352 THR A O 1
ATOM 2668 N N . ARG A 1 353 ? 12.375 -1.242 -13.201 1.00 95.06 353 ARG A N 1
ATOM 2669 C CA . ARG A 1 353 ? 13.196 -1.425 -14.407 1.00 95.06 353 ARG A CA 1
ATOM 2670 C C . ARG A 1 353 ? 13.837 -2.813 -14.454 1.00 95.06 353 ARG A C 1
ATOM 2672 O O . ARG A 1 353 ? 13.770 -3.479 -15.476 1.00 95.06 353 ARG A O 1
ATOM 2679 N N . TYR A 1 354 ? 14.386 -3.290 -13.340 1.00 96.19 354 TYR A N 1
ATOM 2680 C CA . TYR A 1 354 ? 14.966 -4.634 -13.248 1.00 96.19 354 TYR A CA 1
ATOM 2681 C C . TYR A 1 354 ? 13.966 -5.749 -13.584 1.00 96.19 354 TYR A C 1
ATOM 2683 O O . TYR A 1 354 ? 14.291 -6.655 -14.356 1.00 96.19 354 TYR A O 1
ATOM 2691 N N . HIS A 1 355 ? 12.738 -5.667 -13.069 1.00 97.75 355 HIS A N 1
ATOM 2692 C CA . HIS A 1 355 ? 11.678 -6.614 -13.404 1.00 97.75 355 HIS A CA 1
ATOM 2693 C C . HIS A 1 355 ? 11.259 -6.518 -14.867 1.00 97.75 355 HIS A C 1
ATOM 2695 O O . HIS A 1 355 ? 10.994 -7.554 -15.475 1.00 97.75 355 HIS A O 1
ATOM 2701 N N . HIS A 1 356 ? 11.232 -5.312 -15.440 1.00 97.19 356 HIS A N 1
ATOM 2702 C CA . HIS A 1 356 ? 10.958 -5.128 -16.859 1.00 97.19 356 HIS A CA 1
ATOM 2703 C C . HIS A 1 356 ? 12.002 -5.836 -17.731 1.00 97.19 356 HIS A C 1
ATOM 2705 O O . HIS A 1 356 ? 11.644 -6.750 -18.471 1.00 97.19 356 HIS A O 1
ATOM 2711 N N . GLU A 1 357 ? 13.282 -5.494 -17.569 1.00 96.31 357 GLU A N 1
ATOM 2712 C CA . GLU A 1 357 ? 14.385 -6.046 -18.371 1.00 96.31 357 GLU A CA 1
ATOM 2713 C C . GLU A 1 357 ? 14.462 -7.577 -18.239 1.00 96.31 357 GLU A C 1
ATOM 2715 O O . GLU A 1 357 ? 14.555 -8.300 -19.230 1.00 96.31 357 GLU A O 1
ATOM 2720 N N . THR A 1 358 ? 14.332 -8.104 -17.014 1.00 97.56 358 THR A N 1
ATOM 2721 C CA . THR A 1 358 ? 14.363 -9.559 -16.785 1.00 97.56 358 THR A CA 1
ATOM 2722 C C . THR A 1 358 ? 13.183 -10.262 -17.457 1.00 97.56 358 THR A C 1
ATOM 2724 O O . THR A 1 358 ? 13.350 -11.349 -18.006 1.00 97.56 358 THR A O 1
ATOM 2727 N N . SER A 1 359 ? 11.995 -9.648 -17.437 1.00 97.75 359 SER A N 1
ATOM 2728 C CA . SER A 1 359 ? 10.793 -10.219 -18.056 1.00 97.75 359 SER A CA 1
ATOM 2729 C C . SER A 1 359 ? 10.895 -10.251 -19.578 1.00 97.75 359 SER A C 1
ATOM 2731 O O . SER A 1 359 ? 10.518 -11.252 -20.182 1.00 97.75 359 SER A O 1
ATOM 2733 N N . VAL A 1 360 ? 11.462 -9.205 -20.192 1.00 96.44 360 VAL A N 1
ATOM 2734 C CA . VAL A 1 360 ? 11.713 -9.156 -21.641 1.00 96.44 360 VAL A CA 1
ATOM 2735 C C . VAL A 1 360 ? 12.632 -10.303 -22.071 1.00 96.44 360 VAL A C 1
ATOM 2737 O O . VAL A 1 360 ? 12.320 -11.003 -23.032 1.00 96.44 360 VAL A O 1
ATOM 2740 N N . LEU A 1 361 ? 13.711 -10.562 -21.322 1.00 96.69 361 LEU A N 1
ATOM 2741 C CA . LEU A 1 361 ? 14.671 -11.632 -21.632 1.00 96.69 361 LEU A CA 1
ATOM 2742 C C . LEU A 1 361 ? 14.065 -13.045 -21.595 1.00 96.69 361 LEU A C 1
ATOM 2744 O O . LEU A 1 361 ? 14.540 -13.929 -22.304 1.00 96.69 361 LEU A O 1
ATOM 2748 N N . ILE A 1 362 ? 13.028 -13.269 -20.784 1.00 97.19 362 ILE A N 1
ATOM 2749 C CA . ILE A 1 362 ? 12.365 -14.578 -20.641 1.00 97.19 362 ILE A CA 1
ATOM 2750 C C . ILE A 1 362 ? 11.019 -14.664 -21.378 1.00 97.19 362 ILE A C 1
ATOM 2752 O O . ILE A 1 362 ? 10.348 -15.690 -21.285 1.00 97.19 362 ILE A O 1
ATOM 2756 N N . GLY A 1 363 ? 10.599 -13.600 -22.072 1.00 96.19 363 GLY A N 1
ATOM 2757 C CA . GLY A 1 363 ? 9.309 -13.534 -22.767 1.00 96.19 363 GLY A CA 1
ATOM 2758 C C . GLY A 1 363 ? 8.083 -13.474 -21.844 1.00 96.19 363 GLY A C 1
ATOM 2759 O O . GLY A 1 363 ? 7.012 -13.937 -22.228 1.00 96.19 363 GLY A O 1
ATOM 2760 N N . ALA A 1 364 ? 8.230 -12.945 -20.627 1.00 97.56 364 ALA A N 1
ATOM 2761 C CA . ALA A 1 364 ? 7.131 -12.739 -19.683 1.00 97.56 364 ALA A CA 1
ATOM 2762 C C . ALA A 1 364 ? 6.509 -11.338 -19.823 1.00 97.56 364 ALA A C 1
ATOM 2764 O O . ALA A 1 364 ? 7.173 -10.375 -20.208 1.00 97.56 364 ALA A O 1
ATOM 2765 N N . ASN A 1 365 ? 5.245 -11.193 -19.424 1.00 97.44 365 ASN A N 1
ATOM 2766 C CA . ASN A 1 365 ? 4.568 -9.908 -19.301 1.00 97.44 365 ASN A CA 1
ATOM 2767 C C . ASN A 1 365 ? 5.229 -9.064 -18.197 1.00 97.44 365 ASN A C 1
ATOM 2769 O O . ASN A 1 365 ? 5.010 -9.274 -17.000 1.00 97.44 365 ASN A O 1
ATOM 2773 N N . SER A 1 366 ? 6.027 -8.076 -18.609 1.00 97.25 366 SER A N 1
ATOM 2774 C CA . SER A 1 366 ? 6.787 -7.227 -17.692 1.00 97.25 366 SER A CA 1
ATOM 2775 C C . SER A 1 366 ? 5.922 -6.409 -16.742 1.00 97.25 366 SER A C 1
ATOM 2777 O O . SER A 1 366 ? 6.359 -6.140 -15.625 1.00 97.25 366 SER A O 1
ATOM 2779 N N . MET A 1 367 ? 4.713 -6.006 -17.147 1.00 97.44 367 MET A N 1
ATOM 2780 C CA . MET A 1 367 ? 3.831 -5.202 -16.296 1.00 97.44 367 MET A CA 1
ATOM 2781 C C . MET A 1 367 ? 3.325 -6.027 -15.116 1.00 97.44 367 MET A C 1
ATOM 2783 O O . MET A 1 367 ? 3.379 -5.569 -13.978 1.00 97.44 367 MET A O 1
ATOM 2787 N N . VAL A 1 368 ? 2.896 -7.263 -15.382 1.00 98.06 368 VAL A N 1
ATOM 2788 C CA . VAL A 1 368 ? 2.424 -8.215 -14.366 1.00 98.06 368 VAL A CA 1
ATOM 2789 C C . VAL A 1 368 ? 3.534 -8.530 -13.365 1.00 98.06 368 VAL A C 1
ATOM 2791 O O . VAL A 1 368 ? 3.313 -8.433 -12.154 1.00 98.06 368 VAL A O 1
ATOM 2794 N N . VAL A 1 369 ? 4.733 -8.856 -13.859 1.00 98.44 369 VAL A N 1
ATOM 2795 C CA . VAL A 1 369 ? 5.890 -9.194 -13.016 1.00 98.44 369 VAL A CA 1
ATOM 2796 C C . VAL A 1 369 ? 6.343 -7.988 -12.192 1.00 98.44 369 VAL A C 1
ATOM 2798 O O . VAL A 1 369 ? 6.515 -8.110 -10.979 1.00 98.44 369 VAL A O 1
ATOM 2801 N N . ALA A 1 370 ? 6.476 -6.808 -12.801 1.00 98.06 370 ALA A N 1
ATOM 2802 C CA . ALA A 1 370 ? 6.891 -5.604 -12.085 1.00 98.06 370 ALA A CA 1
ATOM 2803 C C . ALA A 1 370 ? 5.835 -5.133 -11.066 1.00 98.06 370 ALA A C 1
ATOM 2805 O O . ALA A 1 370 ? 6.197 -4.677 -9.980 1.00 98.06 370 ALA A O 1
ATOM 2806 N N . ALA A 1 371 ? 4.538 -5.286 -11.359 1.00 98.19 371 ALA A N 1
ATOM 2807 C CA . ALA A 1 371 ? 3.472 -4.972 -10.409 1.00 98.19 371 ALA A CA 1
ATOM 2808 C C . ALA A 1 371 ? 3.515 -5.892 -9.178 1.00 98.19 371 ALA A C 1
ATOM 2810 O O . ALA A 1 371 ? 3.346 -5.427 -8.050 1.00 98.19 371 ALA A O 1
ATOM 2811 N N . SER A 1 372 ? 3.827 -7.181 -9.364 1.00 98.38 372 SER A N 1
ATOM 2812 C CA . SER A 1 372 ? 3.954 -8.136 -8.253 1.00 98.38 372 SER A CA 1
ATOM 2813 C C . SER A 1 372 ? 5.004 -7.716 -7.213 1.00 98.38 372 SER A C 1
ATOM 2815 O O . SER A 1 372 ? 4.797 -7.910 -6.014 1.00 98.38 372 SER A O 1
ATOM 2817 N N . ASN A 1 373 ? 6.091 -7.069 -7.653 1.00 97.69 373 ASN A N 1
ATOM 2818 C CA . ASN A 1 373 ? 7.109 -6.490 -6.778 1.00 97.69 373 ASN A CA 1
ATOM 2819 C C . ASN A 1 373 ? 6.544 -5.362 -5.909 1.00 97.69 373 ASN A C 1
ATOM 2821 O O . ASN A 1 373 ? 6.810 -5.326 -4.711 1.00 97.69 373 ASN A O 1
ATOM 2825 N N . GLY A 1 374 ? 5.720 -4.474 -6.468 1.00 97.12 374 GLY A N 1
ATOM 2826 C CA . GLY A 1 374 ? 5.058 -3.455 -5.653 1.00 97.12 374 GLY A CA 1
ATOM 2827 C C . GLY A 1 374 ? 4.086 -4.076 -4.643 1.00 97.12 374 GLY A C 1
ATOM 2828 O O . GLY A 1 374 ? 4.171 -3.763 -3.459 1.00 97.12 374 GLY A O 1
ATOM 2829 N N . VAL A 1 375 ? 3.274 -5.063 -5.048 1.00 98.06 375 VAL A N 1
ATOM 2830 C CA . VAL A 1 375 ? 2.376 -5.783 -4.119 1.00 98.06 375 VAL A CA 1
ATOM 2831 C C . VAL A 1 375 ? 3.159 -6.422 -2.964 1.00 98.06 375 VAL A C 1
ATOM 2833 O O . VAL A 1 375 ? 2.793 -6.259 -1.800 1.00 98.06 375 VAL A O 1
ATOM 2836 N N . GLY A 1 376 ? 4.268 -7.107 -3.259 1.00 97.56 376 GLY A N 1
ATOM 2837 C CA . GLY A 1 376 ? 5.165 -7.650 -2.236 1.00 97.56 376 GLY A CA 1
ATOM 2838 C C . GLY A 1 376 ? 5.760 -6.570 -1.327 1.00 97.56 376 GLY A C 1
ATOM 2839 O O . GLY A 1 376 ? 5.786 -6.730 -0.108 1.00 97.56 376 GLY A O 1
ATOM 2840 N N . GLY A 1 377 ? 6.177 -5.437 -1.899 1.00 95.75 377 GLY A N 1
ATOM 2841 C CA . GLY A 1 377 ? 6.678 -4.282 -1.152 1.00 95.75 377 GLY A CA 1
ATOM 2842 C C . GLY A 1 377 ? 5.647 -3.675 -0.199 1.00 95.75 377 GLY A C 1
ATOM 2843 O O . GLY A 1 377 ? 5.998 -3.315 0.926 1.00 95.75 377 GLY A O 1
ATOM 2844 N N . GLY A 1 378 ? 4.376 -3.621 -0.606 1.00 94.56 378 GLY A N 1
ATOM 2845 C CA . GLY A 1 378 ? 3.256 -3.201 0.240 1.00 94.56 378 GLY A CA 1
ATOM 2846 C C . GLY A 1 378 ? 3.058 -4.125 1.442 1.00 94.56 378 GLY A C 1
ATOM 2847 O O . GLY A 1 378 ? 3.010 -3.652 2.582 1.00 94.56 378 GLY A O 1
ATOM 2848 N N . LEU A 1 379 ? 3.064 -5.441 1.197 1.00 96.19 379 LEU A N 1
ATOM 2849 C CA . LEU A 1 379 ? 2.932 -6.499 2.212 1.00 96.19 379 LEU A CA 1
ATOM 2850 C C . LEU A 1 379 ? 4.080 -6.538 3.234 1.00 96.19 379 LEU A C 1
ATOM 2852 O O . LEU A 1 379 ? 3.956 -7.158 4.289 1.00 96.19 379 LEU A O 1
ATOM 2856 N N . ALA A 1 380 ? 5.203 -5.874 2.956 1.00 93.00 380 ALA A N 1
ATOM 2857 C CA . ALA A 1 380 ? 6.328 -5.789 3.882 1.00 93.00 380 ALA A CA 1
ATOM 2858 C C . ALA A 1 380 ? 6.114 -4.783 5.023 1.00 93.00 380 ALA A C 1
ATOM 2860 O O . ALA A 1 380 ? 6.911 -4.720 5.964 1.00 93.00 380 ALA A O 1
ATOM 2861 N N . SER A 1 381 ? 5.061 -3.968 4.948 1.00 86.56 381 SER A N 1
ATOM 2862 C CA . SER A 1 381 ? 4.771 -2.910 5.917 1.00 86.56 381 SER A CA 1
ATOM 2863 C C . SER A 1 381 ? 4.618 -3.439 7.344 1.00 86.56 381 SER A C 1
ATOM 2865 O O . SER A 1 381 ? 5.178 -2.833 8.261 1.00 86.56 381 SER A O 1
ATOM 2867 N N . VAL A 1 382 ? 3.968 -4.594 7.525 1.00 88.56 382 VAL A N 1
ATOM 2868 C CA . VAL A 1 382 ? 3.858 -5.288 8.822 1.00 88.56 382 VAL A CA 1
ATOM 2869 C C . VAL A 1 382 ? 5.190 -5.866 9.337 1.00 88.56 382 VAL A C 1
ATOM 2871 O O . VAL A 1 382 ? 5.309 -6.210 10.512 1.00 88.56 382 VAL A O 1
ATOM 2874 N N . LEU A 1 383 ? 6.219 -5.955 8.489 1.00 92.06 383 LEU A N 1
ATOM 2875 C CA . LEU A 1 383 ? 7.537 -6.493 8.848 1.00 92.06 383 LEU A CA 1
ATOM 2876 C C . LEU A 1 383 ? 8.551 -5.405 9.195 1.00 92.06 383 LEU A C 1
ATOM 2878 O O . LEU A 1 383 ? 9.521 -5.676 9.897 1.00 92.06 383 LEU A O 1
ATOM 2882 N N . SER A 1 384 ? 8.355 -4.185 8.691 1.00 87.50 384 SER A N 1
ATOM 2883 C CA . SER A 1 384 ? 9.344 -3.114 8.808 1.00 87.50 384 SER A CA 1
ATOM 2884 C C . SER A 1 384 ? 9.566 -2.702 10.272 1.00 87.50 384 SER A C 1
ATOM 2886 O O . SER A 1 384 ? 8.651 -2.149 10.898 1.00 87.50 384 SER A O 1
ATOM 2888 N N . PRO A 1 385 ? 10.790 -2.861 10.819 1.00 84.31 385 PRO A N 1
ATOM 2889 C CA . PRO A 1 385 ? 11.073 -2.526 12.212 1.00 84.31 385 PRO A CA 1
ATOM 2890 C C . PRO A 1 385 ? 10.749 -1.068 12.545 1.00 84.31 385 PRO A C 1
ATOM 2892 O O . PRO A 1 385 ? 10.183 -0.786 13.596 1.00 84.31 385 PRO A O 1
ATOM 2895 N N . ALA A 1 386 ? 11.029 -0.141 11.624 1.00 80.56 386 ALA A N 1
ATOM 2896 C CA . ALA A 1 386 ? 10.769 1.282 11.827 1.00 80.56 386 ALA A CA 1
ATOM 2897 C C . ALA A 1 386 ? 9.268 1.595 11.973 1.00 80.56 386 ALA A C 1
ATOM 2899 O O . ALA A 1 386 ? 8.887 2.407 12.819 1.00 80.56 386 ALA A O 1
ATOM 2900 N N . LYS A 1 387 ? 8.403 0.947 11.178 1.00 85.62 387 LYS A N 1
ATOM 2901 C CA . LYS A 1 387 ? 6.943 1.134 11.255 1.00 85.62 387 LYS A CA 1
ATOM 2902 C C . LYS A 1 387 ? 6.380 0.562 12.553 1.00 85.62 387 LYS A C 1
ATOM 2904 O O . LYS A 1 387 ? 5.641 1.258 13.251 1.00 85.62 387 LYS A O 1
ATOM 2909 N N . ILE A 1 388 ? 6.771 -0.665 12.898 1.00 89.56 388 ILE A N 1
ATOM 2910 C CA . ILE A 1 388 ? 6.287 -1.348 14.103 1.00 89.56 388 ILE A CA 1
ATOM 2911 C C . ILE A 1 388 ? 6.791 -0.657 15.374 1.00 89.56 388 ILE A C 1
ATOM 2913 O O . ILE A 1 388 ? 6.011 -0.435 16.298 1.00 89.56 388 ILE A O 1
ATOM 2917 N N . GLN A 1 389 ? 8.050 -0.217 15.401 1.00 87.00 389 GLN A N 1
ATOM 2918 C CA . GLN A 1 389 ? 8.597 0.552 16.518 1.00 87.00 389 GLN A CA 1
ATOM 2919 C C . GLN A 1 389 ? 7.854 1.877 16.711 1.00 87.00 389 GLN A C 1
ATOM 2921 O O . GLN A 1 389 ? 7.546 2.257 17.840 1.00 87.00 389 GLN A O 1
ATOM 2926 N N . ASN A 1 390 ? 7.524 2.583 15.624 1.00 83.62 390 ASN A N 1
ATOM 2927 C CA . ASN A 1 390 ? 6.737 3.812 15.716 1.00 83.62 390 ASN A CA 1
ATOM 2928 C C . ASN A 1 390 ? 5.340 3.552 16.290 1.00 83.62 390 ASN A C 1
ATOM 2930 O O . ASN A 1 390 ? 4.894 4.323 17.135 1.00 83.62 390 ASN A O 1
ATOM 2934 N N . ALA A 1 391 ? 4.675 2.470 15.882 1.00 87.81 391 ALA A N 1
ATOM 2935 C CA . ALA A 1 391 ? 3.375 2.078 16.421 1.00 87.81 391 ALA A CA 1
ATOM 2936 C C . ALA A 1 391 ? 3.437 1.736 17.916 1.00 87.81 391 ALA A C 1
ATOM 2938 O O . ALA A 1 391 ? 2.666 2.274 18.711 1.00 87.81 391 ALA A O 1
ATOM 2939 N N . ALA A 1 392 ? 4.407 0.911 18.317 1.00 89.12 392 ALA A N 1
ATOM 2940 C CA . ALA A 1 392 ? 4.637 0.548 19.713 1.00 89.12 392 ALA A CA 1
ATOM 2941 C C . ALA A 1 392 ? 4.961 1.776 20.585 1.00 89.12 392 ALA A C 1
ATOM 2943 O O . ALA A 1 392 ? 4.478 1.899 21.710 1.00 89.12 392 ALA A O 1
ATOM 2944 N N . ALA A 1 393 ? 5.718 2.735 20.046 1.00 86.25 393 ALA A N 1
ATOM 2945 C CA . ALA A 1 393 ? 6.083 3.978 20.722 1.00 86.25 393 ALA A CA 1
ATOM 2946 C C . ALA A 1 393 ? 4.945 5.005 20.842 1.00 86.25 393 ALA A C 1
ATOM 2948 O O . ALA A 1 393 ? 5.140 6.038 21.486 1.00 86.25 393 ALA A O 1
ATOM 2949 N N . VAL A 1 394 ? 3.804 4.799 20.176 1.00 85.38 394 VAL A N 1
ATOM 2950 C CA . VAL A 1 394 ? 2.610 5.652 20.319 1.00 85.38 394 VAL A CA 1
ATOM 2951 C C . VAL A 1 394 ? 1.739 5.195 21.493 1.00 85.38 394 VAL A C 1
ATOM 2953 O O . VAL A 1 394 ? 1.014 6.004 22.062 1.00 85.38 394 VAL A O 1
ATOM 2956 N N . ILE A 1 395 ? 1.848 3.925 21.882 1.00 89.81 395 ILE A N 1
ATOM 2957 C CA . ILE A 1 395 ? 1.119 3.339 23.012 1.00 89.81 395 ILE A CA 1
ATOM 2958 C C . ILE A 1 395 ? 2.018 3.028 24.216 1.00 89.81 395 ILE A C 1
ATOM 2960 O O . ILE A 1 395 ? 1.619 2.283 25.105 1.00 89.81 395 ILE A O 1
ATOM 2964 N N . ASP A 1 396 ? 3.243 3.560 24.224 1.00 87.25 396 ASP A N 1
ATOM 2965 C CA . ASP A 1 396 ? 4.248 3.353 25.275 1.00 87.25 396 ASP A CA 1
ATOM 2966 C C . ASP A 1 396 ? 4.554 1.867 25.563 1.00 87.25 396 ASP A C 1
ATOM 2968 O O . ASP A 1 396 ? 4.738 1.441 26.705 1.00 87.25 396 ASP A O 1
ATOM 2972 N N . LYS A 1 397 ? 4.629 1.056 24.499 1.00 89.94 397 LYS A N 1
ATOM 2973 C CA . LYS A 1 397 ? 4.939 -0.386 24.548 1.00 89.94 397 LYS A CA 1
ATOM 2974 C C . LYS A 1 397 ? 6.145 -0.764 23.683 1.00 89.94 397 LYS A C 1
ATOM 2976 O O . LYS A 1 397 ? 6.150 -1.817 23.057 1.00 89.94 397 LYS A O 1
ATOM 2981 N N . ILE A 1 398 ? 7.169 0.090 23.640 1.00 86.25 398 ILE A N 1
ATOM 2982 C CA . ILE A 1 398 ? 8.449 -0.233 22.979 1.00 86.25 398 ILE A CA 1
ATOM 2983 C C . ILE A 1 398 ? 9.002 -1.543 23.562 1.00 86.25 398 ILE A C 1
ATOM 2985 O O . ILE A 1 398 ? 9.001 -1.724 24.779 1.00 86.25 398 ILE A O 1
ATOM 2989 N N . GLY A 1 399 ? 9.468 -2.446 22.702 1.00 85.69 399 GLY A N 1
ATOM 2990 C CA . GLY A 1 399 ? 9.953 -3.783 23.062 1.00 85.69 399 GLY A CA 1
ATOM 2991 C C . GLY A 1 399 ? 9.064 -4.931 22.568 1.00 85.69 399 GLY A C 1
ATOM 2992 O O . GLY A 1 399 ? 9.524 -6.071 22.532 1.00 85.69 399 GLY A O 1
ATOM 2993 N N . ILE A 1 400 ? 7.816 -4.660 22.156 1.00 90.81 400 ILE A N 1
ATOM 2994 C CA . ILE A 1 400 ? 6.905 -5.687 21.606 1.00 90.81 400 ILE A CA 1
ATOM 2995 C C . ILE A 1 400 ? 7.093 -5.928 20.098 1.00 90.81 400 ILE A C 1
ATOM 2997 O O . ILE A 1 400 ? 6.395 -6.754 19.510 1.00 90.81 400 ILE A O 1
ATOM 3001 N N . GLU A 1 401 ? 8.013 -5.214 19.444 1.00 91.06 401 GLU A N 1
ATOM 3002 C CA . GLU A 1 401 ? 8.151 -5.204 17.984 1.00 91.06 401 GLU A CA 1
ATOM 3003 C C . GLU A 1 401 ? 8.448 -6.599 17.434 1.00 91.06 401 GLU A C 1
ATOM 3005 O O . GLU A 1 401 ? 7.843 -7.016 16.450 1.00 91.06 401 GLU A O 1
ATOM 3010 N N . GLY A 1 402 ? 9.338 -7.347 18.094 1.00 90.44 402 GLY A N 1
ATOM 3011 C CA . GLY A 1 402 ? 9.696 -8.702 17.675 1.00 90.44 402 GLY A CA 1
ATOM 3012 C C . GLY A 1 402 ? 8.523 -9.684 17.740 1.00 90.44 402 GLY A C 1
ATOM 3013 O O . GLY A 1 402 ? 8.430 -10.587 16.909 1.00 90.44 402 GLY A O 1
ATOM 3014 N N . GLU A 1 403 ? 7.605 -9.494 18.691 1.00 90.94 403 GLU A N 1
ATOM 3015 C CA . GLU A 1 403 ? 6.403 -10.320 18.804 1.00 90.94 403 GLU A CA 1
ATOM 3016 C C . GLU A 1 403 ? 5.429 -10.013 17.664 1.00 90.94 403 GLU A C 1
ATOM 3018 O O . GLU A 1 403 ? 4.984 -10.928 16.975 1.00 90.94 403 GLU A O 1
ATOM 3023 N N . VAL A 1 404 ? 5.181 -8.728 17.392 1.00 91.88 404 VAL A N 1
ATOM 3024 C CA . VAL A 1 404 ? 4.338 -8.287 16.270 1.00 91.88 404 VAL A CA 1
ATOM 3025 C C . VAL A 1 404 ? 4.898 -8.779 14.935 1.00 91.88 404 VAL A C 1
ATOM 3027 O O . VAL A 1 404 ? 4.161 -9.365 14.140 1.00 91.88 404 VAL A O 1
ATOM 3030 N N . ILE A 1 405 ? 6.204 -8.603 14.703 1.00 93.00 405 ILE A N 1
ATOM 3031 C CA . ILE A 1 405 ? 6.869 -9.034 13.468 1.00 93.00 405 ILE A CA 1
ATOM 3032 C C . ILE A 1 405 ? 6.741 -10.549 13.291 1.00 93.00 405 ILE A C 1
ATOM 3034 O O . ILE A 1 405 ? 6.480 -11.001 12.182 1.00 93.00 405 ILE A O 1
ATOM 3038 N N . ARG A 1 406 ? 6.843 -11.354 14.359 1.00 91.12 406 ARG A N 1
ATOM 3039 C CA . ARG A 1 406 ? 6.692 -12.818 14.268 1.00 91.12 406 ARG A CA 1
ATOM 3040 C C . ARG A 1 406 ? 5.335 -13.232 13.689 1.00 91.12 406 ARG A C 1
ATOM 3042 O O . ARG A 1 406 ? 5.291 -14.136 12.858 1.00 91.12 406 ARG A O 1
ATOM 3049 N N . TYR A 1 407 ? 4.249 -12.576 14.100 1.00 87.69 407 TYR A N 1
ATOM 3050 C CA . TYR A 1 407 ? 2.924 -12.811 13.514 1.00 87.69 407 TYR A CA 1
ATOM 3051 C C . TYR A 1 407 ? 2.822 -12.242 12.095 1.00 87.69 407 TYR A C 1
ATOM 3053 O O . TYR A 1 407 ? 2.301 -12.909 11.201 1.00 87.69 407 TYR A O 1
ATOM 3061 N N . GLY A 1 408 ? 3.366 -11.041 11.879 1.00 92.12 408 GLY A N 1
ATOM 3062 C CA . GLY A 1 408 ? 3.392 -10.375 10.578 1.00 92.12 408 GLY A CA 1
ATOM 3063 C C . GLY A 1 408 ? 4.084 -11.198 9.491 1.00 92.12 408 GLY A C 1
ATOM 3064 O O . GLY A 1 408 ? 3.542 -11.316 8.396 1.00 92.12 408 GLY A O 1
ATOM 3065 N N . VAL A 1 409 ? 5.230 -11.825 9.795 1.00 94.94 409 VAL A N 1
ATOM 3066 C CA . VAL A 1 409 ? 6.021 -12.632 8.842 1.00 94.94 409 VAL A CA 1
ATOM 3067 C C . VAL A 1 409 ? 5.178 -13.734 8.222 1.00 94.94 409 VAL A C 1
ATOM 3069 O O . VAL A 1 409 ? 5.221 -13.917 7.009 1.00 94.94 409 VAL A O 1
ATOM 3072 N N . VAL A 1 410 ? 4.386 -14.445 9.027 1.00 94.81 410 VAL A N 1
ATOM 3073 C CA . VAL A 1 410 ? 3.548 -15.544 8.530 1.00 94.81 410 VAL A CA 1
ATOM 3074 C C . VAL A 1 410 ? 2.568 -15.029 7.481 1.00 94.81 410 VAL A C 1
ATOM 3076 O O . VAL A 1 410 ? 2.472 -15.593 6.394 1.00 94.81 410 VAL A O 1
ATOM 3079 N N . VAL A 1 411 ? 1.870 -13.934 7.780 1.00 94.94 411 VAL A N 1
ATOM 3080 C CA . VAL A 1 411 ? 0.866 -13.386 6.865 1.00 94.94 411 VAL A CA 1
ATOM 3081 C C . VAL A 1 411 ? 1.520 -12.791 5.621 1.00 94.94 411 VAL A C 1
ATOM 3083 O O . VAL A 1 411 ? 1.100 -13.100 4.509 1.00 94.94 411 VAL A O 1
ATOM 3086 N N . ALA A 1 412 ? 2.573 -11.992 5.794 1.00 96.25 412 ALA A N 1
ATOM 3087 C CA . ALA A 1 412 ? 3.272 -11.345 4.692 1.00 96.25 412 ALA A CA 1
ATOM 3088 C C . ALA A 1 412 ? 3.863 -12.371 3.715 1.00 96.25 412 ALA A C 1
ATOM 3090 O O . ALA A 1 412 ? 3.690 -12.229 2.507 1.00 96.25 412 ALA A O 1
ATOM 3091 N N . VAL A 1 413 ? 4.487 -13.445 4.214 1.00 97.25 413 VAL A N 1
ATOM 3092 C CA . VAL A 1 413 ? 5.036 -14.522 3.374 1.00 97.25 413 VAL A CA 1
ATOM 3093 C C . VAL A 1 413 ? 3.928 -15.285 2.652 1.00 97.25 413 VAL A C 1
ATOM 3095 O O . VAL A 1 413 ? 4.057 -15.530 1.456 1.00 97.25 413 VAL A O 1
ATOM 3098 N N . LEU A 1 414 ? 2.827 -15.629 3.330 1.00 97.25 414 LEU A N 1
ATOM 3099 C CA . LEU A 1 414 ? 1.706 -16.334 2.696 1.00 97.25 414 LEU A CA 1
ATOM 3100 C C . LEU A 1 414 ? 1.047 -15.498 1.595 1.00 97.25 414 LEU A C 1
ATOM 3102 O O . LEU A 1 414 ? 0.754 -16.020 0.521 1.00 97.25 414 LEU A O 1
ATOM 3106 N N . MET A 1 415 ? 0.834 -14.204 1.838 1.00 97.81 415 MET A N 1
ATOM 3107 C CA . MET A 1 415 ? 0.255 -13.309 0.836 1.00 97.81 415 MET A CA 1
ATOM 3108 C C . MET A 1 415 ? 1.230 -13.041 -0.310 1.00 97.81 415 MET A C 1
ATOM 3110 O O . MET A 1 415 ? 0.819 -13.039 -1.463 1.00 97.81 415 MET A O 1
ATOM 3114 N N . THR A 1 416 ? 2.526 -12.913 -0.023 1.00 98.25 416 THR A N 1
ATOM 3115 C CA . THR A 1 416 ? 3.558 -12.773 -1.063 1.00 98.25 416 THR A CA 1
ATOM 3116 C C . THR A 1 416 ? 3.652 -14.030 -1.922 1.00 98.25 416 THR A C 1
ATOM 3118 O O . THR A 1 416 ? 3.769 -13.928 -3.139 1.00 98.25 416 THR A O 1
ATOM 3121 N N . LEU A 1 417 ? 3.528 -15.217 -1.319 1.00 98.56 417 LEU A N 1
ATOM 3122 C CA . LEU A 1 417 ? 3.456 -16.480 -2.048 1.00 98.56 417 LEU A CA 1
ATOM 3123 C C . LEU A 1 417 ? 2.210 -16.540 -2.942 1.00 98.56 417 LEU A C 1
ATOM 3125 O O . LEU A 1 417 ? 2.315 -16.947 -4.095 1.00 98.56 417 LEU A O 1
ATOM 3129 N N . ALA A 1 418 ? 1.048 -16.106 -2.445 1.00 98.44 418 ALA A N 1
ATOM 3130 C CA . ALA A 1 418 ? -0.165 -16.015 -3.257 1.00 98.44 418 ALA A CA 1
ATOM 3131 C C . ALA A 1 418 ? 0.033 -15.067 -4.453 1.00 98.44 418 ALA A C 1
ATOM 3133 O O . ALA A 1 418 ? -0.249 -15.455 -5.586 1.00 98.44 418 ALA A O 1
ATOM 3134 N N . THR A 1 419 ? 0.608 -13.880 -4.227 1.00 98.62 419 THR A N 1
ATOM 3135 C CA . THR A 1 419 ? 0.986 -12.939 -5.293 1.00 98.62 419 THR A CA 1
ATOM 3136 C C . THR A 1 419 ? 1.937 -13.589 -6.295 1.00 98.62 419 THR A C 1
ATOM 3138 O O . THR A 1 419 ? 1.698 -13.501 -7.495 1.00 98.62 419 THR A O 1
ATOM 3141 N N . ALA A 1 420 ? 2.984 -14.279 -5.838 1.00 98.56 420 ALA A N 1
ATOM 3142 C CA . ALA A 1 420 ? 3.959 -14.948 -6.698 1.00 98.56 420 ALA A CA 1
ATOM 3143 C C . ALA A 1 420 ? 3.313 -16.025 -7.584 1.00 98.56 420 ALA A C 1
ATOM 3145 O O . ALA A 1 420 ? 3.583 -16.084 -8.783 1.00 98.56 420 ALA A O 1
ATOM 3146 N N . ILE A 1 421 ? 2.415 -16.840 -7.021 1.00 98.44 421 ILE A N 1
ATOM 3147 C CA . ILE A 1 421 ? 1.669 -17.859 -7.770 1.00 98.44 421 ILE A CA 1
ATOM 3148 C C . ILE A 1 421 ? 0.780 -17.199 -8.830 1.00 98.44 421 ILE A C 1
ATOM 3150 O O . ILE A 1 421 ? 0.812 -17.607 -9.988 1.00 98.44 421 ILE A O 1
ATOM 3154 N N . MET A 1 422 ? 0.023 -16.158 -8.465 1.00 98.25 422 MET A N 1
ATOM 3155 C CA . MET A 1 422 ? -0.810 -15.403 -9.413 1.00 98.25 422 MET A CA 1
ATOM 3156 C C . MET A 1 422 ? 0.039 -14.786 -10.531 1.00 98.25 422 MET A C 1
ATOM 3158 O O . MET A 1 422 ? -0.299 -14.912 -11.703 1.00 98.25 422 MET A O 1
ATOM 3162 N N . THR A 1 423 ? 1.191 -14.215 -10.175 1.00 98.44 423 THR A N 1
ATOM 3163 C CA . THR A 1 423 ? 2.151 -13.636 -11.125 1.00 98.44 423 THR A CA 1
ATOM 3164 C C . THR A 1 423 ? 2.634 -14.691 -12.111 1.00 98.44 423 THR A C 1
ATOM 3166 O O . THR A 1 423 ? 2.612 -14.448 -13.309 1.00 98.44 423 THR A O 1
ATOM 3169 N N . MET A 1 424 ? 3.013 -15.882 -11.642 1.00 97.81 424 MET A N 1
ATOM 3170 C CA . MET A 1 424 ? 3.459 -16.977 -12.509 1.00 97.81 424 MET A CA 1
ATOM 3171 C C . MET A 1 424 ? 2.366 -17.445 -13.477 1.00 97.81 424 MET A C 1
ATOM 3173 O O . MET A 1 424 ? 2.650 -17.705 -14.644 1.00 97.81 424 MET A O 1
ATOM 3177 N N . LEU A 1 425 ? 1.117 -17.522 -13.012 1.00 96.88 425 LEU A N 1
ATOM 3178 C CA . LEU A 1 425 ? -0.023 -17.907 -13.849 1.00 96.88 425 LEU A CA 1
ATOM 3179 C C . LEU A 1 425 ? -0.318 -16.873 -14.946 1.00 96.88 425 LEU A C 1
ATOM 3181 O O . LEU A 1 425 ? -0.747 -17.244 -16.035 1.00 96.88 425 LEU A O 1
ATOM 3185 N N . TRP A 1 426 ? -0.092 -15.590 -14.666 1.00 96.81 426 TRP A N 1
ATOM 3186 C CA . TRP A 1 426 ? -0.397 -14.487 -15.582 1.00 96.81 426 TRP A CA 1
ATOM 3187 C C . TRP A 1 426 ? 0.795 -14.046 -16.435 1.00 96.81 426 TRP A C 1
ATOM 3189 O O . TRP A 1 426 ? 0.601 -13.471 -17.500 1.00 96.81 426 TRP A O 1
ATOM 3199 N N . ALA A 1 427 ? 2.027 -14.342 -16.014 1.00 96.00 427 ALA A N 1
ATOM 3200 C CA . ALA A 1 427 ? 3.252 -13.872 -16.660 1.00 96.00 427 ALA A CA 1
ATOM 3201 C C . ALA A 1 427 ? 3.383 -14.318 -18.121 1.00 96.00 427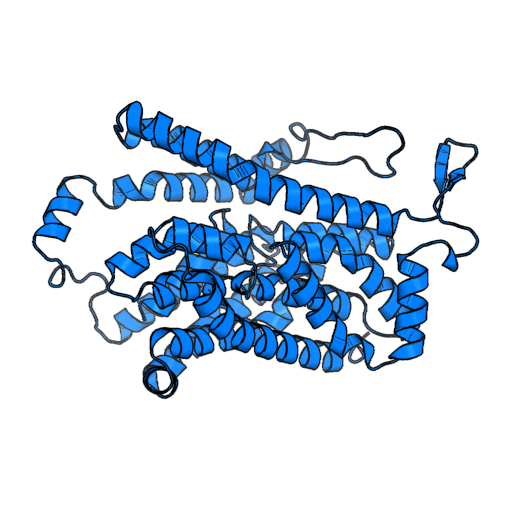 ALA A C 1
ATOM 3203 O O . ALA A 1 427 ? 3.983 -13.604 -18.914 1.00 96.00 427 ALA A O 1
ATOM 3204 N N . PHE A 1 428 ? 2.814 -15.467 -18.483 1.00 94.56 428 PHE A N 1
ATOM 3205 C CA . PHE A 1 428 ? 2.849 -16.001 -19.851 1.00 94.56 428 PHE A CA 1
ATOM 3206 C C . PHE A 1 428 ? 1.449 -16.144 -20.467 1.00 94.56 428 PHE A C 1
ATOM 3208 O O . PHE A 1 428 ? 1.306 -16.587 -21.605 1.00 94.56 428 PHE A O 1
ATOM 3215 N N . GLY A 1 429 ? 0.407 -15.792 -19.708 1.00 74.81 429 GLY A N 1
ATOM 3216 C CA . GLY A 1 429 ? -0.989 -15.909 -20.105 1.00 74.81 429 GLY A CA 1
ATOM 3217 C C . GLY A 1 429 ? -1.556 -14.563 -20.542 1.00 74.81 429 GLY A C 1
ATOM 3218 O O . GLY A 1 429 ? -2.211 -13.902 -19.746 1.00 74.81 429 GLY A O 1
ATOM 3219 N N . GLY A 1 430 ? -1.329 -14.180 -21.801 1.00 55.28 430 GLY A N 1
ATOM 3220 C CA . GLY A 1 430 ? -1.998 -13.037 -22.437 1.00 55.28 430 GLY A CA 1
ATOM 3221 C C . GLY A 1 430 ? -1.039 -11.996 -23.013 1.00 55.28 430 GLY A C 1
ATOM 3222 O O . GLY A 1 430 ? -0.343 -11.305 -22.266 1.00 55.28 430 GLY A O 1
ATOM 3223 N N . GLY A 1 431 ? -1.042 -11.903 -24.346 1.00 38.66 431 GLY A N 1
ATOM 3224 C CA . GLY A 1 431 ? -0.658 -10.711 -25.106 1.00 38.66 431 GLY A CA 1
ATOM 3225 C C . GLY A 1 431 ? -1.884 -9.914 -25.529 1.00 38.66 431 GLY A C 1
ATOM 3226 O O . GLY A 1 431 ? -3.009 -10.448 -25.371 1.00 38.66 431 GLY A O 1
#

Radius of gyration: 22.21 Å; chains: 1; bounding box: 61×48×60 Å

pLDDT: mean 91.46, std 6.27, range [38.66, 98.62]